Protein AF-A0A935V8Y9-F1 (afdb_monomer_lite)

Secondary structure (DSSP, 8-state):
-------PPPHHHHHHHHHTT-HHHHHHTHHHHHH-SSS-HHHHHHHHHHHHHTT-HHHHHHHHHHHHHHHHHHH-HHHHHHHHHHHHHH-TT-HHHHHHHHHHHHHHTTT-TTHHHHHHHHHHH-SSHHHHHHHHHHHHHT-TT-EEE-TTSSS-EEEEEEETTTTEEEEEETTEEEEE-TTTGGG-EEE-TT-HHHHHHH-HHHHHHHHHH-HHHHHHHHHHHSTTSEEEHHHHHHHHHHHHHHHHHHHHHHHHHHHHHH-TTEEE-SSSS-EEEE-SS---HHHHHHHHHHH-SSHHHHHHHHHHHHHHHHHHHHHT------HHHHHHHHHHHHHHHHHHTTT-HHHHHHHHHHHHHHHHTT-SSPPPPHHHHHHHHHHH-SGGGHHHH-TT--

Sequence (398 aa):
MSEDQTAGPSLIKLGKLANARDFDKLEGLWPDALASGDYTWRELAPIAGQVGRQNAPARAERMLITLVEWVELKKGPEAALAAVREAAVQQPNAASLTKLARRLYQEQFASFDSLPDLLDLLLEREPKLDAALVLVDLYVRLHPGAFALDRSFLVPGMVEKVDARTGRLTLIFQDRRSEYGPDTVLKLSPRPADDFGAMLLYVPGKLRELAASDPAAFVKLALRSSREGRVMYKDLKGHLVQLLDEKGWKDWWNTAKPALKRDPMIGMSDGSQPSFKLLRQADRFEDRMRREFDFAKTPQDKLLKVLGLLDELNRGERSGETAQVDEALLVHLGNGAAKVAVGVLADNPGLALAGLALHAEIAARGVPVATPNPRAARQVLDRIGDPGHLCLDLPEAC

Structure (mmCIF, N/CA/C/O backbone):
data_AF-A0A935V8Y9-F1
#
_entry.id   AF-A0A935V8Y9-F1
#
loop_
_atom_site.group_PDB
_atom_site.id
_atom_site.type_symbol
_atom_site.label_atom_id
_atom_site.label_alt_id
_atom_site.label_comp_id
_atom_site.label_asym_id
_atom_site.label_entity_id
_atom_site.label_seq_id
_atom_site.pdbx_PDB_ins_code
_atom_site.Cartn_x
_atom_site.Cartn_y
_atom_site.Cartn_z
_atom_site.occupancy
_atom_site.B_iso_or_equiv
_atom_site.auth_seq_id
_atom_site.auth_comp_id
_atom_site.auth_asym_id
_atom_site.auth_atom_id
_atom_site.pdbx_PDB_model_num
ATOM 1 N N . MET A 1 1 ? -36.166 -11.264 -21.650 1.00 34.16 1 MET A N 1
ATOM 2 C CA . MET A 1 1 ? -36.368 -11.600 -20.229 1.00 34.16 1 MET A CA 1
ATOM 3 C C . MET A 1 1 ? -36.000 -10.364 -19.445 1.00 34.16 1 MET A C 1
ATOM 5 O O . MET A 1 1 ? -34.823 -10.103 -19.250 1.00 34.16 1 MET A O 1
ATOM 9 N N . SER A 1 2 ? -37.001 -9.537 -19.176 1.00 35.03 2 SER A N 1
ATOM 10 C CA . SER A 1 2 ? -36.850 -8.270 -18.471 1.00 35.03 2 SER A CA 1
ATOM 11 C C . SER A 1 2 ? -36.987 -8.584 -16.990 1.00 35.03 2 SER A C 1
ATOM 13 O O . SER A 1 2 ? -38.047 -9.043 -16.575 1.00 35.03 2 SER A O 1
ATOM 15 N N . GLU A 1 3 ? -35.908 -8.441 -16.227 1.00 39.75 3 GLU A N 1
ATOM 16 C CA . GLU A 1 3 ? -36.003 -8.473 -14.772 1.00 39.75 3 GLU A CA 1
ATOM 17 C C . GLU A 1 3 ? -36.832 -7.264 -14.340 1.00 39.75 3 GLU A C 1
ATOM 19 O O . GLU A 1 3 ? -36.447 -6.116 -14.563 1.00 39.75 3 GLU A O 1
ATOM 24 N N . ASP A 1 4 ? -38.010 -7.553 -13.793 1.00 39.12 4 ASP A N 1
ATOM 25 C CA . ASP A 1 4 ? -38.861 -6.612 -13.081 1.00 39.12 4 ASP A CA 1
ATOM 26 C C . ASP A 1 4 ? -38.033 -6.048 -11.918 1.00 39.12 4 ASP A C 1
ATOM 28 O O . ASP A 1 4 ? -37.891 -6.669 -10.864 1.00 39.12 4 ASP A O 1
ATOM 32 N N . GLN A 1 5 ? -37.408 -4.887 -12.126 1.00 46.28 5 GLN A N 1
ATOM 33 C CA . GLN A 1 5 ? -36.860 -4.097 -11.035 1.00 46.28 5 GLN A CA 1
ATOM 34 C C . GLN A 1 5 ? -38.057 -3.589 -10.236 1.00 46.28 5 GLN A C 1
ATOM 36 O O . GLN A 1 5 ? -38.626 -2.542 -10.540 1.00 46.28 5 GLN A O 1
ATOM 41 N N . THR A 1 6 ? -38.482 -4.364 -9.239 1.00 48.62 6 THR A N 1
ATOM 42 C CA . THR A 1 6 ? -39.402 -3.907 -8.198 1.00 48.62 6 THR A CA 1
ATOM 43 C C . THR A 1 6 ? -38.864 -2.595 -7.645 1.00 48.62 6 THR A C 1
ATOM 45 O O . THR A 1 6 ? -37.858 -2.582 -6.937 1.00 48.62 6 THR A O 1
ATOM 48 N N . ALA A 1 7 ? -39.500 -1.486 -8.026 1.00 63.72 7 ALA A N 1
ATOM 49 C CA . ALA A 1 7 ? -39.122 -0.154 -7.587 1.00 63.72 7 ALA A CA 1
ATOM 50 C C . ALA A 1 7 ? -39.264 -0.089 -6.060 1.00 63.72 7 ALA A C 1
ATOM 52 O O . ALA A 1 7 ? -40.377 -0.084 -5.527 1.00 63.72 7 ALA A O 1
ATOM 53 N N . GLY A 1 8 ? -38.130 -0.095 -5.359 1.00 76.06 8 GLY A N 1
ATOM 54 C CA . GLY A 1 8 ? -38.090 0.010 -3.908 1.00 76.06 8 GLY A CA 1
ATOM 55 C C . GLY A 1 8 ? -38.685 1.339 -3.416 1.00 76.06 8 GLY A C 1
ATOM 56 O O . GLY A 1 8 ? -38.890 2.284 -4.185 1.00 76.06 8 GLY A O 1
ATOM 57 N N . PRO A 1 9 ? -38.988 1.467 -2.114 1.00 88.38 9 PRO A N 1
ATOM 58 C CA . PRO A 1 9 ? -39.450 2.733 -1.554 1.00 88.38 9 PRO A CA 1
ATOM 59 C C . PRO A 1 9 ? -38.366 3.813 -1.707 1.00 88.38 9 PRO A C 1
ATOM 61 O O . PRO A 1 9 ? -37.199 3.564 -1.423 1.00 88.38 9 PRO A O 1
ATOM 64 N N . SER A 1 10 ? -38.732 5.039 -2.093 1.00 92.62 10 SER A N 1
ATOM 65 C CA . SER A 1 10 ? -37.759 6.139 -2.175 1.00 92.62 10 SER A CA 1
ATOM 66 C C . SER A 1 10 ? -37.281 6.599 -0.789 1.00 92.62 10 SER A C 1
ATOM 68 O O . SER A 1 10 ? -38.058 6.598 0.173 1.00 92.62 10 SER A O 1
ATOM 70 N N . LEU A 1 11 ? -36.037 7.091 -0.681 1.00 92.50 11 LEU A N 1
ATOM 71 C CA . LEU A 1 11 ? -35.491 7.648 0.573 1.00 92.50 11 LEU A CA 1
ATOM 72 C C . LEU A 1 11 ? -36.383 8.746 1.169 1.00 92.50 11 LEU A C 1
ATOM 74 O O . LEU A 1 11 ? -36.587 8.805 2.380 1.00 92.50 11 LEU A O 1
ATOM 78 N N . ILE A 1 12 ? -36.974 9.590 0.314 1.00 93.12 12 ILE A N 1
ATOM 79 C CA . ILE A 1 12 ? -37.894 10.656 0.734 1.00 93.12 12 ILE A CA 1
ATOM 80 C C . ILE A 1 12 ? -39.122 10.061 1.432 1.00 93.12 12 ILE A C 1
ATOM 82 O O . ILE A 1 12 ? -39.570 10.590 2.450 1.00 93.12 12 ILE A O 1
ATOM 86 N N . LYS A 1 13 ? -39.676 8.961 0.905 1.00 93.44 13 LYS A N 1
ATOM 87 C CA . LYS A 1 13 ? -40.825 8.276 1.508 1.00 93.44 13 LYS A CA 1
ATOM 88 C C . LYS A 1 13 ? -40.451 7.683 2.866 1.00 93.44 13 LYS A C 1
ATOM 90 O O . LYS A 1 13 ? -41.174 7.914 3.831 1.00 93.44 13 LYS A O 1
ATOM 95 N N . LEU A 1 14 ? -39.318 6.987 2.957 1.00 93.81 14 LEU A N 1
ATOM 96 C CA . LEU A 1 14 ? -38.832 6.386 4.205 1.00 93.81 14 LEU A CA 1
ATOM 97 C C . LEU A 1 14 ? -38.560 7.449 5.283 1.00 93.81 14 LEU A C 1
ATOM 99 O O . LEU A 1 14 ? -39.025 7.320 6.414 1.00 93.81 14 LEU A O 1
ATOM 103 N N . GLY A 1 15 ? -37.898 8.551 4.920 1.00 92.88 15 GLY A N 1
ATOM 104 C CA . GLY A 1 15 ? -37.650 9.678 5.822 1.00 92.88 15 GLY A CA 1
ATOM 105 C C . GLY A 1 15 ? -38.936 10.367 6.292 1.00 92.88 15 GLY A C 1
ATOM 106 O O . GLY A 1 15 ? -39.054 10.722 7.466 1.00 92.88 15 GLY A O 1
ATOM 107 N N . LYS A 1 16 ? -39.940 10.509 5.413 1.00 94.38 16 LYS A N 1
ATOM 108 C CA . LYS A 1 16 ? -41.271 11.016 5.793 1.00 94.38 16 LYS A CA 1
ATOM 109 C C . LYS A 1 16 ? -41.974 10.092 6.786 1.00 94.38 16 LYS A C 1
ATOM 111 O O . LYS A 1 16 ? -42.519 10.598 7.761 1.00 94.38 16 LYS A O 1
ATOM 116 N N . LEU A 1 17 ? -41.942 8.775 6.571 1.00 93.81 17 LEU A N 1
ATOM 117 C CA . LEU A 1 17 ? -42.533 7.797 7.495 1.00 93.81 17 LEU A CA 1
ATOM 118 C C . LEU A 1 17 ? -41.842 7.825 8.860 1.00 93.81 17 LEU A C 1
ATOM 120 O O . LEU A 1 17 ? -42.525 7.862 9.882 1.00 93.81 17 LEU A O 1
ATOM 124 N N . ALA A 1 18 ? -40.507 7.909 8.877 1.00 93.44 18 ALA A N 1
ATOM 125 C CA . ALA A 1 18 ? -39.754 8.097 10.109 1.00 93.44 18 ALA A CA 1
ATOM 126 C C . ALA A 1 18 ? -40.222 9.366 10.835 1.00 93.44 18 ALA A C 1
ATOM 128 O O . ALA A 1 18 ? -40.632 9.281 11.987 1.00 93.44 18 ALA A O 1
ATOM 129 N N . ASN A 1 19 ? -40.240 10.529 10.170 1.00 93.50 19 ASN A N 1
ATOM 130 C CA . ASN A 1 19 ? -40.663 11.816 10.754 1.00 93.50 19 ASN A CA 1
ATOM 131 C C . ASN A 1 19 ? -42.132 11.852 11.203 1.00 93.50 19 ASN A C 1
ATOM 133 O O . ASN A 1 19 ? -42.455 12.526 12.177 1.00 93.50 19 ASN A O 1
ATOM 137 N N . ALA A 1 20 ? -43.013 11.125 10.519 1.00 94.44 20 ALA A N 1
ATOM 138 C CA . ALA A 1 20 ? -44.421 10.997 10.883 1.00 94.44 20 ALA A CA 1
ATOM 139 C C . ALA A 1 20 ? -44.667 9.992 12.024 1.00 94.44 20 ALA A C 1
ATOM 141 O O . ALA A 1 20 ? -45.813 9.825 12.436 1.00 94.44 20 ALA A O 1
ATOM 142 N N . ARG A 1 21 ? -43.618 9.325 12.532 1.00 94.25 21 ARG A N 1
ATOM 143 C CA . ARG A 1 21 ? -43.692 8.235 13.524 1.00 94.25 21 ARG A CA 1
ATOM 144 C C . ARG A 1 21 ? -44.526 7.036 13.067 1.00 94.25 21 ARG A C 1
ATOM 146 O O . ARG A 1 21 ? -45.003 6.261 13.891 1.00 94.25 21 ARG A O 1
ATOM 153 N N . ASP A 1 22 ? -44.667 6.854 11.757 1.00 95.44 22 ASP A N 1
ATOM 154 C CA . ASP A 1 22 ? -45.360 5.711 11.156 1.00 95.44 22 ASP A CA 1
ATOM 155 C C . ASP A 1 22 ? -44.380 4.532 11.027 1.00 95.44 22 ASP A C 1
ATOM 157 O O . ASP A 1 22 ? -43.967 4.125 9.937 1.00 95.44 22 ASP A O 1
ATOM 161 N N . PHE A 1 23 ? -43.908 4.058 12.184 1.00 95.31 23 PHE A N 1
ATOM 162 C CA . PHE A 1 23 ? -42.823 3.081 12.269 1.00 95.31 23 PHE A CA 1
ATOM 163 C C . PHE A 1 23 ? -43.232 1.698 11.769 1.00 95.31 23 PHE A C 1
ATOM 165 O O . PHE A 1 23 ? -42.395 1.011 11.199 1.00 95.31 23 PHE A O 1
ATOM 172 N N . ASP A 1 24 ? -44.500 1.306 11.916 1.00 95.50 24 ASP A N 1
ATOM 173 C CA . ASP A 1 24 ? -44.978 0.002 11.443 1.00 95.50 24 ASP A CA 1
ATOM 174 C C . ASP A 1 24 ? -44.899 -0.086 9.909 1.00 95.50 24 ASP A C 1
ATOM 176 O O . ASP A 1 24 ? -44.402 -1.070 9.360 1.00 95.50 24 ASP A O 1
ATOM 180 N N . LYS A 1 25 ? -45.305 0.977 9.195 1.00 94.69 25 LYS A N 1
ATOM 181 C CA . LYS A 1 25 ? -45.143 1.035 7.734 1.00 94.69 25 LYS A CA 1
ATOM 182 C C . LYS A 1 25 ? -43.684 1.142 7.318 1.00 94.69 25 LYS A C 1
ATOM 184 O O . LYS A 1 25 ? -43.313 0.594 6.285 1.00 94.69 25 LYS A O 1
ATOM 189 N N . LEU A 1 26 ? -42.867 1.861 8.087 1.00 95.06 26 LEU A N 1
ATOM 190 C CA . LEU A 1 26 ? -41.437 1.964 7.816 1.00 95.06 26 LEU A CA 1
ATOM 191 C C . LEU A 1 26 ? -40.738 0.602 7.952 1.00 95.06 26 LEU A C 1
ATOM 193 O O . LEU A 1 26 ? -39.992 0.229 7.054 1.00 95.06 26 LEU A O 1
ATOM 197 N N . GLU A 1 27 ? -41.009 -0.142 9.029 1.00 94.38 27 GLU A N 1
ATOM 198 C CA . GLU A 1 27 ? -40.490 -1.499 9.252 1.00 94.38 27 GLU A CA 1
ATOM 199 C C . GLU A 1 27 ? -40.983 -2.460 8.156 1.00 94.38 27 GLU A C 1
ATOM 201 O O . GLU A 1 27 ? -40.193 -3.245 7.638 1.00 94.38 27 GLU A O 1
ATOM 206 N N . GLY A 1 28 ? -42.247 -2.347 7.725 1.00 94.88 28 GLY A N 1
ATOM 207 C CA . GLY A 1 28 ? -42.794 -3.151 6.626 1.00 94.88 28 GLY A CA 1
ATOM 208 C C . GLY A 1 28 ? -42.132 -2.899 5.265 1.00 94.88 28 GLY A C 1
ATOM 209 O O . GLY A 1 28 ? -42.019 -3.821 4.466 1.00 94.88 28 GLY A O 1
ATOM 210 N N . LEU A 1 29 ? -41.661 -1.674 5.011 1.00 95.81 29 LEU A N 1
ATOM 211 C CA . LEU A 1 29 ? -40.947 -1.301 3.781 1.00 95.81 29 LEU A CA 1
ATOM 212 C C . LEU A 1 29 ? -39.424 -1.498 3.875 1.00 95.81 29 LEU A C 1
ATOM 214 O O . LEU A 1 29 ? -38.717 -1.268 2.895 1.00 95.81 29 LEU A O 1
ATOM 218 N N . TRP A 1 30 ? -38.900 -1.879 5.041 1.00 95.88 30 TRP A N 1
ATOM 219 C CA . TRP A 1 30 ? -37.459 -1.956 5.282 1.00 95.88 30 TRP A CA 1
ATOM 220 C C . TRP A 1 30 ? -36.740 -3.040 4.459 1.00 95.88 30 TRP A C 1
ATOM 222 O O . TRP A 1 30 ? -35.684 -2.728 3.908 1.00 95.88 30 TRP A O 1
ATOM 232 N N . PRO A 1 31 ? -37.275 -4.269 4.292 1.00 94.38 31 PRO A N 1
ATOM 233 C CA . PRO A 1 31 ? -36.633 -5.286 3.453 1.00 94.38 31 PRO A CA 1
ATOM 234 C C . PRO A 1 31 ? -36.506 -4.853 1.987 1.00 94.38 31 PRO A C 1
ATOM 236 O O . PRO A 1 31 ? -35.439 -5.001 1.392 1.00 94.38 31 PRO A O 1
ATOM 239 N N . ASP A 1 32 ? -37.562 -4.248 1.437 1.00 93.88 32 ASP A N 1
ATOM 240 C CA . ASP A 1 32 ? -37.568 -3.713 0.071 1.00 93.88 32 ASP A CA 1
ATOM 241 C C . ASP A 1 32 ? -36.599 -2.535 -0.067 1.00 93.88 32 ASP A C 1
ATOM 243 O O . ASP A 1 32 ? -35.951 -2.369 -1.099 1.00 93.88 32 ASP A O 1
ATOM 247 N N . ALA A 1 33 ? -36.468 -1.723 0.988 1.00 93.88 33 ALA A N 1
ATOM 248 C CA . ALA A 1 33 ? -35.499 -0.639 1.022 1.00 93.88 33 ALA A CA 1
ATOM 249 C C . ALA A 1 33 ? -34.060 -1.162 0.990 1.00 93.88 33 ALA A C 1
ATOM 251 O O . ALA A 1 33 ? -33.246 -0.674 0.211 1.00 93.88 33 ALA A O 1
ATOM 252 N N . LEU A 1 34 ? -33.745 -2.182 1.794 1.00 94.12 34 LEU A N 1
ATOM 253 C CA . LEU A 1 34 ? -32.426 -2.817 1.788 1.00 94.12 34 LEU A CA 1
ATOM 254 C C . LEU A 1 34 ? -32.108 -3.447 0.427 1.00 94.12 34 LEU A C 1
ATOM 256 O O . LEU A 1 34 ? -30.967 -3.387 -0.013 1.00 94.12 34 LEU A O 1
ATOM 260 N N . ALA A 1 35 ? -33.104 -4.020 -0.252 1.00 91.75 35 ALA A N 1
ATOM 261 C CA . ALA A 1 35 ? -32.942 -4.618 -1.575 1.00 91.75 35 ALA A CA 1
ATOM 262 C C . ALA A 1 35 ? -32.868 -3.598 -2.730 1.00 91.75 35 ALA A C 1
ATOM 264 O O . ALA A 1 35 ? -32.511 -3.985 -3.844 1.00 91.75 35 ALA A O 1
ATOM 265 N N . SER A 1 36 ? -33.195 -2.324 -2.491 1.00 91.56 36 SER A N 1
ATOM 266 C CA . SER A 1 36 ? -33.224 -1.295 -3.532 1.00 91.56 36 SER A CA 1
ATOM 267 C C . SER A 1 36 ? -31.827 -0.967 -4.071 1.00 91.56 36 SER A C 1
ATOM 269 O O . SER A 1 36 ? -30.858 -0.857 -3.320 1.00 91.56 36 SER A O 1
ATOM 271 N N . GLY A 1 37 ? -31.732 -0.762 -5.387 1.00 87.00 37 GLY A N 1
ATOM 272 C CA . GLY A 1 37 ? -30.524 -0.267 -6.057 1.00 87.00 37 GLY A CA 1
ATOM 273 C C . GLY A 1 37 ? -30.422 1.261 -6.121 1.00 87.00 37 GLY A C 1
ATOM 274 O O . GLY A 1 37 ? -29.384 1.778 -6.528 1.00 87.00 37 GLY A O 1
ATOM 275 N N . ASP A 1 38 ? -31.473 1.981 -5.718 1.00 89.06 38 ASP A N 1
ATOM 276 C CA . ASP A 1 38 ? -31.583 3.437 -5.897 1.00 89.06 38 ASP A CA 1
ATOM 277 C C . ASP A 1 38 ? -30.735 4.248 -4.905 1.00 89.06 38 ASP A C 1
ATOM 279 O O . ASP A 1 38 ? -30.591 5.462 -5.048 1.00 89.06 38 ASP A O 1
ATOM 283 N N . TYR A 1 39 ? -30.215 3.599 -3.865 1.00 93.00 39 TYR A N 1
ATOM 284 C CA . TYR A 1 39 ? -29.443 4.225 -2.798 1.00 93.00 39 TYR A CA 1
ATOM 285 C C . TYR A 1 39 ? -28.570 3.204 -2.071 1.00 93.00 39 TYR A C 1
ATOM 287 O O . TYR A 1 39 ? -28.664 1.991 -2.251 1.00 93.00 39 TYR A O 1
ATOM 295 N N . THR A 1 40 ? -27.678 3.707 -1.229 1.00 93.81 40 THR A N 1
ATOM 296 C CA . THR A 1 40 ? -26.731 2.911 -0.456 1.00 93.81 40 THR A CA 1
ATOM 297 C C . THR A 1 40 ? -27.239 2.638 0.958 1.00 93.81 40 THR A C 1
ATOM 299 O O . THR A 1 40 ? -27.983 3.418 1.549 1.00 93.81 40 THR A O 1
ATOM 302 N N . TRP A 1 41 ? -26.747 1.560 1.575 1.00 93.94 41 TRP A N 1
ATOM 303 C CA . TRP A 1 41 ? -27.013 1.273 2.991 1.00 93.94 41 TRP A CA 1
ATOM 304 C C . TRP A 1 41 ? -26.564 2.414 3.925 1.00 93.94 41 TRP A C 1
ATOM 306 O O . TRP A 1 41 ? -27.141 2.598 4.995 1.00 93.94 41 TRP A O 1
ATOM 316 N N . ARG A 1 42 ? -25.570 3.219 3.515 1.00 95.75 42 ARG A N 1
ATOM 317 C CA . ARG A 1 42 ? -25.105 4.393 4.273 1.00 95.75 42 ARG A CA 1
ATOM 318 C C . ARG A 1 42 ? -26.180 5.472 4.363 1.00 95.75 42 ARG A C 1
ATOM 320 O O . ARG A 1 42 ? -26.252 6.169 5.364 1.00 95.75 42 ARG A O 1
ATOM 327 N N . GLU A 1 43 ? -27.031 5.587 3.349 1.00 96.06 43 GLU A N 1
ATOM 328 C CA . GLU A 1 43 ? -28.149 6.537 3.331 1.00 96.06 43 GLU A CA 1
ATOM 329 C C . GLU A 1 43 ? -29.354 6.029 4.137 1.00 96.06 43 GLU A C 1
ATOM 331 O O . GLU A 1 43 ? -30.153 6.826 4.628 1.00 96.06 43 GLU A O 1
ATOM 336 N N . LEU A 1 44 ? -29.459 4.711 4.339 1.00 96.00 44 LEU A N 1
ATOM 337 C CA . LEU A 1 44 ? -30.496 4.095 5.168 1.00 96.00 44 LEU A CA 1
ATOM 338 C C . LEU A 1 44 ? -30.208 4.201 6.670 1.00 96.00 44 LEU A C 1
ATOM 340 O O . LEU A 1 44 ? -31.136 4.416 7.453 1.00 96.00 44 LEU A O 1
ATOM 344 N N . ALA A 1 45 ? -28.948 4.092 7.097 1.00 96.38 45 ALA A N 1
ATOM 345 C CA . ALA A 1 45 ? -28.599 4.125 8.520 1.00 96.38 45 ALA A CA 1
ATOM 346 C C . ALA A 1 45 ? -29.128 5.381 9.263 1.00 96.38 45 ALA A C 1
ATOM 348 O O . ALA A 1 45 ? -29.735 5.221 10.329 1.00 96.38 45 ALA A O 1
ATOM 349 N N . PRO A 1 46 ? -29.038 6.613 8.713 1.00 97.06 46 PRO A N 1
ATOM 350 C CA . PRO A 1 46 ? -29.629 7.804 9.327 1.00 97.06 46 PRO A CA 1
ATOM 351 C C . PRO A 1 46 ? -31.151 7.750 9.508 1.00 97.06 46 PRO A C 1
ATOM 353 O O . PRO A 1 46 ? -31.665 8.365 10.448 1.00 97.06 46 PRO A O 1
ATOM 356 N N . ILE A 1 47 ? -31.877 7.025 8.646 1.00 96.75 47 ILE A N 1
ATOM 357 C CA . ILE A 1 47 ? -33.335 6.847 8.750 1.00 96.75 47 ILE A CA 1
ATOM 358 C C . ILE A 1 47 ? -33.660 5.997 9.978 1.00 96.75 47 ILE A C 1
ATOM 360 O O . ILE A 1 47 ? -34.497 6.392 10.789 1.00 96.75 47 ILE A O 1
ATOM 364 N N . ALA A 1 48 ? -32.955 4.881 10.174 1.00 95.69 48 ALA A N 1
ATOM 365 C CA . ALA A 1 48 ? -33.095 4.079 11.387 1.00 95.69 48 ALA A CA 1
ATOM 366 C C . ALA A 1 48 ? -32.671 4.877 12.637 1.00 95.69 48 ALA A C 1
ATOM 368 O O . ALA A 1 48 ? -33.379 4.884 13.643 1.00 95.69 48 ALA A O 1
ATOM 369 N N . GLY A 1 49 ? -31.589 5.660 12.558 1.00 95.31 49 GLY A N 1
ATOM 370 C CA . GLY A 1 49 ? -31.195 6.587 13.626 1.00 95.31 49 GLY A CA 1
ATOM 371 C C . GLY A 1 49 ? -32.280 7.612 13.980 1.00 95.31 49 GLY A C 1
ATOM 372 O O . GLY A 1 49 ? -32.490 7.929 15.153 1.00 95.31 49 GLY A O 1
ATOM 373 N N . GLN A 1 50 ? -33.023 8.099 12.982 1.00 96.00 50 GLN A N 1
ATOM 374 C CA . GLN A 1 50 ? -34.134 9.031 13.177 1.00 96.00 50 GLN A CA 1
ATOM 375 C C . GLN A 1 50 ? -35.302 8.402 13.944 1.00 96.00 50 GLN A C 1
ATOM 377 O O . GLN A 1 50 ? -35.929 9.090 14.750 1.00 96.00 50 GLN A O 1
ATOM 382 N N . VAL A 1 51 ? -35.572 7.109 13.744 1.00 96.06 51 VAL A N 1
ATOM 383 C CA . VAL A 1 51 ? -36.556 6.353 14.541 1.00 96.06 51 VAL A CA 1
ATOM 384 C C . VAL A 1 51 ? -36.156 6.358 16.019 1.00 96.06 51 VAL A C 1
ATOM 386 O O . VAL A 1 51 ? -36.978 6.638 16.892 1.00 96.06 51 VAL A O 1
ATOM 389 N N . GLY A 1 52 ? -34.869 6.152 16.306 1.00 94.19 52 GLY A N 1
ATOM 390 C CA . GLY A 1 52 ? -34.346 6.158 17.671 1.00 94.19 52 GLY A CA 1
ATOM 391 C C . GLY A 1 52 ? -34.459 7.530 18.335 1.00 94.19 52 GLY A C 1
ATOM 392 O O . GLY A 1 52 ? -34.958 7.635 19.455 1.00 94.19 52 GLY A O 1
ATOM 393 N N . ARG A 1 53 ? -34.103 8.602 17.610 1.00 95.00 53 ARG A N 1
ATOM 394 C CA . ARG A 1 53 ? -34.274 9.998 18.066 1.00 95.00 53 ARG A CA 1
ATOM 395 C C . ARG A 1 53 ? -35.734 10.381 18.318 1.00 95.00 53 ARG A C 1
ATOM 397 O O . ARG A 1 53 ? -36.000 11.306 19.078 1.00 95.00 53 ARG A O 1
ATOM 404 N N . GLN A 1 54 ? -36.680 9.658 17.726 1.00 94.75 54 GLN A N 1
ATOM 405 C CA . GLN A 1 54 ? -38.114 9.830 17.950 1.00 94.75 54 GLN A CA 1
ATOM 406 C C . GLN A 1 54 ? -38.692 8.893 19.015 1.00 94.75 54 GLN A C 1
ATOM 408 O O . GLN A 1 54 ? -39.878 8.569 18.986 1.00 94.75 54 GLN A O 1
ATOM 413 N N . ASN A 1 55 ? -37.865 8.528 19.997 1.00 92.94 55 ASN A N 1
ATOM 414 C CA . ASN A 1 55 ? -38.255 7.770 21.184 1.00 92.94 55 ASN A CA 1
ATOM 415 C C . ASN A 1 55 ? -38.667 6.311 20.895 1.00 92.94 55 ASN A C 1
ATOM 417 O O . ASN A 1 55 ? -39.441 5.722 21.644 1.00 92.94 55 ASN A O 1
ATOM 421 N N . ALA A 1 56 ? -38.132 5.715 19.822 1.00 95.88 56 ALA A N 1
ATOM 422 C CA . ALA A 1 56 ? -38.291 4.296 19.497 1.00 95.88 56 ALA A CA 1
ATOM 423 C C . ALA A 1 56 ? -36.930 3.573 19.327 1.00 95.88 56 ALA A C 1
ATOM 425 O O . ALA A 1 56 ? -36.683 2.955 18.287 1.00 95.88 56 ALA A O 1
ATOM 426 N N . PRO A 1 57 ? -36.031 3.613 20.334 1.00 94.88 57 PRO A N 1
ATOM 427 C CA . PRO A 1 57 ? -34.665 3.086 20.221 1.00 94.88 57 PRO A CA 1
ATOM 428 C C . PRO A 1 57 ? -34.615 1.581 19.923 1.00 94.88 57 PRO A C 1
ATOM 430 O O . PRO A 1 57 ? -33.850 1.156 19.067 1.00 94.88 57 PRO A O 1
ATOM 433 N N . ALA A 1 58 ? -35.500 0.779 20.526 1.00 95.44 58 ALA A N 1
ATOM 434 C CA . ALA A 1 58 ? -35.561 -0.661 20.261 1.00 95.44 58 ALA A CA 1
ATOM 435 C C . ALA A 1 58 ? -35.957 -0.994 18.809 1.00 95.44 58 ALA A C 1
ATOM 437 O O . ALA A 1 58 ? -35.557 -2.026 18.276 1.00 95.44 58 ALA A O 1
ATOM 438 N N . ARG A 1 59 ? -36.751 -0.131 18.154 1.00 95.62 59 ARG A N 1
ATOM 439 C CA . ARG A 1 59 ? -37.101 -0.299 16.735 1.00 95.62 59 ARG A CA 1
ATOM 440 C C . ARG A 1 59 ? -35.925 0.079 15.840 1.00 95.62 59 ARG A C 1
ATOM 442 O O . ARG A 1 59 ? -35.557 -0.684 14.954 1.00 95.62 59 ARG A O 1
ATOM 449 N N . ALA A 1 60 ? -35.298 1.218 16.132 1.00 96.56 60 ALA A N 1
ATOM 450 C CA . ALA A 1 60 ? -34.093 1.671 15.445 1.00 96.56 60 ALA A CA 1
ATOM 451 C C . ALA A 1 60 ? -32.979 0.620 15.489 1.00 96.56 60 ALA A C 1
ATOM 453 O O . ALA A 1 60 ? -32.376 0.318 14.466 1.00 96.56 60 ALA A O 1
ATOM 454 N N . GLU A 1 61 ? -32.754 0.018 16.656 1.00 96.81 61 GLU A N 1
ATOM 455 C CA . GLU A 1 61 ? -31.770 -1.043 16.848 1.00 96.81 61 GLU A CA 1
ATOM 456 C C . GLU A 1 61 ? -32.046 -2.260 15.952 1.00 96.81 61 GLU A C 1
ATOM 458 O O . GLU A 1 61 ? -31.145 -2.703 15.245 1.00 96.81 61 GLU A O 1
ATOM 463 N N . ARG A 1 62 ? -33.290 -2.759 15.888 1.00 96.62 62 ARG A N 1
ATOM 464 C CA . ARG A 1 62 ? -33.648 -3.866 14.979 1.00 96.62 62 ARG A CA 1
ATOM 465 C C . ARG A 1 62 ? -33.436 -3.515 13.507 1.00 96.62 62 ARG A C 1
ATOM 467 O O . ARG A 1 62 ? -32.930 -4.335 12.742 1.00 96.62 62 ARG A O 1
ATOM 474 N N . MET A 1 63 ? -33.808 -2.302 13.104 1.00 97.38 63 MET A N 1
ATOM 475 C CA . MET A 1 63 ? -33.603 -1.830 11.731 1.00 97.38 63 MET A CA 1
ATOM 476 C C . MET A 1 63 ? -32.112 -1.741 11.377 1.00 97.38 63 MET A C 1
ATOM 478 O O . MET A 1 63 ? -31.715 -2.106 10.274 1.00 97.38 63 MET A O 1
ATOM 482 N N . LEU A 1 64 ? -31.273 -1.297 12.316 1.00 98.00 64 LEU A N 1
ATOM 483 C CA . LEU A 1 64 ? -29.824 -1.236 12.131 1.00 98.00 64 LEU A CA 1
ATOM 484 C C . LEU A 1 64 ? -29.182 -2.629 12.093 1.00 98.00 64 LEU A C 1
ATOM 486 O O . LEU A 1 64 ? -28.305 -2.855 11.267 1.00 98.00 64 LEU A O 1
ATOM 490 N N . ILE A 1 65 ? -29.631 -3.573 12.925 1.00 97.50 65 ILE A N 1
ATOM 491 C CA . ILE A 1 65 ? -29.144 -4.964 12.905 1.00 97.50 65 ILE A CA 1
ATOM 492 C C . ILE A 1 65 ? -29.452 -5.623 11.565 1.00 97.50 65 ILE A C 1
ATOM 494 O O . ILE A 1 65 ? -28.541 -6.107 10.904 1.00 97.50 65 ILE A O 1
ATOM 498 N N . THR A 1 66 ? -30.709 -5.557 11.123 1.00 97.56 66 THR A N 1
ATOM 499 C CA . THR A 1 66 ? -31.119 -6.125 9.827 1.00 97.56 66 THR A CA 1
ATOM 500 C C . THR A 1 66 ? -30.379 -5.482 8.654 1.00 97.56 66 THR A C 1
ATOM 502 O O . THR A 1 66 ? -30.050 -6.164 7.686 1.00 97.56 66 THR A O 1
ATOM 505 N N . LEU A 1 67 ? -30.051 -4.187 8.749 1.00 97.62 67 LEU A N 1
ATOM 506 C CA . LEU A 1 67 ? -29.199 -3.508 7.776 1.00 97.62 67 LEU A CA 1
ATOM 507 C C . LEU A 1 67 ? -27.782 -4.088 7.766 1.00 97.62 67 LEU A C 1
ATOM 509 O O . LEU A 1 67 ? -27.267 -4.397 6.694 1.00 97.62 67 LEU A O 1
ATOM 513 N N . VAL A 1 68 ? -27.148 -4.246 8.930 1.00 97.81 68 VAL A N 1
ATOM 514 C CA . VAL A 1 68 ? -25.792 -4.807 9.035 1.00 97.81 68 VAL A CA 1
ATOM 515 C C . VAL A 1 68 ? -25.751 -6.244 8.515 1.00 97.81 68 VAL A C 1
ATOM 517 O O . VAL A 1 68 ? -24.885 -6.558 7.704 1.00 97.81 68 VAL A O 1
ATOM 520 N N . GLU A 1 69 ? -26.693 -7.092 8.926 1.00 96.75 69 GLU A N 1
ATOM 521 C CA . GLU A 1 69 ? -26.791 -8.492 8.489 1.00 96.75 69 GLU A CA 1
ATOM 522 C C . GLU A 1 69 ? -27.011 -8.596 6.975 1.00 96.75 69 GLU A C 1
ATOM 524 O O . GLU A 1 69 ? -26.410 -9.434 6.300 1.00 96.75 69 GLU A O 1
ATOM 529 N N . TRP A 1 70 ? -27.825 -7.704 6.403 1.00 97.06 70 TRP A N 1
ATOM 530 C CA . TRP A 1 70 ? -27.994 -7.626 4.955 1.00 97.06 70 TRP A CA 1
ATOM 531 C C . TRP A 1 70 ? -26.690 -7.225 4.250 1.00 97.06 70 TRP A C 1
ATOM 533 O O . TRP A 1 70 ? -26.334 -7.820 3.228 1.00 97.06 70 TRP A O 1
ATOM 543 N N . VAL A 1 71 ? -25.951 -6.247 4.791 1.00 97.12 71 VAL A N 1
ATOM 544 C CA . VAL A 1 71 ? -24.648 -5.832 4.243 1.00 97.12 71 VAL A CA 1
ATOM 545 C C . VAL A 1 71 ? -23.639 -6.974 4.328 1.00 97.12 71 VAL A C 1
ATOM 547 O O . VAL A 1 71 ? -22.933 -7.214 3.352 1.00 97.12 71 VAL A O 1
ATOM 550 N N . GLU A 1 72 ? -23.594 -7.703 5.438 1.00 96.88 72 GLU A N 1
ATOM 551 C CA . GLU A 1 72 ? -22.745 -8.884 5.604 1.00 96.88 72 GLU A CA 1
ATOM 552 C C . GLU A 1 72 ? -23.055 -9.950 4.553 1.00 96.88 72 GLU A C 1
ATOM 554 O O . GLU A 1 72 ? -22.155 -10.396 3.842 1.00 96.88 72 GLU A O 1
ATOM 559 N N . LEU A 1 73 ? -24.336 -10.283 4.376 1.00 95.94 73 LEU A N 1
ATOM 560 C CA . LEU A 1 73 ? -24.783 -11.290 3.417 1.00 95.94 73 LEU A CA 1
ATOM 561 C C . LEU A 1 73 ? -24.480 -10.906 1.960 1.00 95.94 73 LEU A C 1
ATOM 563 O O . LEU A 1 73 ? -24.176 -11.775 1.144 1.00 95.94 73 LEU A O 1
ATOM 567 N N . LYS A 1 74 ? -24.606 -9.623 1.599 1.00 95.75 74 LYS A N 1
ATOM 568 C CA . LYS A 1 74 ? -24.494 -9.162 0.201 1.00 95.75 74 LYS A CA 1
ATOM 569 C C . LYS A 1 74 ? -23.121 -8.620 -0.181 1.00 95.75 74 LYS A C 1
ATOM 571 O O . LYS A 1 74 ? -22.764 -8.675 -1.355 1.00 95.75 74 LYS A O 1
ATOM 576 N N . LYS A 1 75 ? -22.383 -8.048 0.770 1.00 94.38 75 LYS A N 1
ATOM 577 C CA . LYS A 1 75 ? -21.112 -7.340 0.537 1.00 94.38 75 LYS A CA 1
ATOM 578 C C . LYS A 1 75 ? -19.941 -7.907 1.342 1.00 94.38 75 LYS A C 1
ATOM 580 O O . LYS A 1 75 ? -18.813 -7.479 1.114 1.00 94.38 75 LYS A O 1
ATOM 585 N N . GLY A 1 76 ? -20.184 -8.865 2.235 1.00 94.19 76 GLY A N 1
ATOM 586 C CA . GLY A 1 76 ? -19.155 -9.542 3.017 1.00 94.19 76 GLY A CA 1
ATOM 587 C C . GLY A 1 76 ? -18.821 -8.869 4.358 1.00 94.19 76 GLY A C 1
ATOM 588 O O . GLY A 1 76 ? -19.341 -7.796 4.683 1.00 94.19 76 GLY A O 1
ATOM 589 N N . PRO A 1 77 ? -17.929 -9.497 5.145 1.00 91.50 77 PRO A N 1
ATOM 590 C CA . PRO A 1 77 ? -17.680 -9.139 6.545 1.00 91.50 77 PRO A CA 1
ATOM 591 C C . PRO A 1 77 ? -16.999 -7.773 6.725 1.00 91.50 77 PRO A C 1
ATOM 593 O O . PRO A 1 77 ? -17.335 -7.027 7.644 1.00 91.50 77 PRO A O 1
ATOM 596 N N . GLU A 1 78 ? -16.106 -7.375 5.813 1.00 91.94 78 GLU A N 1
ATOM 597 C CA . GLU A 1 78 ? -15.446 -6.061 5.873 1.00 91.94 78 GLU A CA 1
ATOM 598 C C . GLU A 1 78 ? -16.460 -4.912 5.727 1.00 91.94 78 GLU A C 1
ATOM 600 O O . GLU A 1 78 ? -16.443 -3.934 6.481 1.00 91.94 78 GLU A O 1
ATOM 605 N N . ALA A 1 79 ? -17.408 -5.058 4.796 1.00 95.38 79 ALA A N 1
ATOM 606 C CA . ALA A 1 79 ? -18.490 -4.099 4.620 1.00 95.38 79 ALA A CA 1
ATOM 607 C C . ALA A 1 79 ? -19.447 -4.092 5.824 1.00 95.38 79 ALA A C 1
ATOM 609 O O . ALA A 1 79 ? -19.949 -3.027 6.191 1.00 95.38 79 ALA A O 1
ATOM 610 N N . ALA A 1 80 ? -19.668 -5.246 6.462 1.00 96.50 80 ALA A N 1
ATOM 611 C CA . ALA A 1 80 ? -20.485 -5.362 7.668 1.00 96.50 80 ALA A CA 1
ATOM 612 C C . ALA A 1 80 ? -19.873 -4.607 8.856 1.00 96.50 80 ALA A C 1
ATOM 614 O O . ALA A 1 80 ? -20.583 -3.876 9.544 1.00 96.50 80 ALA A O 1
ATOM 615 N N . LEU A 1 81 ? -18.552 -4.692 9.059 1.00 95.69 81 LEU A N 1
ATOM 616 C CA . LEU A 1 81 ? -17.858 -3.898 10.080 1.00 95.69 81 LEU A CA 1
ATOM 617 C C . LEU A 1 81 ? -18.022 -2.395 9.835 1.00 95.69 81 LEU A C 1
ATOM 619 O O . LEU A 1 81 ? -18.291 -1.643 10.773 1.00 95.69 81 LEU A O 1
ATOM 623 N N . ALA A 1 82 ? -17.916 -1.945 8.581 1.00 96.06 82 ALA A N 1
ATOM 624 C CA . ALA A 1 82 ? -18.190 -0.552 8.235 1.00 96.06 82 ALA A CA 1
ATOM 625 C C . ALA A 1 82 ? -19.651 -0.157 8.524 1.00 96.06 82 ALA A C 1
ATOM 627 O O . ALA A 1 82 ? -19.899 0.953 8.998 1.00 96.06 82 ALA A O 1
ATOM 628 N N . ALA A 1 83 ? -20.608 -1.057 8.281 1.00 97.12 83 ALA A N 1
ATOM 629 C CA . ALA A 1 83 ? -22.017 -0.834 8.593 1.00 97.12 83 ALA A CA 1
ATOM 630 C C . ALA A 1 83 ? -22.285 -0.768 10.103 1.00 97.12 83 ALA A C 1
ATOM 632 O O . ALA A 1 83 ? -23.032 0.104 10.543 1.00 97.12 83 ALA A O 1
ATOM 633 N N . VAL A 1 84 ? -21.634 -1.610 10.912 1.00 97.31 84 VAL A N 1
ATOM 634 C CA . VAL A 1 84 ? -21.737 -1.556 12.380 1.00 97.31 84 VAL A CA 1
ATOM 635 C C . VAL A 1 84 ? -21.214 -0.239 12.940 1.00 97.31 84 VAL A C 1
ATOM 637 O O . VAL A 1 84 ? -21.838 0.315 13.841 1.00 97.31 84 VAL A O 1
ATOM 640 N N . ARG A 1 85 ? -20.106 0.297 12.411 1.00 96.81 85 ARG A N 1
ATOM 641 C CA . ARG A 1 85 ? -19.591 1.617 12.825 1.00 96.81 85 ARG A CA 1
ATOM 642 C C . ARG A 1 85 ? -20.612 2.714 12.591 1.00 96.81 85 ARG A C 1
ATOM 644 O O . ARG A 1 85 ? -20.870 3.516 13.481 1.00 96.81 85 ARG A O 1
ATOM 651 N N . GLU A 1 86 ? -21.202 2.727 11.400 1.00 97.19 86 GLU A N 1
ATOM 652 C CA . GLU A 1 86 ? -22.234 3.700 11.056 1.00 97.19 86 GLU A CA 1
ATOM 653 C C . GLU A 1 86 ? -23.461 3.529 11.961 1.00 97.19 86 GLU A C 1
ATOM 655 O O . GLU A 1 86 ? -23.962 4.498 12.524 1.00 97.19 86 GLU A O 1
ATOM 660 N N . ALA A 1 87 ? -23.907 2.291 12.186 1.00 97.12 87 ALA A N 1
ATOM 661 C CA . ALA A 1 87 ? -25.009 1.988 13.091 1.00 97.12 87 ALA A CA 1
ATOM 662 C C . ALA A 1 87 ? -24.738 2.452 14.533 1.00 97.12 87 ALA A C 1
ATOM 664 O O . ALA A 1 87 ? -25.633 3.005 15.173 1.00 97.12 87 ALA A O 1
ATOM 665 N N . ALA A 1 88 ? -23.508 2.289 15.027 1.00 97.00 88 ALA A N 1
ATOM 666 C CA . ALA A 1 88 ? -23.096 2.737 16.354 1.00 97.00 88 ALA A CA 1
ATOM 667 C C . ALA A 1 88 ? -23.181 4.264 16.511 1.00 97.00 88 ALA A C 1
ATOM 669 O O . ALA A 1 88 ? -23.602 4.740 17.562 1.00 97.00 88 ALA A O 1
ATOM 670 N N . VAL A 1 89 ? -22.877 5.038 15.462 1.00 96.94 89 VAL A N 1
ATOM 671 C CA . VAL A 1 89 ? -23.069 6.503 15.462 1.00 96.94 89 VAL A CA 1
ATOM 672 C C . VAL A 1 89 ? -24.555 6.861 15.581 1.00 96.94 89 VAL A C 1
ATOM 674 O O . VAL A 1 89 ? -24.926 7.810 16.274 1.00 96.94 89 VAL A O 1
ATOM 677 N N . GLN A 1 90 ? -25.430 6.096 14.923 1.00 97.00 90 GLN A N 1
ATOM 678 C CA . GLN A 1 90 ? -26.876 6.340 14.933 1.00 97.00 90 GLN A CA 1
ATOM 679 C C . GLN A 1 90 ? -27.557 5.902 16.240 1.00 97.00 90 GLN A C 1
ATOM 681 O O . GLN A 1 90 ? -28.556 6.508 16.648 1.00 97.00 90 GLN A O 1
ATOM 686 N N . GLN A 1 91 ? -27.044 4.855 16.890 1.00 95.12 91 GLN A N 1
ATOM 687 C CA . GLN A 1 91 ? -27.521 4.326 18.171 1.00 95.12 91 GLN A CA 1
ATOM 688 C C . GLN A 1 91 ? -26.343 3.936 19.088 1.00 95.12 91 GLN A C 1
ATOM 690 O O . GLN A 1 91 ? -26.013 2.753 19.197 1.00 95.12 91 GLN A O 1
ATOM 695 N N . PRO A 1 92 ? -25.753 4.901 19.820 1.00 94.69 92 PRO A N 1
ATOM 696 C CA . PRO A 1 92 ? -24.575 4.649 20.657 1.00 94.69 92 PRO A CA 1
ATOM 697 C C . PRO A 1 92 ? -24.789 3.672 21.820 1.00 94.69 92 PRO A C 1
ATOM 699 O O . PRO A 1 92 ? -23.826 3.102 22.310 1.00 94.69 92 PRO A O 1
ATOM 702 N N . ASN A 1 93 ? -26.029 3.460 22.270 1.00 93.56 93 ASN A N 1
ATOM 703 C CA . ASN A 1 93 ? -26.331 2.673 23.477 1.00 93.56 93 ASN A CA 1
ATOM 704 C C . ASN A 1 93 ? -27.053 1.341 23.167 1.00 93.56 93 ASN A C 1
ATOM 706 O O . ASN A 1 93 ? -27.732 0.786 24.031 1.00 93.56 93 ASN A O 1
ATOM 710 N N . ALA A 1 94 ? -26.982 0.853 21.925 1.00 92.50 94 ALA A N 1
ATOM 711 C CA . ALA A 1 94 ? -27.694 -0.344 21.472 1.00 92.50 94 ALA A CA 1
ATOM 712 C C . ALA A 1 94 ? -26.955 -1.644 21.851 1.00 92.50 94 ALA A C 1
ATOM 714 O O . ALA A 1 94 ? -25.943 -2.004 21.248 1.00 92.50 94 ALA A O 1
ATOM 715 N N . ALA A 1 95 ? -27.477 -2.376 22.838 1.00 92.94 95 ALA A N 1
ATOM 716 C CA . ALA A 1 95 ? -26.832 -3.565 23.405 1.00 92.94 95 ALA A CA 1
ATOM 717 C C . ALA A 1 95 ? -26.702 -4.745 22.421 1.00 92.94 95 ALA A C 1
ATOM 719 O O . ALA A 1 95 ? -25.739 -5.512 22.472 1.00 92.94 95 ALA A O 1
ATOM 720 N N . SER A 1 96 ? -27.665 -4.916 21.523 1.00 95.12 96 SER A N 1
ATOM 721 C CA . SER A 1 96 ? -27.656 -5.956 20.492 1.00 95.12 96 SER A CA 1
ATOM 722 C C . SER A 1 96 ? -26.698 -5.595 19.354 1.00 95.12 96 SER A C 1
ATOM 724 O O . SER A 1 96 ? -26.022 -6.487 18.842 1.00 95.12 96 SER A O 1
ATOM 726 N N . LEU A 1 97 ? -26.544 -4.302 19.026 1.00 94.94 97 LEU A N 1
ATOM 727 C CA . LEU A 1 97 ? -25.472 -3.847 18.127 1.00 94.94 97 LEU A CA 1
ATOM 728 C C . LEU A 1 97 ? -24.088 -4.114 18.726 1.00 94.94 97 LEU A C 1
ATOM 730 O O . LEU A 1 97 ? -23.201 -4.558 18.002 1.00 94.94 97 LEU A O 1
ATOM 734 N N . THR A 1 98 ? -23.907 -3.944 20.038 1.00 95.81 98 THR A N 1
ATOM 735 C CA . THR A 1 98 ? -22.654 -4.301 20.725 1.00 95.81 98 THR A CA 1
ATOM 736 C C . THR A 1 98 ? -22.312 -5.787 20.566 1.00 95.81 98 THR A C 1
ATOM 738 O O . THR A 1 98 ? -21.166 -6.136 20.277 1.00 95.81 98 THR A O 1
ATOM 741 N N . LYS A 1 99 ? -23.301 -6.682 20.702 1.00 95.44 99 LYS A N 1
ATOM 742 C CA . LYS A 1 99 ? -23.108 -8.130 20.490 1.00 95.44 99 LYS A CA 1
ATOM 743 C C . LYS A 1 99 ? -22.737 -8.454 19.043 1.00 95.44 99 LYS A C 1
ATOM 745 O O . LYS A 1 99 ? -21.836 -9.257 18.812 1.00 95.44 99 LYS A O 1
ATOM 750 N N . LEU A 1 100 ? -23.408 -7.816 18.085 1.00 95.56 100 LEU A N 1
ATOM 751 C CA . LEU A 1 100 ? -23.123 -7.992 16.663 1.00 95.56 100 LEU A CA 1
ATOM 752 C C . LEU A 1 100 ? -21.719 -7.491 16.304 1.00 95.56 100 LEU A C 1
ATOM 754 O O . LEU A 1 100 ? -20.977 -8.197 15.626 1.00 95.56 100 LEU A O 1
ATOM 758 N N . ALA A 1 101 ? -21.326 -6.323 16.820 1.00 96.00 101 ALA A N 1
ATOM 759 C CA . ALA A 1 101 ? -19.983 -5.783 16.654 1.00 96.00 101 ALA A CA 1
ATOM 760 C C . ALA A 1 101 ? -18.931 -6.781 17.145 1.00 96.00 101 ALA A C 1
ATOM 762 O O . ALA A 1 101 ? -18.037 -7.153 16.390 1.00 96.00 101 ALA A O 1
ATOM 763 N N . ARG A 1 102 ? -19.077 -7.274 18.381 1.00 96.38 102 ARG A N 1
ATOM 764 C CA . ARG A 1 102 ? -18.166 -8.262 18.971 1.00 96.38 102 ARG A CA 1
ATOM 765 C C . ARG A 1 102 ? -17.966 -9.479 18.068 1.00 96.38 102 ARG A C 1
ATOM 767 O O . ARG A 1 102 ? -16.820 -9.840 17.818 1.00 96.38 102 ARG A O 1
ATOM 774 N N . ARG A 1 103 ? -19.057 -10.072 17.568 1.00 96.12 103 ARG A N 1
ATOM 775 C CA . ARG A 1 103 ? -19.002 -11.228 16.658 1.00 96.12 103 ARG A CA 1
ATOM 776 C C . ARG A 1 103 ? -18.166 -10.909 15.418 1.00 96.12 103 ARG A C 1
ATOM 778 O O . ARG A 1 103 ? -17.200 -11.611 15.142 1.00 96.12 103 ARG A O 1
ATOM 785 N N . LEU A 1 104 ? -18.493 -9.817 14.724 1.00 96.12 104 LEU A N 1
ATOM 786 C CA . LEU A 1 104 ? -17.820 -9.443 13.478 1.00 96.12 104 LEU A CA 1
ATOM 787 C C . LEU A 1 104 ? -16.323 -9.168 13.674 1.00 96.12 104 LEU A C 1
ATOM 789 O O . LEU A 1 104 ? -15.514 -9.554 12.835 1.00 96.12 104 LEU A O 1
ATOM 793 N N . TYR A 1 105 ? -15.927 -8.527 14.779 1.00 96.25 105 TYR A N 1
ATOM 794 C CA . TYR A 1 105 ? -14.506 -8.301 15.068 1.00 96.25 105 TYR A CA 1
ATOM 795 C C . TYR A 1 105 ? -13.752 -9.595 15.365 1.00 96.25 105 TYR A C 1
ATOM 797 O O . TYR A 1 105 ? -12.635 -9.763 14.885 1.00 96.25 105 TYR A O 1
ATOM 805 N N . GLN A 1 106 ? -14.343 -10.503 16.142 1.00 94.94 106 GLN A N 1
ATOM 806 C CA . GLN A 1 106 ? -13.719 -11.788 16.461 1.00 94.94 106 GLN A CA 1
ATOM 807 C C . GLN A 1 106 ? -13.557 -12.665 15.216 1.00 94.94 106 GLN A C 1
ATOM 809 O O . GLN A 1 106 ? -12.519 -13.297 15.051 1.00 94.94 106 GLN A O 1
ATOM 814 N N . GLU A 1 107 ? -14.547 -12.663 14.321 1.00 93.94 107 GLU A N 1
ATOM 815 C CA . GLU A 1 107 ? -14.479 -13.381 13.045 1.00 93.94 107 GLU A CA 1
ATOM 816 C C . GLU A 1 107 ? -13.416 -12.777 12.111 1.00 93.94 107 GLU A C 1
ATOM 818 O O . GLU A 1 107 ? -12.579 -13.502 11.574 1.00 93.94 107 GLU A O 1
ATOM 823 N N . GLN A 1 108 ? -13.400 -11.448 11.947 1.00 93.81 108 GLN A N 1
ATOM 824 C CA . GLN A 1 108 ? -12.478 -10.765 11.030 1.00 93.81 108 GLN A CA 1
ATOM 825 C C . GLN A 1 108 ? -11.014 -10.823 11.497 1.00 93.81 108 GLN A C 1
ATOM 827 O O . GLN A 1 108 ? -10.101 -10.876 10.672 1.00 93.81 108 GLN A O 1
ATOM 832 N N . PHE A 1 109 ? -10.778 -10.794 12.809 1.00 93.62 109 PHE A N 1
ATOM 833 C CA . PHE A 1 109 ? -9.443 -10.720 13.408 1.00 93.62 109 PHE A CA 1
ATOM 834 C C . PHE A 1 109 ? -9.155 -11.933 14.297 1.00 93.62 109 PHE A C 1
ATOM 836 O O . PHE A 1 109 ? -8.555 -11.807 15.363 1.00 93.62 109 PHE A O 1
ATOM 843 N N . ALA A 1 110 ? -9.546 -13.122 13.831 1.00 91.38 110 ALA A N 1
ATOM 844 C CA . ALA A 1 110 ? -9.379 -14.383 14.555 1.00 91.38 110 ALA A CA 1
ATOM 845 C C . ALA A 1 110 ? -7.916 -14.716 14.913 1.00 91.38 110 ALA A C 1
ATOM 847 O O . ALA A 1 110 ? -7.674 -15.475 15.843 1.00 91.38 110 ALA A O 1
ATOM 848 N N . SER A 1 111 ? -6.936 -14.143 14.203 1.00 90.06 111 SER A N 1
ATOM 849 C CA . SER A 1 111 ? -5.506 -14.307 14.500 1.00 90.06 111 SER A CA 1
ATOM 850 C C . SER A 1 111 ? -4.999 -13.431 15.653 1.00 90.06 111 SER A C 1
ATOM 852 O O . SER A 1 111 ? -3.815 -13.486 15.980 1.00 90.06 111 SER A O 1
ATOM 854 N N . PHE A 1 112 ? -5.838 -12.556 16.215 1.00 91.44 112 PHE A N 1
ATOM 855 C CA . PHE A 1 112 ? -5.473 -11.702 17.339 1.00 91.44 112 PHE A CA 1
ATOM 856 C C . PHE A 1 112 ? -5.993 -12.309 18.646 1.00 91.44 112 PHE A C 1
ATOM 858 O O . PHE A 1 112 ? -7.053 -11.932 19.137 1.00 91.44 112 PHE A O 1
ATOM 865 N N . ASP A 1 113 ? -5.214 -13.225 19.226 1.00 89.69 113 ASP A N 1
ATOM 866 C CA . ASP A 1 113 ? -5.594 -14.036 20.398 1.00 89.69 113 ASP A CA 1
ATOM 867 C C . ASP A 1 113 ? -6.156 -13.221 21.576 1.00 89.69 113 ASP A C 1
ATOM 869 O O . ASP A 1 113 ? -7.108 -13.631 22.232 1.00 89.69 113 ASP A O 1
ATOM 873 N N . SER A 1 114 ? -5.589 -12.040 21.827 1.00 90.81 114 SER A N 1
ATOM 874 C CA . SER A 1 114 ? -5.978 -11.144 22.925 1.00 90.81 114 SER A CA 1
ATOM 875 C C . SER A 1 114 ? -7.241 -10.314 22.653 1.00 90.81 114 SER A C 1
ATOM 877 O O . SER A 1 114 ? -7.677 -9.563 23.527 1.00 90.81 114 SER A O 1
ATOM 879 N N . LEU A 1 115 ? -7.810 -10.373 21.446 1.00 94.06 115 LEU A N 1
ATOM 880 C CA . LEU A 1 115 ? -8.919 -9.510 21.040 1.00 94.06 115 LEU A CA 1
ATOM 881 C C . LEU A 1 115 ? -10.217 -9.739 21.835 1.00 94.06 115 LEU A C 1
ATOM 883 O O . LEU A 1 115 ? -10.848 -8.738 22.163 1.00 94.06 115 LEU A O 1
ATOM 887 N N . PRO A 1 116 ? -10.651 -10.973 22.170 1.00 95.00 116 PRO A N 1
ATOM 888 C CA . PRO A 1 116 ? -11.890 -11.182 22.923 1.00 95.00 116 PRO A CA 1
ATOM 889 C C . PRO A 1 116 ? -11.908 -10.462 24.277 1.00 95.00 116 PRO A C 1
ATOM 891 O O . PRO A 1 116 ? -12.821 -9.677 24.527 1.00 95.00 116 PRO A O 1
ATOM 894 N N . ASP A 1 117 ? -10.861 -10.651 25.082 1.00 95.38 117 ASP A N 1
ATOM 895 C CA . ASP A 1 117 ? -10.703 -10.006 26.392 1.00 95.38 117 ASP A CA 1
ATOM 896 C C . ASP A 1 117 ? -10.597 -8.478 26.259 1.00 95.38 117 ASP A C 1
ATOM 898 O O . ASP A 1 117 ? -11.109 -7.716 27.080 1.00 95.38 117 ASP A O 1
ATOM 902 N N . LEU A 1 118 ? -9.948 -8.008 25.191 1.00 94.75 118 LEU A N 1
ATOM 903 C CA . LEU A 1 118 ? -9.823 -6.584 24.916 1.00 94.75 118 LEU A CA 1
ATOM 904 C C . LEU A 1 118 ? -11.163 -5.963 24.494 1.00 94.75 118 LEU A C 1
ATOM 906 O O . LEU A 1 118 ? -11.463 -4.835 24.878 1.00 94.75 118 LEU A O 1
ATOM 910 N N . LEU A 1 119 ? -11.982 -6.685 23.724 1.00 95.88 119 LEU A N 1
ATOM 911 C CA . LEU A 1 119 ? -13.338 -6.261 23.379 1.00 95.88 119 LEU A CA 1
ATOM 912 C C . LEU A 1 119 ? -14.203 -6.143 24.635 1.00 95.88 119 LEU A C 1
ATOM 914 O O . LEU A 1 119 ? -14.931 -5.162 24.745 1.00 95.88 119 LEU A O 1
ATOM 918 N N . ASP A 1 120 ? -14.104 -7.084 25.580 1.00 94.69 120 ASP A N 1
ATOM 919 C CA . ASP A 1 120 ? -14.781 -6.973 26.880 1.00 94.69 120 ASP A CA 1
ATOM 920 C C . ASP A 1 120 ? -14.395 -5.679 27.592 1.00 94.69 120 ASP A C 1
ATOM 922 O O . ASP A 1 120 ? -15.256 -4.846 27.874 1.00 94.69 120 ASP A O 1
ATOM 926 N N . LEU A 1 121 ? -13.094 -5.452 27.773 1.00 95.19 121 LEU A N 1
ATOM 927 C CA . LEU A 1 121 ? -12.591 -4.260 28.446 1.00 95.19 121 LEU A CA 1
ATOM 928 C C . LEU A 1 121 ? -13.051 -2.958 27.770 1.00 95.19 121 LEU A C 1
ATOM 930 O O . LEU A 1 121 ? -13.497 -2.032 28.447 1.00 95.19 121 LEU A O 1
ATOM 934 N N . LEU A 1 122 ? -12.901 -2.850 26.447 1.00 94.81 122 LEU A N 1
ATOM 935 C CA . LEU A 1 122 ? -13.157 -1.604 25.718 1.00 94.81 122 LEU A CA 1
ATOM 936 C C . LEU A 1 122 ? -14.653 -1.292 25.605 1.00 94.81 122 LEU A C 1
ATOM 938 O O . LEU A 1 122 ? -15.036 -0.129 25.725 1.00 94.81 122 LEU A O 1
ATOM 942 N N . LEU A 1 123 ? -15.492 -2.312 25.399 1.00 93.88 123 LEU A N 1
ATOM 943 C CA . LEU A 1 123 ? -16.945 -2.147 25.302 1.00 93.88 123 LEU A CA 1
ATOM 944 C C . LEU A 1 123 ? -17.596 -1.885 26.670 1.00 93.88 123 LEU A C 1
ATOM 946 O O . LEU A 1 123 ? -18.636 -1.237 26.715 1.00 93.88 123 LEU A O 1
ATOM 950 N N . GLU A 1 124 ? -17.013 -2.366 27.773 1.00 92.94 124 GLU A N 1
ATOM 951 C CA . GLU A 1 124 ? -17.470 -2.037 29.133 1.00 92.94 124 GLU A CA 1
ATOM 952 C C . GLU A 1 124 ? -17.002 -0.652 29.591 1.00 92.94 124 GLU A C 1
ATOM 954 O O . GLU A 1 124 ? -17.717 0.044 30.315 1.00 92.94 124 GLU A O 1
ATOM 959 N N . ARG A 1 125 ? -15.796 -0.244 29.180 1.00 91.88 125 ARG A N 1
ATOM 960 C CA . ARG A 1 125 ? -15.208 1.049 29.548 1.00 91.88 125 ARG A CA 1
ATOM 961 C C . ARG A 1 125 ? -15.953 2.222 28.921 1.00 91.88 125 ARG A C 1
ATOM 963 O O . ARG A 1 125 ? -16.171 3.231 29.591 1.00 91.88 125 ARG A O 1
ATOM 970 N N . GLU A 1 126 ? -16.273 2.119 27.636 1.00 92.44 126 GLU A N 1
ATOM 971 C CA . GLU A 1 126 ? -16.884 3.207 26.881 1.00 92.44 126 GLU A CA 1
ATOM 972 C C . GLU A 1 126 ? -18.411 3.055 26.859 1.00 92.44 126 GLU A C 1
ATOM 974 O O . GLU A 1 126 ? -18.927 2.105 26.272 1.00 92.44 126 GLU A O 1
ATOM 979 N N . PRO A 1 127 ? -19.179 4.003 27.434 1.00 90.50 127 PRO A N 1
ATOM 980 C CA . PRO A 1 127 ? -20.638 3.891 27.487 1.00 90.50 127 PRO A CA 1
ATOM 981 C C . PRO A 1 127 ? -21.290 4.009 26.106 1.00 90.50 127 PRO A C 1
ATOM 983 O O . PRO A 1 127 ? -22.434 3.601 25.924 1.00 90.50 127 PRO A O 1
ATOM 986 N N . LYS A 1 128 ? -20.578 4.612 25.149 1.00 95.25 128 LYS A N 1
ATOM 987 C CA . LYS A 1 128 ? -21.030 4.830 23.781 1.00 95.25 128 LYS A CA 1
ATOM 988 C C . LYS A 1 128 ? -20.293 3.887 22.840 1.00 95.25 128 LYS A C 1
ATOM 990 O O . LYS A 1 128 ? -19.065 3.928 22.750 1.00 95.25 128 LYS A O 1
ATOM 995 N N . LEU A 1 129 ? -21.050 3.085 22.102 1.00 95.94 129 LEU A N 1
ATOM 996 C CA . LEU A 1 129 ? -20.523 2.079 21.191 1.00 95.94 129 LEU A CA 1
ATOM 997 C C . LEU A 1 129 ? -19.621 2.694 20.115 1.00 95.94 129 LEU A C 1
ATOM 999 O O . LEU A 1 129 ? -18.567 2.141 19.836 1.00 95.94 129 LEU A O 1
ATOM 1003 N N . ASP A 1 130 ? -19.970 3.845 19.539 1.00 96.06 130 ASP A N 1
ATOM 1004 C CA . ASP A 1 130 ? -19.143 4.506 18.520 1.00 96.06 130 ASP A CA 1
ATOM 1005 C C . ASP A 1 130 ? -17.751 4.876 19.055 1.00 96.06 130 ASP A C 1
ATOM 1007 O O . ASP A 1 130 ? -16.748 4.591 18.400 1.00 96.06 130 ASP A O 1
ATOM 1011 N N . ALA A 1 131 ? -17.674 5.421 20.272 1.00 95.06 131 ALA A N 1
ATOM 1012 C CA . ALA A 1 131 ? -16.405 5.716 20.937 1.00 95.06 131 ALA A CA 1
ATOM 1013 C C . ALA A 1 131 ? -15.601 4.437 21.232 1.00 95.06 131 ALA A C 1
ATOM 1015 O O . ALA A 1 131 ? -14.399 4.383 20.960 1.00 95.06 131 ALA A O 1
ATOM 1016 N N . ALA A 1 132 ? -16.273 3.382 21.704 1.00 96.12 132 ALA A N 1
ATOM 1017 C CA . ALA A 1 132 ? -15.652 2.082 21.940 1.00 96.12 132 ALA A CA 1
ATOM 1018 C C . ALA A 1 132 ? -15.040 1.510 20.652 1.00 96.12 132 ALA A C 1
ATOM 1020 O O . ALA A 1 132 ? -13.888 1.075 20.639 1.00 96.12 132 ALA A O 1
ATOM 1021 N N . LEU A 1 133 ? -15.776 1.559 19.537 1.00 96.19 133 LEU A N 1
ATOM 1022 C CA . LEU A 1 133 ? -15.328 1.019 18.254 1.00 96.19 133 LEU A CA 1
ATOM 1023 C C . LEU A 1 133 ? -14.143 1.784 17.655 1.00 96.19 133 LEU A C 1
ATOM 1025 O O . LEU A 1 133 ? -13.319 1.169 16.978 1.00 96.19 133 LEU A O 1
ATOM 1029 N N . VAL A 1 134 ? -14.011 3.086 17.933 1.00 95.31 134 VAL A N 1
ATOM 1030 C CA . VAL A 1 134 ? -12.808 3.860 17.573 1.00 95.31 134 VAL A CA 1
ATOM 1031 C C . VAL A 1 134 ? -11.571 3.309 18.284 1.00 95.31 134 VAL A C 1
ATOM 1033 O O . VAL A 1 134 ? -10.512 3.185 17.662 1.00 95.31 134 VAL A O 1
ATOM 1036 N N . LEU A 1 135 ? -11.689 2.949 19.566 1.00 95.69 135 LEU A N 1
ATOM 1037 C CA . LEU A 1 135 ? -10.594 2.307 20.292 1.00 95.69 135 LEU A CA 1
ATOM 1038 C C . LEU A 1 135 ? -10.321 0.913 19.733 1.00 95.69 135 LEU A C 1
ATOM 1040 O O . LEU A 1 135 ? -9.171 0.621 19.412 1.00 95.69 135 LEU A O 1
ATOM 1044 N N . VAL A 1 136 ? -11.347 0.079 19.540 1.00 95.94 136 VAL A N 1
ATOM 1045 C CA . VAL A 1 136 ? -11.179 -1.276 18.984 1.00 95.94 136 VAL A CA 1
ATOM 1046 C C . VAL A 1 136 ? -10.413 -1.234 17.655 1.00 95.94 136 VAL A C 1
ATOM 1048 O O . VAL A 1 136 ? -9.444 -1.970 17.486 1.00 95.94 136 VAL A O 1
ATOM 1051 N N . ASP A 1 137 ? -10.755 -0.313 16.751 1.00 95.25 137 ASP A N 1
ATOM 1052 C CA . ASP A 1 137 ? -10.029 -0.106 15.489 1.00 95.25 137 ASP A CA 1
ATOM 1053 C C . ASP A 1 137 ? -8.565 0.234 15.648 1.00 95.25 137 ASP A C 1
ATOM 1055 O O . ASP A 1 137 ? -7.718 -0.115 14.818 1.00 95.25 137 ASP A O 1
ATOM 1059 N N . LEU A 1 138 ? -8.270 1.031 16.663 1.00 95.69 138 LEU A N 1
ATOM 1060 C CA . LEU A 1 138 ? -6.913 1.427 16.938 1.00 95.69 138 LEU A CA 1
ATOM 1061 C C . LEU A 1 138 ? -6.116 0.229 17.451 1.00 95.69 138 LEU A C 1
ATOM 1063 O O . LEU A 1 138 ? -5.051 -0.045 16.911 1.00 95.69 138 LEU A O 1
ATOM 1067 N N . TYR A 1 139 ? -6.654 -0.534 18.401 1.00 95.94 139 TYR A N 1
ATOM 1068 C CA . TYR A 1 139 ? -5.986 -1.724 18.929 1.00 95.94 139 TYR A CA 1
ATOM 1069 C C . TYR A 1 139 ? -5.804 -2.826 17.890 1.00 95.94 139 TYR A C 1
ATOM 1071 O O . TYR A 1 139 ? -4.746 -3.444 17.848 1.00 95.94 139 TYR A O 1
ATOM 1079 N N . VAL A 1 140 ? -6.785 -3.045 17.014 1.00 94.88 140 VAL A N 1
ATOM 1080 C CA . VAL A 1 140 ? -6.659 -4.008 15.912 1.00 94.88 140 VAL A CA 1
ATOM 1081 C C . VAL A 1 140 ? -5.502 -3.638 14.979 1.00 94.88 140 VAL A C 1
ATOM 1083 O O . VAL A 1 140 ? -4.777 -4.514 14.519 1.00 94.88 140 VAL A O 1
ATOM 1086 N N . ARG A 1 141 ? -5.267 -2.341 14.738 1.00 95.12 141 ARG A N 1
ATOM 1087 C CA . ARG A 1 141 ? -4.102 -1.850 13.973 1.00 95.12 141 ARG A CA 1
ATOM 1088 C C . ARG A 1 141 ? -2.801 -1.826 14.779 1.00 95.12 141 ARG A C 1
ATOM 1090 O O . ARG A 1 141 ? -1.739 -1.637 14.196 1.00 95.12 141 ARG A O 1
ATOM 1097 N N . LEU A 1 142 ? -2.883 -1.992 16.095 1.00 95.75 142 LEU A N 1
ATOM 1098 C CA . LEU A 1 142 ? -1.770 -2.013 17.042 1.00 95.75 142 LEU A CA 1
ATOM 1099 C C . LEU A 1 142 ? -1.620 -3.402 17.680 1.00 95.75 142 LEU A C 1
ATOM 1101 O O . LEU A 1 142 ? -1.307 -3.520 18.864 1.00 95.75 142 LEU A O 1
ATOM 1105 N N . HIS A 1 143 ? -1.852 -4.463 16.906 1.00 93.12 143 HIS A N 1
ATOM 1106 C CA . HIS A 1 143 ? -1.567 -5.825 17.346 1.00 93.12 143 HIS A CA 1
ATOM 1107 C C . HIS A 1 143 ? -0.048 -6.026 17.548 1.00 93.12 143 HIS A C 1
ATOM 1109 O O . HIS A 1 143 ? 0.755 -5.266 16.997 1.00 93.12 143 HIS A O 1
ATOM 1115 N N . PRO A 1 144 ? 0.397 -7.051 18.300 1.00 94.44 144 PRO A N 1
ATOM 1116 C CA . PRO A 1 144 ? 1.824 -7.337 18.457 1.00 94.44 144 PRO A CA 1
ATOM 1117 C C . PRO A 1 144 ? 2.543 -7.463 17.104 1.00 94.44 144 PRO A C 1
ATOM 1119 O O . PRO A 1 144 ? 2.038 -8.100 16.179 1.00 94.44 144 PRO A O 1
ATOM 1122 N N . GLY A 1 145 ? 3.705 -6.823 16.979 1.00 94.12 145 GLY A N 1
ATOM 1123 C CA . GLY A 1 145 ? 4.476 -6.713 15.738 1.00 94.12 145 GLY A CA 1
ATOM 1124 C C . GLY A 1 145 ? 4.049 -5.578 14.799 1.00 94.12 145 GLY A C 1
ATOM 1125 O O . GLY A 1 145 ? 4.773 -5.298 13.845 1.00 94.12 145 GLY A O 1
ATOM 1126 N N . ALA A 1 146 ? 2.923 -4.902 15.052 1.00 95.81 146 ALA A N 1
ATOM 1127 C CA . ALA A 1 146 ? 2.535 -3.713 14.301 1.00 95.81 146 ALA A CA 1
ATOM 1128 C C . ALA A 1 146 ? 3.437 -2.515 14.636 1.00 95.81 146 ALA A C 1
ATOM 1130 O O . ALA A 1 146 ? 4.090 -2.465 15.681 1.00 95.81 146 ALA A O 1
ATOM 1131 N N . PHE A 1 147 ? 3.443 -1.519 13.753 1.00 96.62 147 PHE A N 1
ATOM 1132 C CA . PHE A 1 147 ? 4.252 -0.315 13.902 1.00 96.62 147 PHE A CA 1
ATOM 1133 C C . PHE A 1 147 ? 3.384 0.900 14.219 1.00 96.62 147 PHE A C 1
ATOM 1135 O O . PHE A 1 147 ? 2.253 1.014 13.746 1.00 96.62 147 PHE A O 1
ATOM 1142 N N . ALA A 1 148 ? 3.919 1.847 14.985 1.00 96.88 148 ALA A N 1
ATOM 1143 C CA . ALA A 1 148 ? 3.240 3.103 15.284 1.00 96.88 148 ALA A CA 1
ATOM 1144 C C . ALA A 1 148 ? 4.224 4.252 15.502 1.00 96.88 148 ALA A C 1
ATOM 1146 O O . ALA A 1 148 ? 5.365 4.047 15.904 1.00 96.88 148 ALA A O 1
ATOM 1147 N N . LEU A 1 149 ? 3.769 5.479 15.264 1.00 95.31 149 LEU A N 1
ATOM 1148 C CA . LEU A 1 149 ? 4.485 6.697 15.623 1.00 95.31 149 LEU A CA 1
ATOM 1149 C C . LEU A 1 149 ? 3.856 7.335 16.856 1.00 95.31 149 LEU A C 1
ATOM 1151 O O . LEU A 1 149 ? 2.640 7.509 16.918 1.00 95.31 149 LEU A O 1
ATOM 1155 N N . ASP A 1 150 ? 4.706 7.776 17.770 1.00 95.06 150 ASP A N 1
ATOM 1156 C CA . ASP A 1 150 ? 4.387 8.798 18.757 1.00 95.06 150 ASP A CA 1
ATOM 1157 C C . ASP A 1 150 ? 5.254 10.021 18.437 1.00 95.06 150 ASP A C 1
ATOM 1159 O O . ASP A 1 150 ? 6.459 9.895 18.230 1.00 95.06 150 ASP A O 1
ATOM 1163 N N . ARG A 1 151 ? 4.643 11.210 18.385 1.00 91.00 151 ARG A N 1
ATOM 1164 C CA . ARG A 1 151 ? 5.327 12.477 18.070 1.00 91.00 151 ARG A CA 1
ATOM 1165 C C . ARG A 1 151 ? 6.412 12.846 19.082 1.00 91.00 151 ARG A C 1
ATOM 1167 O O . ARG A 1 151 ? 7.255 13.683 18.772 1.00 91.00 151 ARG A O 1
ATOM 1174 N N . SER A 1 152 ? 6.392 12.255 20.274 1.00 92.12 152 SER A N 1
ATOM 1175 C CA . SER A 1 152 ? 7.461 12.395 21.264 1.00 92.12 152 SER A CA 1
ATOM 1176 C C . SER A 1 152 ? 8.743 11.641 20.888 1.00 92.12 152 SER A C 1
ATOM 1178 O O . SER A 1 152 ? 9.784 11.894 21.494 1.00 92.12 152 SER A O 1
ATOM 1180 N N . PHE A 1 153 ? 8.698 10.756 19.888 1.00 90.25 153 PHE A N 1
ATOM 1181 C CA . PHE A 1 153 ? 9.838 9.982 19.405 1.00 90.25 153 PHE A CA 1
ATOM 1182 C C . PHE A 1 153 ? 10.163 10.334 17.950 1.00 90.25 153 PHE A C 1
ATOM 1184 O O . PHE A 1 153 ? 9.292 10.655 17.145 1.00 90.25 153 PHE A O 1
ATOM 1191 N N . LEU A 1 154 ? 11.450 10.264 17.602 1.00 87.38 154 LEU A N 1
ATOM 1192 C CA . LEU A 1 154 ? 11.936 10.552 16.246 1.00 87.38 154 LEU A CA 1
ATOM 1193 C C . LEU A 1 154 ? 11.828 9.349 15.298 1.00 87.38 154 LEU A C 1
ATOM 1195 O O . LEU A 1 154 ? 12.006 9.501 14.091 1.00 87.38 154 LEU A O 1
ATOM 1199 N N . VAL A 1 155 ? 11.567 8.159 15.838 1.00 91.06 155 VAL A N 1
ATOM 1200 C CA . VAL A 1 155 ? 11.529 6.889 15.107 1.00 91.06 155 VAL A CA 1
ATOM 1201 C C . VAL A 1 155 ? 10.192 6.180 15.325 1.00 91.06 155 VAL A C 1
ATOM 1203 O O . VAL A 1 155 ? 9.573 6.372 16.375 1.00 91.06 155 VAL A O 1
ATOM 1206 N N . PRO A 1 156 ? 9.737 5.346 14.372 1.00 93.94 156 PRO A N 1
ATOM 1207 C CA . PRO A 1 156 ? 8.612 4.453 14.615 1.00 93.94 156 PRO A CA 1
ATOM 1208 C C . PRO A 1 156 ? 8.939 3.472 15.739 1.00 93.94 156 PRO A C 1
ATOM 1210 O O . PRO A 1 156 ? 10.080 3.028 15.883 1.00 93.94 156 PRO A O 1
ATOM 1213 N N . GLY A 1 157 ? 7.925 3.140 16.527 1.00 96.00 157 GLY A N 1
ATOM 1214 C CA . GLY A 1 157 ? 7.958 2.069 17.507 1.00 96.00 157 GLY A CA 1
ATOM 1215 C C . GLY A 1 157 ? 7.298 0.804 16.971 1.00 96.00 157 GLY A C 1
ATOM 1216 O O . GLY A 1 157 ? 6.448 0.868 16.079 1.00 96.00 157 GLY A O 1
ATOM 1217 N N . MET A 1 158 ? 7.672 -0.341 17.533 1.00 97.44 158 MET A N 1
ATOM 1218 C CA . MET A 1 158 ? 7.008 -1.623 17.305 1.00 97.44 158 MET A CA 1
ATOM 1219 C C . MET A 1 158 ? 6.230 -2.027 18.552 1.00 97.44 158 MET A C 1
ATOM 1221 O O . MET A 1 158 ? 6.751 -1.942 19.665 1.00 97.44 158 MET A O 1
ATOM 1225 N N . VAL A 1 159 ? 4.994 -2.485 18.372 1.00 96.94 159 VAL A N 1
ATOM 1226 C CA . VAL A 1 159 ? 4.189 -3.048 19.455 1.00 96.94 159 VAL A CA 1
ATOM 1227 C C . VAL A 1 159 ? 4.804 -4.380 19.877 1.00 96.94 159 VAL A C 1
ATOM 1229 O O . VAL A 1 159 ? 4.809 -5.342 19.114 1.00 96.94 159 VAL A O 1
ATOM 1232 N N . GLU A 1 160 ? 5.321 -4.441 21.099 1.00 95.69 160 GLU A N 1
ATOM 1233 C CA . GLU A 1 160 ? 5.873 -5.662 21.693 1.00 95.69 160 GLU A CA 1
ATOM 1234 C C . GLU A 1 160 ? 4.756 -6.533 22.261 1.00 95.69 160 GLU A C 1
ATOM 1236 O O . GLU A 1 160 ? 4.718 -7.740 22.030 1.00 95.69 160 GLU A O 1
ATOM 1241 N N . LYS A 1 161 ? 3.827 -5.917 23.000 1.00 94.94 161 LYS A N 1
ATOM 1242 C CA . LYS A 1 161 ? 2.774 -6.635 23.717 1.00 94.94 161 LYS A CA 1
ATOM 1243 C C . LYS A 1 161 ? 1.515 -5.789 23.879 1.00 94.94 161 LYS A C 1
ATOM 1245 O O . LYS A 1 161 ? 1.591 -4.577 24.070 1.00 94.94 161 LYS A O 1
ATOM 1250 N N . VAL A 1 162 ? 0.373 -6.476 23.882 1.00 95.69 162 VAL A N 1
ATOM 1251 C CA . VAL A 1 162 ? -0.935 -5.955 24.297 1.00 95.69 162 VAL A CA 1
ATOM 1252 C C . VAL A 1 162 ? -1.406 -6.746 25.515 1.00 95.69 162 VAL A C 1
ATOM 1254 O O . VAL A 1 162 ? -1.558 -7.965 25.438 1.00 95.69 162 VAL A O 1
ATOM 1257 N N . ASP A 1 163 ? -1.616 -6.076 26.645 1.00 95.38 163 ASP A N 1
ATOM 1258 C CA . ASP A 1 163 ? -2.291 -6.654 27.806 1.00 95.38 163 ASP A CA 1
ATOM 1259 C C . ASP A 1 163 ? -3.799 -6.427 27.678 1.00 95.38 163 ASP A C 1
ATOM 1261 O O . ASP A 1 163 ? -4.292 -5.317 27.872 1.00 95.38 163 ASP A O 1
ATOM 1265 N N . ALA A 1 164 ? -4.529 -7.493 27.354 1.00 93.00 164 ALA A N 1
ATOM 1266 C CA . ALA A 1 164 ? -5.967 -7.437 27.124 1.00 93.00 164 ALA A CA 1
ATOM 1267 C C . ALA A 1 164 ? -6.773 -7.075 28.379 1.00 93.00 164 ALA A C 1
ATOM 1269 O O . ALA A 1 164 ? -7.827 -6.457 28.273 1.00 93.00 164 ALA A O 1
ATOM 1270 N N . ARG A 1 165 ? -6.262 -7.405 29.575 1.00 91.88 165 ARG A N 1
ATOM 1271 C CA . ARG A 1 165 ? -6.974 -7.176 30.843 1.00 91.88 165 ARG A CA 1
ATOM 1272 C C . ARG A 1 165 ? -6.944 -5.716 31.267 1.00 91.88 165 ARG A C 1
ATOM 1274 O O . ARG A 1 165 ? -7.861 -5.249 31.933 1.00 91.88 165 ARG A O 1
ATOM 1281 N N . THR A 1 166 ? -5.863 -5.014 30.937 1.00 93.81 166 THR A N 1
ATOM 1282 C CA . THR A 1 166 ? -5.660 -3.608 31.322 1.00 93.81 166 THR A CA 1
ATOM 1283 C C . THR A 1 166 ? -5.748 -2.645 30.141 1.00 93.81 166 THR A C 1
ATOM 1285 O O . THR A 1 166 ? -5.804 -1.430 30.340 1.00 93.81 166 THR A O 1
ATOM 1288 N N . GLY A 1 167 ? -5.740 -3.166 28.912 1.00 93.75 167 GLY A N 1
ATOM 1289 C CA . GLY A 1 167 ? -5.669 -2.386 27.682 1.00 93.75 167 GLY A CA 1
ATOM 1290 C C . GLY A 1 167 ? -4.311 -1.711 27.493 1.00 93.75 167 GLY A C 1
ATOM 1291 O O . GLY A 1 167 ? -4.203 -0.767 26.714 1.00 93.75 167 GLY A O 1
ATOM 1292 N N . ARG A 1 168 ? -3.265 -2.123 28.216 1.00 96.50 168 ARG A N 1
ATOM 1293 C CA . ARG A 1 168 ? -1.940 -1.505 28.095 1.00 96.50 168 ARG A CA 1
ATOM 1294 C C . ARG A 1 168 ? -1.172 -2.078 26.910 1.00 96.50 168 ARG A C 1
ATOM 1296 O O . ARG A 1 168 ? -1.031 -3.290 26.771 1.00 96.50 168 ARG A O 1
ATOM 1303 N N . LEU A 1 169 ? -0.647 -1.189 26.078 1.00 96.81 169 LEU A N 1
ATOM 1304 C CA . LEU A 1 169 ? 0.280 -1.480 24.993 1.00 96.81 169 LEU A CA 1
ATOM 1305 C C . LEU A 1 169 ? 1.698 -1.149 25.435 1.00 96.81 169 LEU A C 1
ATOM 1307 O O . LEU A 1 169 ? 1.945 -0.047 25.925 1.00 96.81 169 LEU A O 1
ATOM 1311 N N . THR A 1 170 ? 2.633 -2.058 25.190 1.00 97.25 170 THR A N 1
ATOM 1312 C CA . THR A 1 170 ? 4.067 -1.790 25.320 1.00 97.25 170 THR A CA 1
ATOM 1313 C C . THR A 1 170 ? 4.659 -1.650 23.927 1.00 97.25 170 THR A C 1
ATOM 1315 O O . THR A 1 170 ? 4.601 -2.587 23.129 1.00 97.25 170 THR A O 1
ATOM 1318 N N . LEU A 1 171 ? 5.215 -0.476 23.627 1.00 97.50 171 LEU A N 1
ATOM 1319 C CA . LEU A 1 171 ? 5.924 -0.209 22.378 1.00 97.50 171 LEU A CA 1
ATOM 1320 C C . LEU A 1 171 ? 7.421 -0.075 22.647 1.00 97.50 171 LEU A C 1
ATOM 1322 O O . LEU A 1 171 ? 7.833 0.531 23.639 1.00 97.50 171 LEU A O 1
ATOM 1326 N N . ILE A 1 172 ? 8.225 -0.611 21.733 1.00 96.44 172 ILE A N 1
ATOM 1327 C CA . ILE A 1 172 ? 9.677 -0.444 21.706 1.00 96.44 172 ILE A CA 1
ATOM 1328 C C . ILE A 1 172 ? 10.012 0.613 20.659 1.00 96.44 172 ILE A C 1
ATOM 1330 O O . ILE A 1 172 ? 9.661 0.453 19.494 1.00 96.44 172 ILE A O 1
ATOM 1334 N N . PHE A 1 173 ? 10.720 1.657 21.074 1.00 95.00 173 PHE A N 1
ATOM 1335 C CA . PHE A 1 173 ? 11.328 2.684 20.236 1.00 95.00 173 PHE A CA 1
ATOM 1336 C C . PHE A 1 173 ? 12.851 2.526 20.326 1.00 95.00 173 PHE A C 1
ATOM 1338 O O . PHE A 1 173 ? 13.479 3.102 21.213 1.00 95.00 173 PHE A O 1
ATOM 1345 N N . GLN A 1 174 ? 13.437 1.718 19.437 1.00 89.88 174 GLN A N 1
ATOM 1346 C CA . GLN A 1 174 ? 14.845 1.291 19.495 1.00 89.88 174 GLN A CA 1
ATOM 1347 C C . GLN A 1 174 ? 15.223 0.648 20.843 1.00 89.88 174 GLN A C 1
ATOM 1349 O O . GLN A 1 174 ? 14.888 -0.507 21.087 1.00 89.88 174 GLN A O 1
ATOM 1354 N N . ASP A 1 175 ? 15.929 1.379 21.704 1.00 88.69 175 ASP A N 1
ATOM 1355 C CA . ASP A 1 175 ? 16.410 0.961 23.022 1.00 88.69 175 ASP A CA 1
ATOM 1356 C C . ASP A 1 175 ? 15.446 1.336 24.161 1.00 88.69 175 ASP A C 1
ATOM 1358 O O . ASP A 1 175 ? 15.620 0.899 25.300 1.00 88.69 175 ASP A O 1
ATOM 1362 N N . ARG A 1 176 ? 14.407 2.129 23.872 1.00 93.62 176 ARG A N 1
ATOM 1363 C CA . ARG A 1 176 ? 13.435 2.607 24.863 1.00 93.62 176 ARG A CA 1
ATOM 1364 C C . ARG A 1 176 ? 12.127 1.841 24.771 1.00 93.62 176 ARG A C 1
ATOM 1366 O O . ARG A 1 176 ? 11.631 1.566 23.686 1.00 93.62 176 ARG A O 1
ATOM 1373 N N . ARG A 1 177 ? 11.514 1.573 25.923 1.00 95.94 177 ARG A N 1
ATOM 1374 C CA . ARG A 1 177 ? 10.140 1.066 26.016 1.00 95.94 177 ARG A CA 1
ATOM 1375 C C . ARG A 1 177 ? 9.209 2.152 26.532 1.00 95.94 177 ARG A C 1
ATOM 1377 O O . ARG A 1 177 ? 9.606 2.979 27.353 1.00 95.94 177 ARG A O 1
ATOM 1384 N N . SER A 1 178 ? 7.972 2.168 26.057 1.00 96.75 178 SER A N 1
ATOM 1385 C CA . SER A 1 178 ? 6.931 3.072 26.552 1.00 96.75 178 SER A CA 1
ATOM 1386 C C . SER A 1 178 ? 5.581 2.377 26.589 1.00 96.75 178 SER A C 1
ATOM 1388 O O . SER A 1 178 ? 5.271 1.552 25.729 1.00 96.75 178 SER A O 1
ATOM 1390 N N . GLU A 1 179 ? 4.797 2.706 27.613 1.00 96.94 179 GLU A N 1
ATOM 1391 C CA . GLU A 1 179 ? 3.477 2.130 27.836 1.00 96.94 179 GLU A CA 1
ATOM 1392 C C . GLU A 1 179 ? 2.365 3.118 27.493 1.00 96.94 179 GLU A C 1
ATOM 1394 O O . GLU A 1 179 ? 2.410 4.291 27.875 1.00 96.94 179 GLU A O 1
ATOM 1399 N N . TYR A 1 180 ? 1.327 2.613 26.831 1.00 96.94 180 TYR A N 1
ATOM 1400 C CA . TYR A 1 180 ? 0.134 3.369 26.470 1.00 96.94 180 TYR A CA 1
ATOM 1401 C C . TYR A 1 180 ? -1.094 2.622 26.972 1.00 96.94 180 TYR A C 1
ATOM 1403 O O . TYR A 1 180 ? -1.278 1.454 26.654 1.00 96.94 180 TYR A O 1
ATOM 1411 N N . GLY A 1 181 ? -1.924 3.279 27.777 1.00 94.00 181 GLY A N 1
ATOM 1412 C CA . GLY A 1 181 ? -3.220 2.741 28.191 1.00 94.00 181 GLY A CA 1
ATOM 1413 C C . GLY A 1 181 ? -4.348 3.241 27.283 1.00 94.00 181 GLY A C 1
ATOM 1414 O O . GLY A 1 181 ? -4.092 4.061 26.397 1.00 94.00 181 GLY A O 1
ATOM 1415 N N . PRO A 1 182 ? -5.604 2.844 27.547 1.00 92.19 182 PRO A N 1
ATOM 1416 C CA . PRO A 1 182 ? -6.764 3.278 26.762 1.00 92.19 182 PRO A CA 1
ATOM 1417 C C . PRO A 1 182 ? -6.912 4.805 26.633 1.00 92.19 182 PRO A C 1
ATOM 1419 O O . PRO A 1 182 ? -7.368 5.295 25.608 1.00 92.19 182 PRO A O 1
ATOM 1422 N N . ASP A 1 183 ? -6.459 5.575 27.629 1.00 91.88 183 ASP A N 1
ATOM 1423 C CA . ASP A 1 183 ? -6.532 7.047 27.602 1.00 91.88 183 ASP A CA 1
ATOM 1424 C C . ASP A 1 183 ? -5.404 7.709 26.795 1.00 91.88 183 ASP A C 1
ATOM 1426 O O . ASP A 1 183 ? -5.505 8.869 26.394 1.00 91.88 183 ASP A O 1
ATOM 1430 N N . THR A 1 184 ? -4.291 7.004 26.577 1.00 95.19 184 THR A N 1
ATOM 1431 C CA . THR A 1 184 ? -3.104 7.553 25.903 1.00 95.19 184 THR A CA 1
ATOM 1432 C C . THR A 1 184 ? -2.825 6.914 24.552 1.00 95.19 184 THR A C 1
ATOM 1434 O O . THR A 1 184 ? -2.065 7.490 23.775 1.00 95.19 184 THR A O 1
ATOM 1437 N N . VAL A 1 185 ? -3.464 5.787 24.230 1.00 95.12 185 VAL A N 1
ATOM 1438 C CA . VAL A 1 185 ? -3.306 5.066 22.958 1.00 95.12 185 VAL A CA 1
ATOM 1439 C C . VAL A 1 185 ? -3.647 5.936 21.748 1.00 95.12 185 VAL A C 1
ATOM 1441 O O . VAL A 1 185 ? -2.984 5.830 20.724 1.00 95.12 185 VAL A O 1
ATOM 1444 N N . LEU A 1 186 ? -4.583 6.883 21.881 1.00 94.12 186 LEU A N 1
ATOM 1445 C CA . LEU A 1 186 ? -4.949 7.837 20.824 1.00 94.12 186 LEU A CA 1
ATOM 1446 C C . LEU A 1 186 ? -3.803 8.779 20.404 1.00 94.12 186 LEU A C 1
ATOM 1448 O O . LEU A 1 186 ? -3.897 9.432 19.366 1.00 94.12 186 LEU A O 1
ATOM 1452 N N . LYS A 1 187 ? -2.714 8.863 21.182 1.00 94.88 187 LYS A N 1
ATOM 1453 C CA . LYS A 1 187 ? -1.491 9.583 20.784 1.00 94.88 187 LYS A CA 1
ATOM 1454 C C . LYS A 1 187 ? -0.715 8.844 19.693 1.00 94.88 187 LYS A C 1
ATOM 1456 O O . LYS A 1 187 ? 0.060 9.471 18.970 1.00 94.88 187 LYS A O 1
ATOM 1461 N N . LEU A 1 188 ? -0.914 7.531 19.583 1.00 96.31 188 LEU A N 1
ATOM 1462 C CA . LEU A 1 188 ? -0.247 6.686 18.608 1.00 96.31 188 LEU A CA 1
ATOM 1463 C C . LEU A 1 188 ? -0.890 6.841 17.233 1.00 96.31 188 LEU A C 1
ATOM 1465 O O . LEU A 1 188 ? -2.107 6.815 17.071 1.00 96.31 188 LEU A O 1
ATOM 1469 N N . SER A 1 189 ? -0.043 6.959 16.220 1.00 95.38 189 SER A N 1
ATOM 1470 C CA . SER A 1 189 ? -0.430 6.917 14.814 1.00 95.38 189 SER A CA 1
ATOM 1471 C C . SER A 1 189 ? 0.062 5.601 14.210 1.00 95.38 189 SER A C 1
ATOM 1473 O O . SER A 1 189 ? 1.266 5.489 13.962 1.00 95.38 189 SER A O 1
ATOM 1475 N N . PRO A 1 190 ? -0.815 4.604 13.980 1.00 96.31 190 PRO A N 1
ATOM 1476 C CA . PRO A 1 190 ? -0.423 3.339 13.367 1.00 96.31 190 PRO A CA 1
ATOM 1477 C C . PRO A 1 190 ? 0.295 3.550 12.035 1.00 96.31 190 PRO A C 1
ATOM 1479 O O . PRO A 1 190 ? -0.020 4.474 11.275 1.00 96.31 190 PRO A O 1
ATOM 1482 N N . ARG A 1 191 ? 1.259 2.683 11.749 1.00 94.56 191 ARG A N 1
ATOM 1483 C CA . ARG A 1 191 ? 2.023 2.667 10.504 1.00 94.56 191 ARG A CA 1
ATOM 1484 C C . ARG A 1 191 ? 1.734 1.383 9.731 1.00 94.56 191 ARG A C 1
ATOM 1486 O O . ARG A 1 191 ? 1.442 0.361 10.350 1.00 94.56 191 ARG A O 1
ATOM 1493 N N . PRO A 1 192 ? 1.795 1.428 8.390 1.00 92.44 192 PRO A N 1
ATOM 1494 C CA . PRO A 1 192 ? 1.653 0.230 7.575 1.00 92.44 192 PRO A CA 1
ATOM 1495 C C . PRO A 1 192 ? 2.653 -0.855 7.987 1.00 92.44 192 PRO A C 1
ATOM 1497 O O . PRO A 1 192 ? 3.779 -0.547 8.376 1.00 92.44 192 PRO A O 1
ATOM 1500 N N . ALA A 1 193 ? 2.268 -2.124 7.850 1.00 91.56 193 ALA A N 1
ATOM 1501 C CA . ALA A 1 193 ? 3.169 -3.255 8.089 1.00 91.56 193 ALA A CA 1
ATOM 1502 C C . ALA A 1 193 ? 4.386 -3.254 7.142 1.00 91.56 193 ALA A C 1
ATOM 1504 O O . ALA A 1 193 ? 5.405 -3.873 7.439 1.00 91.56 193 ALA A O 1
ATOM 1505 N N . ASP A 1 194 ? 4.271 -2.544 6.017 1.00 91.50 194 ASP A N 1
ATOM 1506 C CA . ASP A 1 194 ? 5.299 -2.350 5.003 1.00 91.50 194 ASP A CA 1
ATOM 1507 C C . ASP A 1 194 ? 6.000 -0.971 5.130 1.00 91.50 194 ASP A C 1
ATOM 1509 O O . ASP A 1 194 ? 6.611 -0.476 4.185 1.00 91.50 194 ASP A O 1
ATOM 1513 N N . ASP A 1 195 ? 5.948 -0.330 6.307 1.00 92.94 195 ASP A N 1
ATOM 1514 C CA . ASP A 1 195 ? 6.731 0.879 6.587 1.00 92.94 195 ASP A CA 1
ATOM 1515 C C . ASP A 1 195 ? 8.233 0.560 6.567 1.00 92.94 195 ASP A C 1
ATOM 1517 O O . ASP A 1 195 ? 8.762 -0.112 7.454 1.00 92.94 195 ASP A O 1
ATOM 1521 N N . PHE A 1 196 ? 8.938 1.057 5.547 1.00 93.69 196 PHE A N 1
ATOM 1522 C CA . PHE A 1 196 ? 10.340 0.713 5.312 1.00 93.69 196 PHE A CA 1
ATOM 1523 C C . PHE A 1 196 ? 11.246 1.077 6.497 1.00 93.69 196 PHE A C 1
ATOM 1525 O O . PHE A 1 196 ? 12.134 0.303 6.852 1.00 93.69 196 PHE A O 1
ATOM 1532 N N . GLY A 1 197 ? 11.021 2.235 7.126 1.00 92.00 197 GLY A N 1
ATOM 1533 C CA . GLY A 1 197 ? 11.834 2.701 8.250 1.00 92.00 197 GLY A CA 1
ATOM 1534 C C . GLY A 1 197 ? 11.656 1.823 9.485 1.00 92.00 197 GLY A C 1
ATOM 1535 O O . GLY A 1 197 ? 12.637 1.441 10.122 1.00 92.00 197 GLY A O 1
ATOM 1536 N N . ALA A 1 198 ? 10.416 1.443 9.793 1.00 93.81 198 ALA A N 1
ATOM 1537 C CA . ALA A 1 198 ? 10.130 0.511 10.875 1.00 93.81 198 ALA A CA 1
ATOM 1538 C C . ALA A 1 198 ? 10.686 -0.891 10.581 1.00 93.81 198 ALA A C 1
ATOM 1540 O O . ALA A 1 198 ? 11.307 -1.508 11.450 1.00 93.81 198 ALA A O 1
ATOM 1541 N N . MET A 1 199 ? 10.550 -1.373 9.342 1.00 95.06 199 MET A N 1
ATOM 1542 C CA . MET A 1 199 ? 11.095 -2.670 8.943 1.00 95.06 199 MET A CA 1
ATOM 1543 C C . MET A 1 199 ? 12.622 -2.726 9.047 1.00 95.06 199 MET A C 1
ATOM 1545 O O . MET A 1 199 ? 13.164 -3.735 9.498 1.00 95.06 199 MET A O 1
ATOM 1549 N N . LEU A 1 200 ? 13.312 -1.641 8.683 1.00 94.25 200 LEU A N 1
ATOM 1550 C CA . LEU A 1 200 ? 14.769 -1.524 8.781 1.00 94.25 200 LEU A CA 1
ATOM 1551 C C . LEU A 1 200 ? 15.264 -1.627 10.227 1.00 94.25 200 LEU A C 1
ATOM 1553 O O . LEU A 1 200 ? 16.323 -2.203 10.468 1.00 94.25 200 LEU A O 1
ATOM 1557 N N . LEU A 1 201 ? 14.490 -1.103 11.180 1.00 93.19 201 LEU A N 1
ATOM 1558 C CA . LEU A 1 201 ? 14.834 -1.121 12.601 1.00 93.19 201 LEU A CA 1
ATOM 1559 C C . LEU A 1 201 ? 14.496 -2.453 13.279 1.00 93.19 201 LEU A C 1
ATOM 1561 O O . LEU A 1 201 ? 15.323 -2.978 14.021 1.00 93.19 201 LEU A O 1
ATOM 1565 N N . TYR A 1 202 ? 13.299 -2.997 13.045 1.00 94.50 202 TYR A N 1
ATOM 1566 C CA . TYR A 1 202 ? 12.766 -4.090 13.870 1.00 94.50 202 TYR A CA 1
ATOM 1567 C C . TYR A 1 202 ? 12.715 -5.450 13.175 1.00 94.50 202 TYR A C 1
ATOM 1569 O O . TYR A 1 202 ? 12.765 -6.479 13.845 1.00 94.50 202 TYR A O 1
ATOM 1577 N N . VAL A 1 203 ? 12.640 -5.490 11.841 1.00 93.88 203 VAL A N 1
ATOM 1578 C CA . VAL A 1 203 ? 12.592 -6.745 11.068 1.00 93.88 203 VAL A CA 1
ATOM 1579 C C . VAL A 1 203 ? 13.572 -6.744 9.883 1.00 93.88 203 VAL A C 1
ATOM 1581 O O . VAL A 1 203 ? 13.189 -7.100 8.763 1.00 93.88 203 VAL A O 1
ATOM 1584 N N . PRO A 1 204 ? 14.867 -6.420 10.098 1.00 94.81 204 PRO A N 1
ATOM 1585 C CA . PRO A 1 204 ? 15.845 -6.313 9.012 1.00 94.81 204 PRO A CA 1
ATOM 1586 C C . PRO A 1 204 ? 16.031 -7.628 8.243 1.00 94.81 204 PRO A C 1
ATOM 1588 O O . PRO A 1 204 ? 16.359 -7.599 7.062 1.00 94.81 204 PRO A O 1
ATOM 1591 N N . GLY A 1 205 ? 15.780 -8.784 8.873 1.00 95.12 205 GLY A N 1
ATOM 1592 C CA . GLY A 1 205 ? 15.806 -10.092 8.207 1.00 95.12 205 GLY A CA 1
ATOM 1593 C C . GLY A 1 205 ? 14.854 -10.170 7.011 1.00 95.12 205 GLY A C 1
ATOM 1594 O O . GLY A 1 205 ? 15.290 -10.510 5.915 1.00 95.12 205 GLY A O 1
ATOM 1595 N N . LYS A 1 206 ? 13.600 -9.729 7.182 1.00 93.81 206 LYS A N 1
ATOM 1596 C CA . LYS A 1 206 ? 12.601 -9.705 6.099 1.00 93.81 206 LYS A CA 1
ATOM 1597 C C . LYS A 1 206 ? 13.016 -8.783 4.953 1.00 93.81 206 LYS A C 1
ATOM 1599 O O . LYS A 1 206 ? 12.776 -9.091 3.792 1.00 93.81 206 LYS A O 1
ATOM 1604 N N . LEU A 1 207 ? 13.658 -7.654 5.265 1.00 95.56 207 LEU A N 1
ATOM 1605 C CA . LEU A 1 207 ? 14.172 -6.749 4.235 1.00 95.56 207 LEU A CA 1
ATOM 1606 C C . LEU A 1 207 ? 15.361 -7.336 3.473 1.00 95.56 207 LEU A C 1
ATOM 1608 O O . LEU A 1 207 ? 15.455 -7.105 2.272 1.00 95.56 207 LEU A O 1
ATOM 1612 N N . ARG A 1 208 ? 16.243 -8.103 4.129 1.00 95.62 208 ARG A N 1
ATOM 1613 C CA . ARG A 1 208 ? 17.329 -8.822 3.44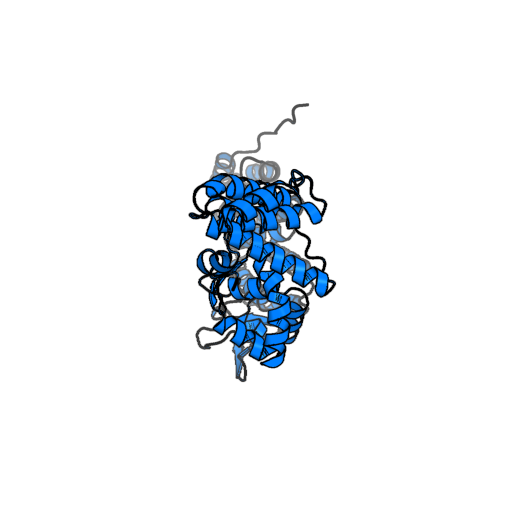0 1.00 95.62 208 ARG A CA 1
ATOM 1614 C C . ARG A 1 208 ? 16.779 -9.873 2.485 1.00 95.62 208 ARG A C 1
ATOM 1616 O O . ARG A 1 208 ? 17.223 -9.938 1.345 1.00 95.62 208 ARG A O 1
ATOM 1623 N N . GLU A 1 209 ? 15.800 -10.655 2.933 1.00 95.62 209 GLU A N 1
ATOM 1624 C CA . GLU A 1 209 ? 15.122 -11.652 2.097 1.00 95.62 209 GLU A CA 1
ATOM 1625 C C . GLU A 1 209 ? 14.439 -10.997 0.893 1.00 95.62 209 GLU A C 1
ATOM 1627 O O . GLU A 1 209 ? 14.602 -11.461 -0.236 1.00 95.62 209 GLU A O 1
ATOM 1632 N N . LEU A 1 210 ? 13.738 -9.879 1.107 1.00 94.94 210 LEU A N 1
ATOM 1633 C CA . LEU A 1 210 ? 13.109 -9.120 0.028 1.00 94.94 210 LEU A CA 1
ATOM 1634 C C . LEU A 1 210 ? 14.150 -8.560 -0.947 1.00 94.94 210 LEU A C 1
ATOM 1636 O O . LEU A 1 210 ? 13.986 -8.700 -2.151 1.00 94.94 210 LEU A O 1
ATOM 1640 N N . ALA A 1 211 ? 15.239 -7.974 -0.444 1.00 94.62 211 ALA A N 1
ATOM 1641 C CA . ALA A 1 211 ? 16.316 -7.459 -1.283 1.00 94.62 211 ALA A CA 1
ATOM 1642 C C . ALA A 1 211 ? 16.965 -8.563 -2.132 1.00 94.62 211 ALA A C 1
ATOM 1644 O O . ALA A 1 211 ? 17.314 -8.304 -3.280 1.00 94.62 211 ALA A O 1
ATOM 1645 N N . ALA A 1 212 ? 17.121 -9.773 -1.590 1.00 92.38 212 ALA A N 1
ATOM 1646 C CA . ALA A 1 212 ? 17.715 -10.902 -2.302 1.00 92.38 212 ALA A CA 1
ATOM 1647 C C . ALA A 1 212 ? 16.764 -11.537 -3.331 1.00 92.38 212 ALA A C 1
ATOM 1649 O O . ALA A 1 212 ? 17.208 -11.909 -4.414 1.00 92.38 212 ALA A O 1
ATOM 1650 N N . SER A 1 213 ? 15.478 -11.674 -2.998 1.00 93.75 213 SER A N 1
ATOM 1651 C CA . SER A 1 213 ? 14.486 -12.359 -3.842 1.00 93.75 213 SER A CA 1
ATOM 1652 C C . SER A 1 213 ? 13.857 -11.458 -4.905 1.00 93.75 213 SER A C 1
ATOM 1654 O O . SER A 1 213 ? 13.678 -11.890 -6.040 1.00 93.75 213 SER A O 1
ATOM 1656 N N . ASP A 1 214 ? 13.543 -10.208 -4.559 1.00 94.75 214 ASP A N 1
ATOM 1657 C CA . ASP A 1 214 ? 12.960 -9.217 -5.464 1.00 94.75 214 ASP A CA 1
ATOM 1658 C C . ASP A 1 214 ? 13.536 -7.814 -5.169 1.00 94.75 214 ASP A C 1
ATOM 1660 O O . ASP A 1 214 ? 12.952 -7.007 -4.425 1.00 94.75 214 ASP A O 1
ATOM 1664 N N . PRO A 1 215 ? 14.685 -7.481 -5.788 1.00 95.31 215 PRO A N 1
ATOM 1665 C CA . PRO A 1 215 ? 15.305 -6.167 -5.659 1.00 95.31 215 PRO A CA 1
ATOM 1666 C C . PRO A 1 215 ? 14.369 -5.005 -6.019 1.00 95.31 215 PRO A C 1
ATOM 1668 O O . PRO A 1 215 ? 14.451 -3.928 -5.421 1.00 95.31 215 PRO A O 1
ATOM 1671 N N . ALA A 1 216 ? 13.464 -5.203 -6.982 1.00 95.19 216 ALA A N 1
ATOM 1672 C CA . ALA A 1 216 ? 12.539 -4.167 -7.417 1.00 95.19 216 ALA A CA 1
ATOM 1673 C C . ALA A 1 216 ? 11.440 -3.926 -6.381 1.00 95.19 216 ALA A C 1
ATOM 1675 O O . ALA A 1 216 ? 11.119 -2.770 -6.090 1.00 95.19 216 ALA A O 1
ATOM 1676 N N . ALA A 1 217 ? 10.888 -4.975 -5.768 1.00 95.44 217 ALA A N 1
ATOM 1677 C CA . ALA A 1 217 ? 9.959 -4.831 -4.649 1.00 95.44 217 ALA A CA 1
ATOM 1678 C C . ALA A 1 217 ? 10.605 -4.122 -3.454 1.00 95.44 217 ALA A C 1
ATOM 1680 O O . ALA A 1 217 ? 9.977 -3.227 -2.881 1.00 95.44 217 ALA A O 1
ATOM 1681 N N . PHE A 1 218 ? 11.864 -4.436 -3.129 1.00 96.44 218 PHE A N 1
ATOM 1682 C CA . PHE A 1 218 ? 12.616 -3.726 -2.090 1.00 96.44 218 PHE A CA 1
ATOM 1683 C C . PHE A 1 218 ? 12.723 -2.220 -2.384 1.00 96.44 218 PHE A C 1
ATOM 1685 O O . PHE A 1 218 ? 12.398 -1.387 -1.535 1.00 96.44 218 PHE A O 1
ATOM 1692 N N . VAL A 1 219 ? 13.111 -1.838 -3.606 1.00 96.00 219 VAL A N 1
ATOM 1693 C CA . VAL A 1 219 ? 13.218 -0.417 -3.980 1.00 96.00 219 VAL A CA 1
ATOM 1694 C C . VAL A 1 219 ? 11.844 0.262 -4.016 1.00 96.00 219 VAL A C 1
ATOM 1696 O O . VAL A 1 219 ? 11.710 1.385 -3.529 1.00 96.00 219 VAL A O 1
ATOM 1699 N N . LYS A 1 220 ? 10.791 -0.405 -4.508 1.00 95.69 220 LYS A N 1
ATOM 1700 C CA . LYS A 1 220 ? 9.409 0.117 -4.470 1.00 95.69 220 LYS A CA 1
ATOM 1701 C C . LYS A 1 220 ? 8.920 0.346 -3.041 1.00 95.69 220 LYS A C 1
ATOM 1703 O O . LYS A 1 220 ? 8.204 1.314 -2.797 1.00 95.69 220 LYS A O 1
ATOM 1708 N N . LEU A 1 221 ? 9.295 -0.515 -2.099 1.00 95.25 221 LEU A N 1
ATOM 1709 C CA . LEU A 1 221 ? 8.985 -0.360 -0.678 1.00 95.25 221 LEU A CA 1
ATOM 1710 C C . LEU A 1 221 ? 9.639 0.902 -0.092 1.00 95.25 221 LEU A C 1
ATOM 1712 O O . LEU A 1 221 ? 8.960 1.727 0.526 1.00 95.25 221 LEU A O 1
ATOM 1716 N N . ALA A 1 222 ? 10.933 1.094 -0.363 1.00 94.81 222 ALA A N 1
ATOM 1717 C CA . ALA A 1 222 ? 11.667 2.293 0.041 1.00 94.81 222 ALA A CA 1
ATOM 1718 C C . ALA A 1 222 ? 11.075 3.568 -0.588 1.00 94.81 222 ALA A C 1
ATOM 1720 O O . ALA A 1 222 ? 10.869 4.568 0.099 1.00 94.81 222 ALA A O 1
ATOM 1721 N N . LEU A 1 223 ? 10.735 3.525 -1.881 1.00 94.81 223 LEU A N 1
ATOM 1722 C CA . LEU A 1 223 ? 10.126 4.649 -2.596 1.00 94.81 223 LEU A CA 1
ATOM 1723 C C . LEU A 1 223 ? 8.743 5.011 -2.043 1.00 94.81 223 LEU A C 1
ATOM 1725 O O . LEU A 1 223 ? 8.478 6.193 -1.854 1.00 94.81 223 LEU A O 1
ATOM 1729 N N . ARG A 1 224 ? 7.877 4.029 -1.752 1.00 92.31 224 ARG A N 1
ATOM 1730 C CA . ARG A 1 224 ? 6.544 4.271 -1.160 1.00 92.31 224 ARG A CA 1
ATOM 1731 C C . ARG A 1 224 ? 6.620 4.884 0.236 1.00 92.31 224 ARG A C 1
ATOM 1733 O O . ARG A 1 224 ? 5.747 5.661 0.607 1.00 92.31 224 ARG A O 1
ATOM 1740 N N . SER A 1 225 ? 7.668 4.552 0.986 1.00 88.88 225 SER A N 1
ATOM 1741 C CA . SER A 1 225 ? 7.914 5.121 2.315 1.00 88.88 225 SER A CA 1
ATOM 1742 C C . SER A 1 225 ? 8.536 6.523 2.259 1.00 88.88 225 SER A C 1
ATOM 1744 O O . SER A 1 225 ? 8.456 7.272 3.232 1.00 88.88 225 SER A O 1
ATOM 1746 N N . SER A 1 226 ? 9.127 6.908 1.123 1.00 88.00 226 SER A N 1
ATOM 1747 C CA . SER A 1 226 ? 9.648 8.256 0.899 1.00 88.00 226 SER A CA 1
ATOM 1748 C C . SER A 1 226 ? 8.523 9.241 0.581 1.00 88.00 226 SER A C 1
ATOM 1750 O O . SER A 1 226 ? 7.688 9.006 -0.292 1.00 88.00 226 SER A O 1
ATOM 1752 N N . ARG A 1 227 ? 8.544 10.407 1.238 1.00 80.69 227 ARG A N 1
ATOM 1753 C CA . ARG A 1 227 ? 7.534 11.466 1.070 1.00 80.69 227 ARG A CA 1
ATOM 1754 C C . ARG A 1 227 ? 7.392 11.946 -0.377 1.00 80.69 227 ARG A C 1
ATOM 1756 O O . ARG A 1 227 ? 6.303 12.335 -0.786 1.00 80.69 227 ARG A O 1
ATOM 1763 N N . GLU A 1 228 ? 8.480 11.933 -1.139 1.00 85.75 228 GLU A N 1
ATOM 1764 C CA . GLU A 1 228 ? 8.508 12.418 -2.523 1.00 85.75 228 GLU A CA 1
ATOM 1765 C C . GLU A 1 228 ? 8.348 11.296 -3.555 1.00 85.75 228 GLU A C 1
ATOM 1767 O O . GLU A 1 228 ? 8.381 11.555 -4.760 1.00 85.75 228 GLU A O 1
ATOM 1772 N N . GLY A 1 229 ? 8.221 10.040 -3.108 1.00 90.19 229 GLY A N 1
ATOM 1773 C CA . GLY A 1 229 ? 8.307 8.889 -4.003 1.00 90.19 229 GLY A CA 1
ATOM 1774 C C . GLY A 1 229 ? 9.663 8.811 -4.704 1.00 90.19 229 GLY A C 1
ATOM 1775 O O . GLY A 1 229 ? 9.734 8.333 -5.837 1.00 90.19 229 GLY A O 1
ATOM 1776 N N . ARG A 1 230 ? 10.717 9.348 -4.071 1.00 93.62 230 ARG A N 1
ATOM 1777 C CA . ARG A 1 230 ? 12.082 9.442 -4.596 1.00 93.62 230 ARG A CA 1
ATOM 1778 C C . ARG A 1 230 ? 13.096 8.987 -3.565 1.00 93.62 230 ARG A C 1
ATOM 1780 O O . ARG A 1 230 ? 12.950 9.277 -2.380 1.00 93.62 230 ARG A O 1
ATOM 1787 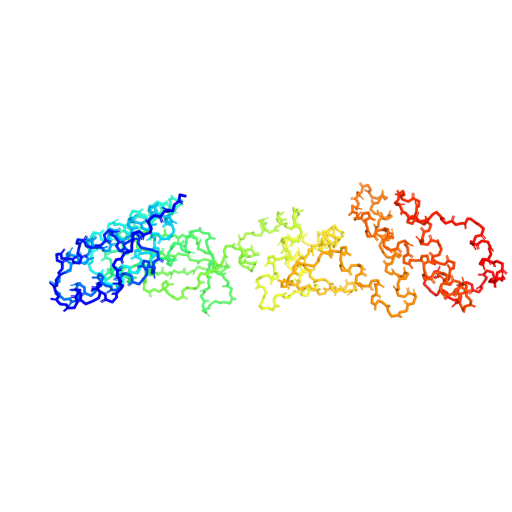N N . VAL A 1 231 ? 14.128 8.298 -4.032 1.00 94.94 231 VAL A N 1
ATOM 1788 C CA . VAL A 1 231 ? 15.265 7.858 -3.219 1.00 94.94 231 VAL A CA 1
ATOM 1789 C C . VAL A 1 231 ? 16.534 8.105 -4.026 1.00 94.94 231 VAL A C 1
ATOM 1791 O O . VAL A 1 231 ? 16.599 7.762 -5.210 1.00 94.94 231 VAL A O 1
ATOM 1794 N N . MET A 1 232 ? 17.541 8.720 -3.407 1.00 95.00 232 MET A N 1
ATOM 1795 C CA . MET A 1 232 ? 18.838 8.936 -4.047 1.00 95.00 232 MET A CA 1
ATOM 1796 C C . MET A 1 232 ? 19.718 7.692 -3.904 1.00 95.00 232 MET A C 1
ATOM 1798 O O . MET A 1 232 ? 19.597 6.948 -2.931 1.00 95.00 232 MET A O 1
ATOM 1802 N N . TYR A 1 233 ? 20.665 7.497 -4.830 1.00 94.44 233 TYR A N 1
ATOM 1803 C CA . TYR A 1 233 ? 21.653 6.412 -4.759 1.00 94.44 233 TYR A CA 1
ATOM 1804 C C . TYR A 1 233 ? 22.322 6.300 -3.384 1.00 94.44 233 TYR A C 1
ATOM 1806 O O . TYR A 1 233 ? 22.456 5.206 -2.846 1.00 94.44 233 TYR A O 1
ATOM 1814 N N . LYS A 1 234 ? 22.719 7.441 -2.802 1.00 94.81 234 LYS A N 1
ATOM 1815 C CA . LYS A 1 234 ? 23.374 7.498 -1.489 1.00 94.81 234 LYS A CA 1
ATOM 1816 C C . LYS A 1 234 ? 22.486 6.933 -0.377 1.00 94.81 234 LYS A C 1
ATOM 1818 O O . LYS A 1 234 ? 22.992 6.199 0.465 1.00 94.81 234 LYS A O 1
ATOM 1823 N N . ASP A 1 235 ? 21.194 7.250 -0.394 1.00 94.25 235 ASP A N 1
ATOM 1824 C CA . ASP A 1 235 ? 20.248 6.814 0.636 1.00 94.25 235 ASP A CA 1
ATOM 1825 C C . ASP A 1 235 ? 19.940 5.323 0.484 1.00 94.25 235 ASP A C 1
ATOM 1827 O O . ASP A 1 235 ? 20.014 4.570 1.453 1.00 94.25 235 ASP A O 1
ATOM 1831 N N . LEU A 1 236 ? 19.692 4.869 -0.753 1.00 94.88 236 LEU A N 1
ATOM 1832 C CA . LEU A 1 236 ? 19.489 3.450 -1.052 1.00 94.88 236 LEU A CA 1
ATOM 1833 C C . LEU A 1 236 ? 20.712 2.616 -0.651 1.00 94.88 236 LEU A C 1
ATOM 1835 O O . LEU A 1 236 ? 20.567 1.589 0.013 1.00 94.88 236 LEU A O 1
ATOM 1839 N N . LYS A 1 237 ? 21.912 3.086 -1.016 1.00 95.25 237 LYS A N 1
ATOM 1840 C CA . LYS A 1 237 ? 23.173 2.469 -0.607 1.00 95.25 237 LYS A CA 1
ATOM 1841 C C . LYS A 1 237 ? 23.286 2.438 0.914 1.00 95.25 237 LYS A C 1
ATOM 1843 O O . LYS A 1 237 ? 23.623 1.396 1.455 1.00 95.25 237 LYS A O 1
ATOM 1848 N N . GLY A 1 238 ? 22.982 3.536 1.606 1.00 95.19 238 GLY A N 1
ATOM 1849 C CA . GLY A 1 238 ? 23.012 3.596 3.069 1.00 95.19 238 GLY A CA 1
ATOM 1850 C C . GLY A 1 238 ? 22.141 2.518 3.720 1.00 95.19 238 GLY A C 1
ATOM 1851 O O . GLY A 1 238 ? 22.625 1.773 4.570 1.00 95.19 238 GLY A O 1
ATOM 1852 N N . HIS A 1 239 ? 20.895 2.373 3.260 1.00 94.06 239 HIS A N 1
ATOM 1853 C CA . HIS A 1 239 ? 19.986 1.336 3.757 1.00 94.06 239 HIS A CA 1
ATOM 1854 C C . HIS A 1 239 ? 20.515 -0.080 3.501 1.00 94.06 239 HIS A C 1
ATOM 1856 O O . HIS A 1 239 ? 20.455 -0.933 4.383 1.00 94.06 239 HIS A O 1
ATOM 1862 N N . LEU A 1 240 ? 21.043 -0.350 2.306 1.00 94.25 240 LEU A N 1
ATOM 1863 C CA . LEU A 1 240 ? 21.525 -1.688 1.967 1.00 94.25 240 LEU A CA 1
ATOM 1864 C C . LEU A 1 240 ? 22.867 -2.029 2.602 1.00 94.25 240 LEU A C 1
ATOM 1866 O O . LEU A 1 240 ? 23.048 -3.171 2.996 1.00 94.25 240 LEU A O 1
ATOM 1870 N N . VAL A 1 241 ? 23.768 -1.067 2.786 1.00 95.50 241 VAL A N 1
ATOM 1871 C CA . VAL A 1 241 ? 25.010 -1.273 3.546 1.00 95.50 241 VAL A CA 1
ATOM 1872 C C . VAL A 1 241 ? 24.694 -1.588 5.008 1.00 95.50 241 VAL A C 1
ATOM 1874 O O . VAL A 1 241 ? 25.326 -2.460 5.596 1.00 95.50 241 VAL A O 1
ATOM 1877 N N . GLN A 1 242 ? 23.670 -0.960 5.592 1.00 93.31 242 GLN A N 1
ATOM 1878 C CA . GLN A 1 242 ? 23.198 -1.325 6.930 1.00 93.31 242 GLN A CA 1
ATOM 1879 C C . GLN A 1 242 ? 22.665 -2.771 6.994 1.00 93.31 242 GLN A C 1
ATOM 1881 O O . GLN A 1 242 ? 22.779 -3.428 8.029 1.00 93.31 242 GLN A O 1
ATOM 1886 N N . LEU A 1 243 ? 22.082 -3.277 5.904 1.00 93.88 243 LEU A N 1
ATOM 1887 C CA . LEU A 1 243 ? 21.509 -4.623 5.844 1.00 93.88 243 LEU A CA 1
ATOM 1888 C C . LEU A 1 243 ? 22.529 -5.709 5.477 1.00 93.88 243 LEU A C 1
ATOM 1890 O O . LEU A 1 243 ? 22.474 -6.792 6.061 1.00 93.88 243 LEU A O 1
ATOM 1894 N N . LEU A 1 244 ? 23.405 -5.437 4.510 1.00 93.19 244 LEU A N 1
ATOM 1895 C CA . LEU A 1 244 ? 24.243 -6.408 3.801 1.00 93.19 244 LEU A CA 1
ATOM 1896 C C . LEU A 1 244 ? 25.739 -6.093 3.848 1.00 93.19 244 LEU A C 1
ATOM 1898 O O . LEU A 1 244 ? 26.486 -6.865 3.269 1.00 93.19 244 LEU A O 1
ATOM 1902 N N . ASP A 1 245 ? 26.161 -5.002 4.492 1.00 93.31 245 ASP A N 1
ATOM 1903 C CA . ASP A 1 245 ? 27.519 -4.443 4.446 1.00 93.31 245 ASP A CA 1
ATOM 1904 C C . ASP A 1 245 ? 27.957 -3.852 3.082 1.00 93.31 245 ASP A C 1
ATOM 1906 O O . ASP A 1 245 ?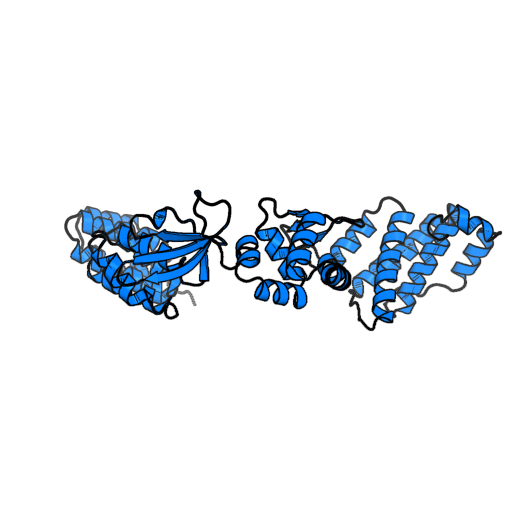 27.216 -3.818 2.096 1.00 93.31 245 ASP A O 1
ATOM 1910 N N . GLU A 1 246 ? 29.172 -3.294 3.044 1.00 93.81 246 GLU A N 1
ATOM 1911 C CA . GLU A 1 246 ? 29.735 -2.612 1.870 1.00 93.81 246 GLU A CA 1
ATOM 1912 C C . GLU A 1 246 ? 30.061 -3.573 0.714 1.00 93.81 246 GLU A C 1
ATOM 1914 O O . GLU A 1 246 ? 30.006 -3.184 -0.458 1.00 93.81 246 GLU A O 1
ATOM 1919 N N . LYS A 1 247 ? 30.412 -4.825 1.026 1.00 92.81 247 LYS A N 1
ATOM 1920 C CA . LYS A 1 247 ? 30.673 -5.873 0.038 1.00 92.81 247 LYS A CA 1
ATOM 1921 C C . LYS A 1 247 ? 29.348 -6.386 -0.519 1.00 92.81 247 LYS A C 1
ATOM 1923 O O . LYS A 1 247 ? 29.184 -6.391 -1.739 1.00 92.81 247 LYS A O 1
ATOM 1928 N N . GLY A 1 248 ? 28.393 -6.710 0.351 1.00 92.81 248 GLY A N 1
ATOM 1929 C CA . GLY A 1 248 ? 27.068 -7.176 -0.049 1.00 92.81 248 GLY A CA 1
ATOM 1930 C C . GLY A 1 248 ? 26.316 -6.154 -0.899 1.00 92.81 248 GLY A C 1
ATOM 1931 O O . GLY A 1 248 ? 25.661 -6.534 -1.865 1.00 92.81 248 GLY A O 1
ATOM 1932 N N . TRP A 1 249 ? 26.485 -4.852 -0.637 1.00 94.25 249 TRP A N 1
ATOM 1933 C CA . TRP A 1 249 ? 25.968 -3.797 -1.514 1.00 94.25 249 TRP A CA 1
ATOM 1934 C C . TRP A 1 249 ? 26.482 -3.908 -2.957 1.00 94.25 249 TRP A C 1
ATOM 1936 O O . TRP A 1 249 ? 25.695 -3.775 -3.892 1.00 94.25 249 TRP A O 1
ATOM 1946 N N . LYS A 1 250 ? 27.790 -4.112 -3.160 1.00 92.44 250 LYS A N 1
ATOM 1947 C CA . LYS A 1 250 ? 28.377 -4.168 -4.510 1.00 92.44 250 LYS A CA 1
ATOM 1948 C C . LYS A 1 250 ? 27.847 -5.365 -5.288 1.00 92.44 250 LYS A C 1
ATOM 1950 O O . LYS A 1 250 ? 27.449 -5.204 -6.441 1.00 92.44 250 LYS A O 1
ATOM 1955 N N . ASP A 1 251 ? 27.816 -6.525 -4.639 1.00 92.69 251 ASP A N 1
ATOM 1956 C CA . ASP A 1 251 ? 27.317 -7.764 -5.233 1.00 92.69 251 ASP A CA 1
ATOM 1957 C C . ASP A 1 251 ? 25.824 -7.630 -5.562 1.00 92.69 251 ASP A C 1
ATOM 1959 O O . ASP A 1 251 ? 25.410 -7.879 -6.693 1.00 92.69 251 ASP A O 1
ATOM 1963 N N . TRP A 1 252 ? 25.030 -7.110 -4.618 1.00 95.00 252 TRP A N 1
ATOM 1964 C CA . TRP A 1 252 ? 23.609 -6.843 -4.825 1.00 95.00 252 TRP A CA 1
ATOM 1965 C C . TRP A 1 252 ? 23.363 -5.851 -5.961 1.00 95.00 252 TRP A C 1
ATOM 1967 O O . TRP A 1 252 ? 22.515 -6.098 -6.809 1.00 95.00 252 TRP A O 1
ATOM 1977 N N . TRP A 1 253 ? 24.096 -4.736 -6.015 1.00 94.12 253 TRP A N 1
ATOM 1978 C CA . TRP A 1 253 ? 23.888 -3.687 -7.016 1.00 94.12 253 TRP A CA 1
ATOM 1979 C C . TRP A 1 253 ? 24.141 -4.183 -8.439 1.00 94.12 253 TRP A C 1
ATOM 1981 O O . TRP A 1 253 ? 23.385 -3.836 -9.349 1.00 94.12 253 TRP A O 1
ATOM 1991 N N . ASN A 1 254 ? 25.167 -5.016 -8.630 1.00 88.38 254 ASN A N 1
ATOM 1992 C CA . ASN A 1 254 ? 25.482 -5.601 -9.931 1.00 88.38 254 ASN A CA 1
ATOM 1993 C C . ASN A 1 254 ? 24.331 -6.472 -10.456 1.00 88.38 254 ASN A C 1
ATOM 1995 O O . ASN A 1 254 ? 23.998 -6.380 -11.636 1.00 88.38 254 ASN A O 1
ATOM 1999 N N . THR A 1 255 ? 23.681 -7.235 -9.575 1.00 87.69 255 THR A N 1
ATOM 2000 C CA . THR A 1 255 ? 22.547 -8.106 -9.921 1.00 87.69 255 THR A CA 1
ATOM 2001 C C . THR A 1 255 ? 21.214 -7.353 -9.984 1.00 87.69 255 THR A C 1
ATOM 2003 O O . THR A 1 255 ? 20.372 -7.616 -10.837 1.00 87.69 255 THR A O 1
ATOM 2006 N N . ALA A 1 256 ? 21.001 -6.382 -9.096 1.00 92.31 256 ALA A N 1
ATOM 2007 C CA . ALA A 1 256 ? 19.742 -5.657 -8.969 1.00 92.31 256 ALA A CA 1
ATOM 2008 C C . ALA A 1 256 ? 19.556 -4.603 -10.062 1.00 92.31 256 ALA A C 1
ATOM 2010 O O . ALA A 1 256 ? 18.440 -4.406 -10.543 1.00 92.31 256 ALA A O 1
ATOM 2011 N N . LYS A 1 257 ? 20.624 -3.904 -10.469 1.00 91.25 257 LYS A N 1
ATOM 2012 C CA . LYS A 1 257 ? 20.532 -2.773 -11.405 1.00 91.25 257 LYS A CA 1
ATOM 2013 C C . LYS A 1 257 ? 19.799 -3.121 -12.716 1.00 91.25 257 LYS A C 1
ATOM 2015 O O . LYS A 1 257 ? 18.940 -2.325 -13.107 1.00 91.25 257 LYS A O 1
ATOM 2020 N N . PRO A 1 258 ? 20.051 -4.266 -13.385 1.00 87.31 258 PRO A N 1
ATOM 2021 C CA . PRO A 1 258 ? 19.289 -4.668 -14.571 1.00 87.31 258 PRO A CA 1
ATOM 2022 C C . PRO A 1 258 ? 17.792 -4.870 -14.301 1.00 87.31 258 PRO A C 1
ATOM 2024 O O . PRO A 1 258 ? 16.969 -4.449 -15.116 1.00 87.31 258 PRO A O 1
ATOM 2027 N N . ALA A 1 259 ? 17.431 -5.462 -13.158 1.00 89.31 259 ALA A N 1
ATOM 2028 C CA . ALA A 1 259 ? 16.037 -5.661 -12.758 1.00 89.31 259 ALA A CA 1
ATOM 2029 C C . ALA A 1 259 ? 15.339 -4.322 -12.466 1.00 89.31 259 ALA A C 1
ATOM 2031 O O . ALA A 1 259 ? 14.235 -4.075 -12.946 1.00 89.31 259 ALA A O 1
ATOM 2032 N N . LEU A 1 260 ? 16.016 -3.409 -11.763 1.00 93.12 260 LEU A N 1
ATOM 2033 C CA . LEU A 1 260 ? 15.501 -2.067 -11.468 1.00 93.12 260 LEU A CA 1
ATOM 2034 C C . LEU A 1 260 ? 15.287 -1.228 -12.732 1.00 93.12 260 LEU A C 1
ATOM 2036 O O . LEU A 1 260 ? 14.323 -0.472 -12.807 1.00 93.12 260 LEU A O 1
ATOM 2040 N N . LYS A 1 261 ? 16.172 -1.358 -13.728 1.00 89.88 261 LYS A N 1
ATOM 2041 C CA . LYS A 1 261 ? 16.054 -0.664 -15.020 1.00 89.88 261 LYS A CA 1
ATOM 2042 C C . LYS A 1 261 ? 14.835 -1.139 -15.818 1.00 89.88 261 LYS A C 1
ATOM 2044 O O . LYS A 1 261 ? 14.244 -0.337 -16.542 1.00 89.88 261 LYS A O 1
ATOM 2049 N N . ARG A 1 262 ? 14.486 -2.425 -15.693 1.00 88.81 262 ARG A N 1
ATOM 2050 C CA . ARG A 1 262 ? 13.375 -3.067 -16.409 1.00 88.81 262 ARG A CA 1
ATOM 2051 C C . ARG A 1 262 ? 12.030 -2.979 -15.690 1.00 88.81 262 ARG A C 1
ATOM 2053 O O . ARG A 1 262 ? 11.003 -3.152 -16.342 1.00 88.81 262 ARG A O 1
ATOM 2060 N N . ASP A 1 263 ? 12.008 -2.708 -14.384 1.00 93.81 263 ASP A N 1
ATOM 2061 C CA . ASP A 1 263 ? 10.748 -2.604 -13.645 1.00 93.81 263 ASP A CA 1
ATOM 2062 C C . ASP A 1 263 ? 9.897 -1.434 -14.188 1.00 93.81 263 ASP A C 1
ATOM 2064 O O . ASP A 1 263 ? 10.362 -0.289 -14.248 1.00 93.81 263 ASP A O 1
ATOM 2068 N N . PRO A 1 264 ? 8.634 -1.687 -14.577 1.00 93.69 264 PRO A N 1
ATOM 2069 C CA . PRO A 1 264 ? 7.804 -0.686 -15.234 1.00 93.69 264 PRO A CA 1
ATOM 2070 C C . PRO A 1 264 ? 7.345 0.432 -14.293 1.00 93.69 264 PRO A C 1
ATOM 2072 O O . PRO A 1 264 ? 6.887 1.470 -14.757 1.00 93.69 264 PRO A O 1
ATOM 2075 N N . MET A 1 265 ? 7.431 0.251 -12.977 1.00 95.81 265 MET A N 1
ATOM 2076 C CA . MET A 1 265 ? 7.017 1.246 -11.989 1.00 95.81 265 MET A CA 1
ATOM 2077 C C . MET A 1 265 ? 8.195 2.058 -11.448 1.00 95.81 265 MET A C 1
ATOM 2079 O O . MET A 1 265 ? 7.970 3.047 -10.747 1.00 95.81 265 MET A O 1
ATOM 2083 N N . ILE A 1 266 ? 9.436 1.688 -11.770 1.00 95.81 266 ILE A N 1
ATOM 2084 C CA . ILE A 1 266 ? 10.639 2.391 -11.321 1.00 95.81 266 ILE A CA 1
ATOM 2085 C C . ILE A 1 266 ? 11.197 3.247 -12.463 1.00 95.81 266 ILE A C 1
ATOM 2087 O O . ILE A 1 266 ? 11.579 2.774 -13.533 1.00 95.81 266 ILE A O 1
ATOM 2091 N N . GLY A 1 267 ? 11.286 4.551 -12.214 1.00 93.12 267 GLY A N 1
ATOM 2092 C CA . GLY A 1 267 ? 12.095 5.458 -13.014 1.00 93.12 267 GLY A CA 1
ATOM 2093 C C . GLY A 1 267 ? 13.498 5.545 -12.427 1.00 93.12 267 GLY A C 1
ATOM 2094 O O . GLY A 1 267 ? 13.646 5.949 -11.276 1.00 93.12 267 GLY A O 1
ATOM 2095 N N . MET A 1 268 ? 14.512 5.211 -13.220 1.00 94.31 268 MET A N 1
ATOM 2096 C CA . MET A 1 268 ? 15.926 5.321 -12.854 1.00 94.31 268 MET A CA 1
ATOM 2097 C C . MET A 1 268 ? 16.594 6.352 -13.769 1.00 94.31 268 MET A C 1
ATOM 2099 O O . MET A 1 268 ? 16.409 6.286 -14.982 1.00 94.31 268 MET A O 1
ATOM 2103 N N . SER A 1 269 ? 17.321 7.322 -13.209 1.00 90.19 269 SER A N 1
ATOM 2104 C CA . SER A 1 269 ? 18.103 8.264 -14.025 1.00 90.19 269 SER A CA 1
ATOM 2105 C C . SER A 1 269 ? 19.380 7.620 -14.570 1.00 90.19 269 SER A C 1
ATOM 2107 O O . SER A 1 269 ? 19.852 6.617 -14.038 1.00 90.19 269 SER A O 1
ATOM 2109 N N . ASP A 1 270 ? 19.977 8.235 -15.587 1.00 82.69 270 ASP A N 1
ATOM 2110 C CA . ASP A 1 270 ? 21.273 7.806 -16.111 1.00 82.69 270 ASP A CA 1
ATOM 2111 C C . ASP A 1 270 ? 22.428 8.115 -15.137 1.00 82.69 270 ASP A C 1
ATOM 2113 O O . ASP A 1 270 ? 22.292 8.911 -14.201 1.00 82.69 270 ASP A O 1
ATOM 2117 N N . GLY A 1 271 ? 23.580 7.477 -15.371 1.00 82.31 271 GLY A N 1
ATOM 2118 C CA . GLY A 1 271 ? 24.831 7.719 -14.646 1.00 82.31 271 GLY A CA 1
ATOM 2119 C C . GLY A 1 271 ? 25.247 6.622 -13.658 1.00 82.31 271 GLY A C 1
ATOM 2120 O O . GLY A 1 271 ? 24.601 5.583 -13.500 1.00 82.31 271 GLY A O 1
ATOM 2121 N N . SER A 1 272 ? 26.388 6.847 -12.997 1.00 81.88 272 SER A N 1
ATOM 2122 C CA . SER A 1 272 ? 26.961 5.933 -11.995 1.00 81.88 272 SER A CA 1
ATOM 2123 C C . SER A 1 272 ? 26.275 6.025 -10.626 1.00 81.88 272 SER A C 1
ATOM 2125 O O . SER A 1 272 ? 26.343 5.075 -9.849 1.00 81.88 272 SER A O 1
ATOM 2127 N N . GLN A 1 273 ? 25.591 7.139 -10.347 1.00 89.62 273 GLN A N 1
ATOM 2128 C CA . GLN A 1 273 ? 24.832 7.390 -9.119 1.00 89.62 273 GLN A CA 1
ATOM 2129 C C . GLN A 1 273 ? 23.387 7.792 -9.457 1.00 89.62 273 GLN A C 1
ATOM 2131 O O . GLN A 1 273 ? 23.035 8.971 -9.382 1.00 89.62 273 GLN A O 1
ATOM 2136 N N . PRO A 1 274 ? 22.547 6.833 -9.874 1.00 93.06 274 PRO A N 1
ATOM 2137 C CA . PRO A 1 274 ? 21.195 7.129 -10.319 1.00 93.06 274 PRO A CA 1
ATOM 2138 C C . PRO A 1 274 ? 20.269 7.585 -9.182 1.00 93.06 274 PRO A C 1
ATOM 2140 O O . PRO A 1 274 ? 20.381 7.169 -8.030 1.00 93.06 274 PRO A O 1
ATOM 2143 N N . SER A 1 275 ? 19.291 8.413 -9.526 1.00 94.44 275 SER A N 1
ATOM 2144 C CA . SER A 1 275 ? 18.123 8.678 -8.687 1.00 94.44 275 SER A CA 1
ATOM 2145 C C . SER A 1 275 ? 16.982 7.742 -9.072 1.00 94.44 275 SER A C 1
ATOM 2147 O O . SER A 1 275 ? 16.819 7.400 -10.247 1.00 94.44 275 SER A O 1
ATOM 2149 N N . PHE A 1 276 ? 16.185 7.347 -8.082 1.00 96.12 276 PHE A N 1
ATOM 2150 C CA . PHE A 1 276 ? 15.031 6.477 -8.269 1.00 96.12 276 PHE A CA 1
ATOM 2151 C C . PHE A 1 276 ? 13.753 7.246 -7.974 1.00 96.12 276 PHE A C 1
ATOM 2153 O O . PHE A 1 276 ? 13.691 8.016 -7.013 1.00 96.12 276 PHE A O 1
ATOM 2160 N N . LYS A 1 277 ? 12.720 7.014 -8.781 1.00 96.12 277 LYS A N 1
ATOM 2161 C CA . LYS A 1 277 ? 11.376 7.552 -8.570 1.00 96.12 277 LYS A CA 1
ATOM 2162 C C . LYS A 1 277 ? 10.319 6.488 -8.828 1.00 96.12 277 LYS A C 1
ATOM 2164 O O . LYS A 1 277 ? 10.465 5.691 -9.752 1.00 96.12 277 LYS A O 1
ATOM 2169 N N . LEU A 1 278 ? 9.235 6.520 -8.064 1.00 95.31 278 LEU A N 1
ATOM 2170 C CA . LEU A 1 278 ? 8.054 5.712 -8.353 1.00 95.31 278 LEU A CA 1
ATOM 2171 C C . LEU A 1 278 ? 7.222 6.398 -9.444 1.00 95.31 278 LEU A C 1
ATOM 2173 O O . LEU A 1 278 ? 6.883 7.580 -9.336 1.00 95.31 278 LEU A O 1
ATOM 2177 N N . LEU A 1 279 ? 6.915 5.671 -10.513 1.00 93.25 279 LEU A N 1
ATOM 2178 C CA . LEU A 1 279 ? 6.103 6.172 -11.615 1.00 93.25 279 LEU A CA 1
ATOM 2179 C C . LEU A 1 279 ? 4.614 6.096 -11.266 1.00 93.25 279 LEU A C 1
ATOM 2181 O O . LEU A 1 279 ? 4.165 5.207 -10.549 1.00 93.25 279 LEU A O 1
ATOM 2185 N N . ARG A 1 280 ? 3.831 7.046 -11.790 1.00 91.00 280 ARG A N 1
ATOM 2186 C CA . ARG A 1 280 ? 2.363 7.044 -11.636 1.00 91.00 280 ARG A CA 1
ATOM 2187 C C . ARG A 1 280 ? 1.679 6.032 -12.552 1.00 91.00 280 ARG A C 1
ATOM 2189 O O . ARG A 1 280 ? 0.563 5.617 -12.272 1.00 91.00 280 ARG A O 1
ATOM 2196 N N . GLN A 1 281 ? 2.332 5.690 -13.656 1.00 91.19 281 GLN A N 1
ATOM 2197 C CA . GLN A 1 281 ? 1.862 4.741 -14.654 1.00 91.19 281 GLN A CA 1
ATOM 2198 C C . GLN A 1 281 ? 3.018 3.824 -15.024 1.00 91.19 281 GLN A C 1
ATOM 2200 O O . GLN A 1 281 ? 4.169 4.266 -15.047 1.00 91.19 281 GLN A O 1
ATOM 2205 N N . ALA A 1 282 ? 2.686 2.566 -15.298 1.00 91.69 282 ALA A N 1
ATOM 2206 C CA . ALA A 1 282 ? 3.642 1.580 -15.760 1.00 91.69 282 ALA A CA 1
ATOM 2207 C C . ALA A 1 282 ? 4.260 2.043 -17.086 1.00 91.69 282 ALA A C 1
ATOM 2209 O O . ALA A 1 282 ? 3.545 2.302 -18.052 1.00 91.69 282 ALA A O 1
ATOM 2210 N N . ASP A 1 283 ? 5.583 2.129 -17.118 1.00 90.31 283 ASP A N 1
ATOM 2211 C CA . ASP A 1 283 ? 6.366 2.450 -18.298 1.00 90.31 283 ASP A CA 1
ATOM 2212 C C . ASP A 1 283 ? 7.317 1.298 -18.613 1.00 90.31 283 ASP A C 1
ATOM 2214 O O . ASP A 1 283 ? 8.411 1.210 -18.044 1.00 90.31 283 ASP A O 1
ATOM 2218 N N . ARG A 1 284 ? 6.861 0.400 -19.492 1.00 89.88 284 ARG A N 1
ATOM 2219 C CA . ARG A 1 284 ? 7.607 -0.793 -19.896 1.00 89.88 284 ARG A CA 1
ATOM 2220 C C . ARG A 1 284 ? 8.938 -0.411 -20.525 1.00 89.88 284 ARG A C 1
ATOM 2222 O O . ARG A 1 284 ? 9.036 0.568 -21.266 1.00 89.88 284 ARG A O 1
ATOM 2229 N N . PHE A 1 285 ? 9.952 -1.217 -20.239 1.00 87.06 285 PHE A N 1
ATOM 2230 C CA . PHE A 1 285 ? 11.306 -0.994 -20.723 1.00 87.06 285 PHE A CA 1
ATOM 2231 C C . PHE A 1 285 ? 11.357 -0.884 -22.250 1.00 87.06 285 PHE A C 1
ATOM 2233 O O . PHE A 1 285 ? 11.982 0.029 -22.784 1.00 87.06 285 PHE A O 1
ATOM 2240 N N . GLU A 1 286 ? 10.641 -1.760 -22.948 1.00 88.69 286 GLU A N 1
ATOM 2241 C CA . GLU A 1 286 ? 10.610 -1.832 -24.404 1.00 88.69 286 GLU A CA 1
ATOM 2242 C C . GLU A 1 286 ? 9.992 -0.569 -25.005 1.00 88.69 286 GLU A C 1
ATOM 2244 O O . GLU A 1 286 ? 10.568 0.044 -25.902 1.00 88.69 286 GLU A O 1
ATOM 2249 N N . ASP A 1 287 ? 8.852 -0.132 -24.471 1.00 90.12 287 ASP A N 1
ATOM 2250 C CA . ASP A 1 287 ? 8.162 1.070 -24.939 1.00 90.12 287 ASP A CA 1
ATOM 2251 C C . ASP A 1 287 ? 8.990 2.329 -24.663 1.00 90.12 287 ASP A C 1
ATOM 2253 O O . ASP A 1 287 ? 9.060 3.233 -25.502 1.00 90.12 287 ASP A O 1
ATOM 2257 N N . ARG A 1 288 ? 9.658 2.384 -23.504 1.00 89.81 288 ARG A N 1
ATOM 2258 C CA . ARG A 1 288 ? 10.592 3.457 -23.157 1.00 89.81 288 ARG A CA 1
ATOM 2259 C C . ARG A 1 288 ? 11.760 3.503 -24.136 1.00 89.81 288 ARG A C 1
ATOM 2261 O O . ARG A 1 288 ? 12.026 4.566 -24.691 1.00 89.81 288 ARG A O 1
ATOM 2268 N N . MET A 1 289 ? 12.392 2.363 -24.410 1.00 90.50 289 MET A N 1
ATOM 2269 C CA . MET A 1 289 ? 13.504 2.252 -25.358 1.00 90.50 289 MET A CA 1
ATOM 2270 C C . MET A 1 289 ? 13.098 2.657 -26.779 1.00 90.50 289 MET A C 1
ATOM 2272 O O . MET A 1 289 ? 13.843 3.387 -27.432 1.00 90.50 289 MET A O 1
ATOM 2276 N N . ARG A 1 290 ? 11.905 2.257 -27.249 1.00 92.88 290 ARG A N 1
ATOM 2277 C CA . ARG A 1 290 ? 11.366 2.705 -28.549 1.00 92.88 290 ARG A CA 1
ATOM 2278 C C . ARG A 1 290 ? 11.241 4.219 -28.601 1.00 92.88 290 ARG A C 1
ATOM 2280 O O . ARG A 1 290 ? 11.761 4.839 -29.521 1.00 92.88 290 ARG A O 1
ATOM 2287 N N . ARG A 1 291 ? 10.600 4.824 -27.596 1.00 93.31 291 ARG A N 1
ATOM 2288 C CA . ARG A 1 291 ? 10.416 6.281 -27.548 1.00 93.31 291 ARG A CA 1
ATOM 2289 C C . ARG A 1 291 ? 11.751 7.013 -27.467 1.00 93.31 291 ARG A C 1
ATOM 2291 O O . ARG A 1 291 ? 11.941 7.986 -28.187 1.00 93.31 291 ARG A O 1
ATOM 2298 N N . GLU A 1 292 ? 12.681 6.555 -26.633 1.00 90.69 292 GLU A N 1
ATOM 2299 C CA . GLU A 1 292 ? 14.019 7.150 -26.543 1.00 90.69 292 GLU A CA 1
ATOM 2300 C C . GLU A 1 292 ? 14.762 7.098 -27.882 1.00 90.69 292 GLU A C 1
ATOM 2302 O O . GLU A 1 292 ? 15.382 8.086 -28.269 1.00 90.69 292 GLU A O 1
ATOM 2307 N N . PHE A 1 293 ? 14.658 5.988 -28.617 1.00 93.94 293 PHE A N 1
ATOM 2308 C CA . PHE A 1 293 ? 15.227 5.864 -29.956 1.00 93.94 293 PHE A CA 1
ATOM 2309 C C . PHE A 1 293 ? 14.524 6.769 -30.981 1.00 93.94 293 PHE A C 1
ATOM 2311 O O . PHE A 1 293 ? 15.172 7.441 -31.787 1.00 93.94 293 PHE A O 1
ATOM 2318 N N . ASP A 1 294 ? 13.194 6.825 -30.966 1.00 93.25 294 ASP A N 1
ATOM 2319 C CA . ASP A 1 294 ? 12.423 7.600 -31.938 1.00 93.25 294 ASP A CA 1
ATOM 2320 C C . ASP A 1 294 ? 12.658 9.108 -31.767 1.00 93.25 294 ASP A C 1
ATOM 2322 O O . ASP A 1 294 ? 12.881 9.807 -32.763 1.00 93.25 294 ASP A O 1
ATOM 2326 N N . PHE A 1 295 ? 12.701 9.581 -30.515 1.00 93.31 295 PHE A N 1
ATOM 2327 C CA . PHE A 1 295 ? 12.872 10.990 -30.143 1.00 93.31 295 PHE A CA 1
ATOM 2328 C C . PHE A 1 295 ? 14.328 11.441 -29.951 1.00 93.31 295 PHE A C 1
ATOM 2330 O O . PHE A 1 295 ? 14.565 12.630 -29.719 1.00 93.31 295 PHE A O 1
ATOM 2337 N N . ALA A 1 296 ? 15.308 10.539 -30.048 1.00 93.31 296 ALA A N 1
ATOM 2338 C CA . ALA A 1 296 ? 16.721 10.911 -30.047 1.00 93.31 296 ALA A CA 1
ATOM 2339 C C . ALA A 1 296 ? 17.027 11.891 -31.196 1.00 93.31 296 ALA A C 1
ATOM 2341 O O . ALA A 1 296 ? 16.605 11.691 -32.340 1.00 93.31 296 ALA A O 1
ATOM 2342 N N . LYS A 1 297 ? 17.734 12.980 -30.867 1.00 91.50 297 LYS A N 1
ATOM 2343 C CA . LYS A 1 297 ? 17.896 14.144 -31.751 1.00 91.50 297 LYS A CA 1
ATOM 2344 C C . LYS A 1 297 ? 18.891 13.890 -32.869 1.00 91.50 297 LYS A C 1
ATOM 2346 O O . LYS A 1 297 ? 18.672 14.354 -33.985 1.00 91.50 297 LYS A O 1
ATOM 2351 N N . THR A 1 298 ? 19.979 13.188 -32.566 1.00 92.12 298 THR A N 1
ATOM 2352 C CA . THR A 1 298 ? 21.039 12.931 -33.537 1.00 92.12 298 THR A CA 1
ATOM 2353 C C . THR A 1 298 ? 21.043 11.468 -33.983 1.00 92.12 298 THR A C 1
ATOM 2355 O O . THR A 1 298 ? 20.656 10.575 -33.223 1.00 92.12 298 THR A O 1
ATOM 2358 N N . PRO A 1 299 ? 21.498 11.188 -35.216 1.00 91.50 299 PRO A N 1
ATOM 2359 C CA . PRO A 1 299 ? 21.783 9.829 -35.663 1.00 91.50 299 PRO A CA 1
ATOM 2360 C C . PRO A 1 299 ? 22.720 9.064 -34.715 1.00 91.50 299 PRO A C 1
ATOM 2362 O O . PRO A 1 299 ? 22.493 7.885 -34.464 1.00 91.50 299 PRO A O 1
ATOM 2365 N N . GLN A 1 300 ? 23.716 9.743 -34.136 1.00 91.75 300 GLN A N 1
ATOM 2366 C CA . GLN A 1 300 ? 24.631 9.161 -33.154 1.00 91.75 300 GLN A CA 1
ATOM 2367 C C . GLN A 1 300 ? 23.891 8.720 -31.887 1.00 91.75 300 GLN A C 1
ATOM 2369 O O . GLN A 1 300 ? 23.989 7.552 -31.521 1.00 91.75 300 GLN A O 1
ATOM 2374 N N . ASP A 1 301 ? 23.069 9.588 -31.283 1.00 90.88 301 ASP A N 1
ATOM 2375 C CA . ASP A 1 301 ? 22.278 9.248 -30.087 1.00 90.88 301 ASP A CA 1
ATOM 2376 C C . ASP A 1 301 ? 21.422 7.994 -30.313 1.00 90.88 301 ASP A C 1
ATOM 2378 O O . ASP A 1 301 ? 21.324 7.128 -29.444 1.00 90.88 301 ASP A O 1
ATOM 2382 N N . LYS A 1 302 ? 20.818 7.871 -31.504 1.00 93.38 302 LYS A N 1
ATOM 2383 C CA . LYS A 1 302 ? 20.018 6.700 -31.887 1.00 93.38 302 LYS A CA 1
ATOM 2384 C C . LYS A 1 302 ? 20.846 5.424 -31.877 1.00 93.38 302 LYS A C 1
ATOM 2386 O O . LYS A 1 302 ? 20.424 4.429 -31.288 1.00 93.38 302 LYS A O 1
ATOM 2391 N N . LEU A 1 303 ? 22.017 5.448 -32.510 1.00 93.38 303 LEU A N 1
ATOM 2392 C CA . LEU A 1 303 ? 22.900 4.286 -32.564 1.00 93.38 303 LEU A CA 1
ATOM 2393 C C . LEU A 1 303 ? 23.464 3.931 -31.184 1.00 93.38 303 LEU A C 1
ATOM 2395 O O . LEU A 1 303 ? 23.528 2.748 -30.864 1.00 93.38 303 LEU A O 1
ATOM 2399 N N . LEU A 1 304 ? 23.764 4.913 -30.329 1.00 92.00 304 LEU A N 1
ATOM 2400 C CA . LEU A 1 304 ? 24.215 4.669 -28.953 1.00 92.00 304 LEU A CA 1
ATOM 2401 C C . LEU A 1 304 ? 23.161 3.954 -28.101 1.00 92.00 304 LEU A C 1
ATOM 2403 O O . LEU A 1 304 ? 23.499 3.077 -27.306 1.00 92.00 304 LEU A O 1
ATOM 2407 N N . LYS A 1 305 ? 21.872 4.261 -28.292 1.00 91.44 305 LYS A N 1
ATOM 2408 C CA . LYS A 1 305 ? 20.781 3.529 -27.624 1.00 91.44 305 LYS A CA 1
ATOM 2409 C C . LYS A 1 305 ? 20.719 2.064 -28.062 1.00 91.44 305 LYS A C 1
ATOM 2411 O O . LYS A 1 305 ? 20.485 1.193 -27.225 1.00 91.44 305 LYS A O 1
ATOM 2416 N N . VAL A 1 306 ? 20.950 1.792 -29.349 1.00 93.44 306 VAL A N 1
ATOM 2417 C CA . VAL A 1 306 ? 20.994 0.424 -29.892 1.00 93.44 306 VAL A CA 1
ATOM 2418 C C . VAL A 1 306 ? 22.227 -0.323 -29.387 1.00 93.44 306 VAL A C 1
ATOM 2420 O O . VAL A 1 306 ? 22.093 -1.433 -28.874 1.00 93.44 306 VAL A O 1
ATOM 2423 N N . LEU A 1 307 ? 23.404 0.300 -29.468 1.00 92.38 307 LEU A N 1
ATOM 2424 C CA . LEU A 1 307 ? 24.664 -0.257 -28.980 1.00 92.38 307 LEU A CA 1
ATOM 2425 C C . LEU A 1 307 ? 24.574 -0.608 -27.492 1.00 92.38 307 LEU A C 1
ATOM 2427 O O . LEU A 1 307 ? 24.888 -1.728 -27.108 1.00 92.38 307 LEU A O 1
ATOM 2431 N N . GLY A 1 308 ? 24.055 0.304 -26.665 1.00 89.06 308 GLY A N 1
ATOM 2432 C CA . GLY A 1 308 ? 23.902 0.070 -25.231 1.00 89.06 308 GLY A CA 1
ATOM 2433 C C . GLY A 1 308 ? 22.982 -1.109 -24.892 1.00 89.06 308 GLY A C 1
ATOM 2434 O O . GLY A 1 308 ? 23.237 -1.814 -23.917 1.00 89.06 308 GLY A O 1
ATOM 2435 N N . LEU A 1 309 ? 21.935 -1.355 -25.692 1.00 89.75 309 LEU A N 1
ATOM 2436 C CA . LEU A 1 309 ? 21.081 -2.537 -25.537 1.00 89.75 309 LEU A CA 1
ATOM 2437 C C . LEU A 1 309 ? 21.817 -3.822 -25.942 1.00 89.75 309 LEU A C 1
ATOM 2439 O O . LEU A 1 309 ? 21.740 -4.817 -25.224 1.00 89.75 309 LEU A O 1
ATOM 2443 N N . LEU A 1 310 ? 22.529 -3.803 -27.070 1.00 90.25 310 LEU A N 1
ATOM 2444 C CA . LEU A 1 310 ? 23.279 -4.960 -27.568 1.00 90.25 310 LEU A CA 1
ATOM 2445 C C . LEU A 1 310 ? 24.429 -5.344 -26.635 1.00 90.25 310 LEU A C 1
ATOM 2447 O O . LEU A 1 310 ? 24.619 -6.525 -26.365 1.00 90.25 310 LEU A O 1
ATOM 2451 N N . ASP A 1 311 ? 25.142 -4.370 -26.074 1.00 88.19 311 ASP A N 1
ATOM 2452 C CA . ASP A 1 311 ? 26.163 -4.608 -25.053 1.00 88.19 311 ASP A CA 1
ATOM 2453 C C . ASP A 1 311 ? 25.577 -5.268 -23.803 1.00 88.19 311 ASP A C 1
ATOM 2455 O O . ASP A 1 311 ? 26.199 -6.154 -23.212 1.00 88.19 311 ASP A O 1
ATOM 2459 N N . GLU A 1 312 ? 24.378 -4.852 -23.390 1.00 83.50 312 GLU A N 1
ATOM 2460 C CA . GLU A 1 312 ? 23.674 -5.448 -22.255 1.00 83.50 312 GLU A CA 1
ATOM 2461 C C . GLU A 1 312 ? 23.280 -6.907 -22.545 1.00 83.50 312 GLU A C 1
ATOM 2463 O O . GLU A 1 312 ? 23.510 -7.779 -21.706 1.00 83.50 312 GLU A O 1
ATOM 2468 N N . LEU A 1 313 ? 22.773 -7.187 -23.750 1.00 86.12 313 LEU A N 1
ATOM 2469 C CA . LEU A 1 313 ? 22.438 -8.538 -24.214 1.00 86.12 313 LEU A CA 1
ATOM 2470 C C . LEU A 1 313 ? 23.674 -9.443 -24.307 1.00 86.12 313 LEU A C 1
ATOM 2472 O O . LEU A 1 313 ? 23.678 -10.541 -23.755 1.00 86.12 313 LEU A O 1
ATOM 2476 N N . ASN A 1 314 ? 24.746 -8.957 -24.934 1.00 86.19 314 ASN A N 1
ATOM 2477 C CA . ASN A 1 314 ? 26.007 -9.681 -25.097 1.00 86.19 314 ASN A CA 1
ATOM 2478 C C . ASN A 1 314 ? 26.654 -10.019 -23.745 1.00 86.19 314 ASN A C 1
ATOM 2480 O O . ASN A 1 314 ? 27.265 -11.077 -23.587 1.00 86.19 314 ASN A O 1
ATOM 2484 N N . ARG A 1 315 ? 26.542 -9.130 -22.748 1.00 81.56 315 ARG A N 1
ATOM 2485 C CA . ARG A 1 315 ? 27.007 -9.415 -21.381 1.00 81.56 315 ARG A CA 1
ATOM 2486 C C . ARG A 1 315 ? 26.173 -10.506 -20.715 1.00 81.56 315 ARG A C 1
ATOM 2488 O O . ARG A 1 315 ? 26.775 -11.395 -20.122 1.00 81.56 315 ARG A O 1
ATOM 2495 N N . GLY A 1 316 ? 24.846 -10.458 -20.849 1.00 76.56 316 GLY A N 1
ATOM 2496 C CA . GLY A 1 316 ? 23.944 -11.494 -20.331 1.00 76.56 316 GLY A CA 1
ATOM 2497 C C . GLY A 1 316 ? 24.231 -12.873 -20.933 1.00 76.56 316 GLY A C 1
ATOM 2498 O O . GLY A 1 316 ? 24.388 -13.859 -20.218 1.00 76.56 316 GLY A O 1
ATOM 2499 N N . GLU A 1 317 ? 24.427 -12.940 -22.250 1.00 81.31 317 GLU A N 1
ATOM 2500 C CA . GLU A 1 317 ? 24.769 -14.189 -22.943 1.00 81.31 317 GLU A CA 1
ATOM 2501 C C . GLU A 1 317 ? 26.081 -14.800 -22.439 1.00 81.31 317 GLU A C 1
ATOM 2503 O O . GLU A 1 317 ? 26.170 -16.012 -22.249 1.00 81.31 317 GLU A O 1
ATOM 2508 N N . ARG A 1 318 ? 27.090 -13.966 -22.158 1.00 79.75 318 ARG A N 1
ATOM 2509 C CA . ARG A 1 318 ? 28.373 -14.420 -21.596 1.00 79.75 318 ARG A CA 1
ATOM 2510 C C . ARG A 1 318 ? 28.257 -14.888 -20.148 1.00 79.75 318 ARG A C 1
ATOM 2512 O O . ARG A 1 318 ? 29.024 -15.762 -19.751 1.00 79.75 318 ARG A O 1
ATOM 2519 N N . SER A 1 319 ? 27.345 -14.319 -19.360 1.00 71.12 319 SER A N 1
ATOM 2520 C CA . SER A 1 319 ? 27.090 -14.750 -17.979 1.00 71.12 319 SER A CA 1
ATOM 2521 C C . SER A 1 319 ? 26.122 -15.935 -17.880 1.00 71.12 319 SER A C 1
ATOM 2523 O O . SER A 1 319 ? 25.924 -16.453 -16.783 1.00 71.12 319 SER A O 1
ATOM 2525 N N . GLY A 1 320 ? 25.545 -16.395 -18.997 1.00 65.56 320 GLY A N 1
ATOM 2526 C CA . GLY A 1 320 ? 24.527 -17.450 -19.017 1.00 65.56 320 GLY A CA 1
ATOM 2527 C C . GLY A 1 320 ? 23.130 -16.971 -18.602 1.00 65.56 320 GLY A C 1
ATOM 2528 O O . GLY A 1 320 ? 22.217 -17.785 -18.472 1.00 65.56 320 GLY A O 1
ATOM 2529 N N . GLU A 1 321 ? 22.942 -15.662 -18.420 1.00 62.09 321 GLU A N 1
ATOM 2530 C CA . GLU A 1 321 ? 21.646 -15.041 -18.160 1.00 62.09 321 GLU A CA 1
ATOM 2531 C C . GLU A 1 321 ? 20.982 -14.680 -19.492 1.00 62.09 321 GLU A C 1
ATOM 2533 O O . GLU A 1 321 ? 21.433 -13.804 -20.230 1.00 62.09 321 GLU A O 1
ATOM 2538 N N . THR A 1 322 ? 19.870 -15.336 -19.820 1.00 55.94 322 THR A N 1
ATOM 2539 C CA . THR A 1 322 ? 19.082 -14.965 -21.000 1.00 55.94 322 THR A CA 1
ATOM 2540 C C . THR A 1 322 ? 18.308 -13.689 -20.687 1.00 55.94 322 THR A C 1
ATOM 2542 O O . THR A 1 322 ? 17.193 -13.724 -20.168 1.00 55.94 322 THR A O 1
ATOM 2545 N N . ALA A 1 323 ? 18.903 -12.538 -20.990 1.00 60.28 323 ALA A N 1
ATOM 2546 C CA . ALA A 1 323 ? 18.183 -11.275 -21.005 1.00 60.28 323 ALA A CA 1
ATOM 2547 C C . ALA A 1 323 ? 17.131 -11.334 -22.124 1.00 60.28 323 ALA A C 1
ATOM 2549 O O . ALA A 1 323 ? 17.423 -11.064 -23.287 1.00 60.28 323 ALA A O 1
ATOM 2550 N N . GLN A 1 324 ? 15.906 -11.737 -21.784 1.00 68.31 324 GLN A N 1
ATOM 2551 C CA . GLN A 1 324 ? 14.797 -11.732 -22.731 1.00 68.31 324 GLN A CA 1
ATOM 2552 C C . GLN A 1 324 ? 14.454 -10.282 -23.074 1.00 68.31 324 GLN A C 1
ATOM 2554 O O . GLN A 1 324 ? 14.103 -9.484 -22.204 1.00 68.31 324 GLN A O 1
ATOM 2559 N N . VAL A 1 325 ? 14.595 -9.941 -24.349 1.00 79.38 325 VAL A N 1
ATOM 2560 C CA . VAL A 1 325 ? 14.136 -8.679 -24.924 1.00 79.38 325 VAL A CA 1
ATOM 2561 C C . VAL A 1 325 ? 13.092 -9.020 -25.974 1.00 79.38 325 VAL A C 1
ATOM 2563 O O . VAL A 1 325 ? 13.261 -9.979 -26.725 1.00 79.38 325 VAL A O 1
ATOM 2566 N N . ASP A 1 326 ? 12.015 -8.238 -26.008 1.00 86.31 326 ASP A N 1
ATOM 2567 C CA . ASP A 1 326 ? 10.948 -8.378 -26.996 1.00 86.31 326 ASP A CA 1
ATOM 2568 C C . ASP A 1 326 ? 11.510 -8.350 -28.427 1.00 86.31 326 ASP A C 1
ATOM 2570 O O . ASP A 1 326 ? 12.188 -7.402 -28.839 1.00 86.31 326 ASP A O 1
ATOM 2574 N N . GLU A 1 327 ? 11.192 -9.384 -29.204 1.00 90.44 327 GLU A N 1
ATOM 2575 C CA . GLU A 1 327 ? 11.559 -9.504 -30.613 1.00 90.44 327 GLU A CA 1
ATOM 2576 C C . GLU A 1 327 ? 11.106 -8.275 -31.406 1.00 90.44 327 GLU A C 1
ATOM 2578 O O . GLU A 1 327 ? 11.861 -7.734 -32.219 1.00 90.44 327 GLU A O 1
ATOM 2583 N N . ALA A 1 328 ? 9.914 -7.749 -31.114 1.00 92.56 328 ALA A N 1
ATOM 2584 C CA . ALA A 1 328 ? 9.406 -6.581 -31.813 1.00 92.56 328 ALA A CA 1
ATOM 2585 C C . ALA A 1 328 ? 10.251 -5.325 -31.532 1.00 92.56 328 ALA A C 1
ATOM 2587 O O . ALA A 1 328 ? 10.240 -4.392 -32.347 1.00 92.56 328 ALA A O 1
ATOM 2588 N N . LEU A 1 329 ? 10.926 -5.234 -30.376 1.00 93.12 329 LEU A N 1
ATOM 2589 C CA . LEU A 1 329 ? 11.823 -4.116 -30.064 1.00 93.12 329 LEU A CA 1
ATOM 2590 C C . LEU A 1 329 ? 13.085 -4.227 -30.910 1.00 93.12 329 LEU A C 1
ATOM 2592 O O . LEU A 1 329 ? 13.487 -3.245 -31.533 1.00 93.12 329 LEU A O 1
ATOM 2596 N N . LEU A 1 330 ? 13.671 -5.423 -30.978 1.00 93.50 330 LEU A N 1
ATOM 2597 C CA . LEU A 1 330 ? 14.847 -5.687 -31.806 1.00 93.50 330 LEU A CA 1
ATOM 2598 C C . LEU A 1 330 ? 14.560 -5.413 -33.284 1.00 93.50 330 LEU A C 1
ATOM 2600 O O . LEU A 1 330 ? 15.365 -4.759 -33.941 1.00 93.50 330 LEU A O 1
ATOM 2604 N N . VAL A 1 331 ? 13.388 -5.803 -33.791 1.00 94.44 331 VAL A N 1
ATOM 2605 C CA . VAL A 1 331 ? 12.971 -5.490 -35.168 1.00 94.44 331 VAL A CA 1
ATOM 2606 C C . VAL A 1 331 ? 12.892 -3.979 -35.406 1.00 94.44 331 VAL A C 1
ATOM 2608 O O . VAL A 1 331 ? 13.405 -3.478 -36.408 1.00 94.44 331 VAL A O 1
ATOM 2611 N N . HIS A 1 332 ? 12.287 -3.228 -34.480 1.00 95.44 332 HIS A N 1
ATOM 2612 C CA . HIS A 1 332 ? 12.182 -1.766 -34.578 1.00 95.44 332 HIS A CA 1
ATOM 2613 C C . HIS A 1 332 ? 13.549 -1.089 -34.576 1.00 95.44 332 HIS A C 1
ATOM 2615 O O . HIS A 1 332 ? 13.834 -0.270 -35.451 1.00 95.44 332 HIS A O 1
ATOM 2621 N N . LEU A 1 333 ? 14.413 -1.466 -33.634 1.00 95.00 333 LEU A N 1
ATOM 2622 C CA . LEU A 1 333 ? 15.761 -0.918 -33.522 1.00 95.00 333 LEU A CA 1
ATOM 2623 C C . LEU A 1 333 ? 16.643 -1.315 -34.712 1.00 95.00 333 LEU A C 1
ATOM 2625 O O . LEU A 1 333 ? 17.375 -0.474 -35.225 1.00 95.00 333 LEU A O 1
ATOM 2629 N N . GLY A 1 334 ? 16.534 -2.549 -35.207 1.00 94.06 334 GLY A N 1
ATOM 2630 C CA . GLY A 1 334 ? 17.286 -3.032 -36.365 1.00 94.06 334 GLY A CA 1
ATOM 2631 C C . GLY A 1 334 ? 16.912 -2.299 -37.650 1.00 94.06 334 GLY A C 1
ATOM 2632 O O . GLY A 1 334 ? 17.795 -1.842 -38.378 1.00 94.06 334 GLY A O 1
ATOM 2633 N N . ASN A 1 335 ? 15.615 -2.117 -37.906 1.00 94.81 335 ASN A N 1
ATOM 2634 C CA . ASN A 1 335 ? 15.136 -1.323 -39.041 1.00 94.81 335 ASN A CA 1
ATOM 2635 C C . ASN A 1 335 ? 15.499 0.164 -38.881 1.00 94.81 335 ASN A C 1
ATOM 2637 O O . ASN A 1 335 ? 15.869 0.830 -39.851 1.00 94.81 335 ASN A O 1
ATOM 2641 N N . GLY A 1 336 ? 15.435 0.680 -37.652 1.00 94.25 336 GLY A N 1
ATOM 2642 C CA . GLY A 1 336 ? 15.854 2.034 -37.310 1.00 94.25 336 GLY A CA 1
ATOM 2643 C C . GLY A 1 336 ? 17.339 2.285 -37.586 1.00 94.25 336 GLY A C 1
ATOM 2644 O O . GLY A 1 336 ? 17.671 3.283 -38.224 1.00 94.25 336 GLY A O 1
ATOM 2645 N N . ALA A 1 337 ? 18.222 1.376 -37.167 1.00 94.56 337 ALA A N 1
ATOM 2646 C CA . ALA A 1 337 ? 19.665 1.455 -37.399 1.00 94.56 337 ALA A CA 1
ATOM 2647 C C . ALA A 1 337 ? 20.008 1.418 -38.897 1.00 94.56 337 ALA A C 1
ATOM 2649 O O . ALA A 1 337 ? 20.792 2.243 -39.367 1.00 94.56 337 ALA A O 1
ATOM 2650 N N . ALA A 1 338 ? 19.351 0.547 -39.673 1.00 93.69 338 ALA A N 1
ATOM 2651 C CA . ALA A 1 338 ? 19.500 0.512 -41.128 1.00 93.69 338 ALA A CA 1
ATOM 2652 C C . ALA A 1 338 ? 19.063 1.833 -41.787 1.00 93.69 338 ALA A C 1
ATOM 2654 O O . ALA A 1 338 ? 19.754 2.358 -42.662 1.00 93.69 338 ALA A O 1
ATOM 2655 N N . LYS A 1 339 ? 17.940 2.412 -41.342 1.00 94.25 339 LYS A N 1
ATOM 2656 C CA . LYS A 1 339 ? 17.454 3.706 -41.842 1.00 94.25 339 LYS A CA 1
ATOM 2657 C C . LYS A 1 339 ? 18.416 4.847 -41.507 1.00 94.25 339 LYS A C 1
ATOM 2659 O O . LYS A 1 339 ? 18.659 5.695 -42.363 1.00 94.25 339 LYS A O 1
ATOM 2664 N N . VAL A 1 340 ? 18.968 4.858 -40.291 1.00 93.75 340 VAL A N 1
ATOM 2665 C CA . VAL A 1 340 ? 20.011 5.813 -39.893 1.00 93.75 340 VAL A CA 1
ATOM 2666 C C . VAL A 1 340 ? 21.226 5.674 -40.808 1.00 93.75 340 VAL A C 1
ATOM 2668 O O . VAL A 1 340 ? 21.669 6.680 -41.355 1.00 93.75 340 VAL A O 1
ATOM 2671 N N . ALA A 1 341 ? 21.701 4.449 -41.047 1.00 93.00 341 ALA A N 1
ATOM 2672 C CA . ALA A 1 341 ? 22.865 4.200 -41.889 1.00 93.00 341 ALA A CA 1
ATOM 2673 C C . ALA A 1 341 ? 22.696 4.731 -43.317 1.00 93.00 341 ALA A C 1
ATOM 2675 O O . ALA A 1 341 ? 23.574 5.418 -43.831 1.00 93.00 341 ALA A O 1
ATOM 2676 N N . VAL A 1 342 ? 21.548 4.460 -43.947 1.00 92.56 342 VAL A N 1
ATOM 2677 C CA . VAL A 1 342 ? 21.241 4.974 -45.291 1.00 92.56 342 VAL A CA 1
ATOM 2678 C C . VAL A 1 342 ? 21.146 6.500 -45.291 1.00 92.56 342 VAL A C 1
ATOM 2680 O O . VAL A 1 342 ? 21.639 7.138 -46.218 1.00 92.56 342 VAL A O 1
ATOM 2683 N N . GLY A 1 343 ? 20.537 7.084 -44.256 1.00 92.50 343 GLY A N 1
ATOM 2684 C CA . GLY A 1 343 ? 20.330 8.527 -44.153 1.00 92.50 343 GLY A CA 1
ATOM 2685 C C . GLY A 1 343 ? 21.618 9.335 -43.997 1.00 92.50 343 GLY A C 1
ATOM 2686 O O . GLY A 1 343 ? 21.682 10.444 -44.512 1.00 92.50 343 GLY A O 1
ATOM 2687 N N . VAL A 1 344 ? 22.638 8.788 -43.327 1.00 93.19 344 VAL A N 1
ATOM 2688 C CA . VAL A 1 344 ? 23.913 9.493 -43.077 1.00 93.19 344 VAL A CA 1
ATOM 2689 C C . VAL A 1 344 ? 25.040 9.083 -44.025 1.00 93.19 344 VAL A C 1
ATOM 2691 O O . VAL A 1 344 ? 26.120 9.651 -43.958 1.00 93.19 344 VAL A O 1
ATOM 2694 N N . LEU A 1 345 ? 24.810 8.130 -44.934 1.00 90.56 345 LEU A N 1
ATOM 2695 C CA . LEU A 1 345 ? 25.845 7.559 -45.805 1.00 90.56 345 LEU A CA 1
ATOM 2696 C C . LEU A 1 345 ? 26.598 8.589 -46.664 1.00 90.56 345 LEU A C 1
ATOM 2698 O O . LEU A 1 345 ? 27.761 8.365 -46.997 1.00 90.56 345 LEU A O 1
ATOM 2702 N N . ALA A 1 346 ? 25.931 9.666 -47.078 1.00 89.00 346 ALA A N 1
ATOM 2703 C CA . ALA A 1 346 ? 26.552 10.714 -47.884 1.00 89.00 346 ALA A CA 1
ATOM 2704 C C . ALA A 1 346 ? 27.420 11.662 -47.041 1.00 89.00 346 ALA A C 1
ATOM 2706 O O . ALA A 1 346 ? 28.488 12.059 -47.496 1.00 89.00 346 ALA A O 1
ATOM 2707 N N . ASP A 1 347 ? 26.970 11.981 -45.826 1.00 89.88 347 ASP A N 1
ATOM 2708 C CA . ASP A 1 347 ? 27.539 13.056 -45.007 1.00 89.88 347 ASP A CA 1
ATOM 2709 C C . ASP A 1 347 ? 28.525 12.541 -43.950 1.00 89.88 347 ASP A C 1
ATOM 2711 O O . ASP A 1 347 ? 29.490 13.218 -43.612 1.00 89.88 347 ASP A O 1
ATOM 2715 N N . ASN A 1 348 ? 28.284 11.342 -43.413 1.00 90.31 348 ASN A N 1
ATOM 2716 C CA . ASN A 1 348 ? 29.115 10.696 -42.403 1.00 90.31 348 ASN A CA 1
ATOM 2717 C C . ASN A 1 348 ? 29.174 9.173 -42.656 1.00 90.31 348 ASN A C 1
ATOM 2719 O O . ASN A 1 348 ? 28.399 8.398 -42.076 1.00 90.31 348 ASN A O 1
ATOM 2723 N N . PRO A 1 349 ? 30.080 8.717 -43.539 1.00 89.31 349 PRO A N 1
ATOM 2724 C CA . PRO A 1 349 ? 30.190 7.306 -43.887 1.00 89.31 349 PRO A CA 1
ATOM 2725 C C . PRO A 1 349 ? 30.663 6.437 -42.709 1.00 89.31 349 PRO A C 1
ATOM 2727 O O . PRO A 1 349 ? 30.262 5.276 -42.627 1.00 89.31 349 PRO A O 1
ATOM 2730 N N . GLY A 1 350 ? 31.430 6.981 -41.755 1.00 88.81 350 GLY A N 1
ATOM 2731 C CA . GLY A 1 350 ? 31.800 6.273 -40.523 1.00 88.81 350 GLY A CA 1
ATOM 2732 C C . GLY A 1 350 ? 30.575 5.901 -39.684 1.00 88.81 350 GLY A C 1
ATOM 2733 O O . GLY A 1 350 ? 30.380 4.738 -39.323 1.00 88.81 350 GLY A O 1
ATOM 2734 N N . LEU A 1 351 ? 29.673 6.856 -39.461 1.00 89.69 351 LEU A N 1
ATOM 2735 C CA . LEU A 1 351 ? 28.420 6.618 -38.744 1.00 89.69 351 LEU A CA 1
ATOM 2736 C C . LEU A 1 351 ? 27.468 5.692 -39.517 1.00 89.69 351 LEU A C 1
ATOM 2738 O O . LEU A 1 351 ? 26.751 4.890 -38.913 1.00 89.69 351 LEU A O 1
ATOM 2742 N N . ALA A 1 352 ? 27.491 5.746 -40.851 1.00 91.44 352 ALA A N 1
ATOM 2743 C CA . ALA A 1 352 ? 26.750 4.803 -41.682 1.00 91.44 352 ALA A CA 1
ATOM 2744 C C . ALA A 1 352 ? 27.256 3.365 -41.512 1.00 91.44 352 ALA A C 1
ATOM 2746 O O . ALA A 1 352 ? 26.451 2.437 -41.401 1.00 91.44 352 ALA A O 1
ATOM 2747 N N . LEU A 1 353 ? 28.576 3.178 -41.432 1.00 91.19 353 LEU A N 1
ATOM 2748 C CA . LEU A 1 353 ? 29.180 1.878 -41.156 1.00 91.19 353 LEU A CA 1
ATOM 2749 C C . LEU A 1 353 ? 28.765 1.354 -39.774 1.00 91.19 353 LEU A C 1
ATOM 2751 O O . LEU A 1 353 ? 28.375 0.192 -39.665 1.00 91.19 353 LEU A O 1
ATOM 2755 N N . ALA A 1 354 ? 28.764 2.211 -38.746 1.00 90.62 354 ALA A N 1
ATOM 2756 C CA . ALA A 1 354 ? 28.290 1.853 -37.408 1.00 90.62 354 ALA A CA 1
ATOM 2757 C C . ALA A 1 354 ? 26.816 1.408 -37.417 1.00 90.62 354 ALA A C 1
ATOM 2759 O O . ALA A 1 354 ? 26.470 0.376 -36.841 1.00 90.62 354 ALA A O 1
ATOM 2760 N N . GLY A 1 355 ? 25.944 2.130 -38.128 1.00 92.88 355 GLY A N 1
ATOM 2761 C CA . GLY A 1 355 ? 24.534 1.757 -38.261 1.00 92.88 355 GLY A CA 1
ATOM 2762 C C . GLY A 1 355 ? 24.328 0.417 -38.980 1.00 92.88 355 GLY A C 1
ATOM 2763 O O . GLY A 1 355 ? 23.498 -0.386 -38.549 1.00 92.88 355 GLY A O 1
ATOM 2764 N N . LEU A 1 356 ? 25.112 0.133 -40.029 1.00 92.88 356 LEU A N 1
ATOM 2765 C CA . LEU A 1 356 ? 25.096 -1.166 -40.715 1.00 92.88 356 LEU A CA 1
ATOM 2766 C C . LEU A 1 356 ? 25.584 -2.304 -39.811 1.00 92.88 356 LEU A C 1
ATOM 2768 O O . LEU A 1 356 ? 24.993 -3.383 -39.837 1.00 92.88 356 LEU A O 1
ATOM 2772 N N . ALA A 1 357 ? 26.626 -2.070 -39.011 1.00 92.25 357 ALA A N 1
ATOM 2773 C CA . ALA A 1 357 ? 27.151 -3.057 -38.072 1.00 92.25 357 ALA A CA 1
ATOM 2774 C C . ALA A 1 357 ? 26.117 -3.413 -36.992 1.00 92.25 357 ALA A C 1
ATOM 2776 O O . ALA A 1 357 ? 25.838 -4.589 -36.774 1.00 92.25 357 ALA A O 1
ATOM 2777 N N . LEU A 1 358 ? 25.476 -2.408 -36.385 1.00 94.31 358 LEU A N 1
ATOM 2778 C CA . LEU A 1 358 ? 24.421 -2.615 -35.384 1.00 94.31 358 LEU A CA 1
ATOM 2779 C C . LEU A 1 358 ? 23.200 -3.339 -35.970 1.00 94.31 358 LEU A C 1
ATOM 2781 O O . LEU A 1 358 ? 22.629 -4.222 -35.333 1.00 94.31 358 LEU A O 1
ATOM 2785 N N . HIS A 1 359 ? 22.810 -3.001 -37.202 1.00 93.88 359 HIS A N 1
ATOM 2786 C CA . HIS A 1 359 ? 21.748 -3.706 -37.917 1.00 93.88 359 HIS A CA 1
ATOM 2787 C C . HIS A 1 359 ? 22.103 -5.181 -38.172 1.00 93.88 359 HIS A C 1
ATOM 2789 O O . HIS A 1 359 ? 21.258 -6.056 -37.979 1.00 93.88 359 HIS A O 1
ATOM 2795 N N . ALA A 1 360 ? 23.348 -5.465 -38.565 1.00 92.31 360 ALA A N 1
ATOM 2796 C CA . ALA A 1 360 ? 23.819 -6.826 -38.787 1.00 92.31 360 ALA A CA 1
ATOM 2797 C C . ALA A 1 360 ? 23.879 -7.656 -37.503 1.00 92.31 360 ALA A C 1
ATOM 2799 O O . ALA A 1 360 ? 23.461 -8.812 -37.521 1.00 92.31 360 ALA A O 1
ATOM 2800 N N . GLU A 1 361 ? 24.315 -7.059 -36.397 1.00 92.44 361 GLU A N 1
ATOM 2801 C CA . GLU A 1 361 ? 24.321 -7.698 -35.079 1.00 92.44 361 GLU A CA 1
ATOM 2802 C C . GLU A 1 361 ? 22.902 -8.085 -34.636 1.00 92.44 361 GLU A C 1
ATOM 2804 O O . GLU A 1 361 ? 22.666 -9.197 -34.167 1.00 92.44 361 GLU A O 1
ATOM 2809 N N . ILE A 1 362 ? 21.921 -7.201 -34.849 1.00 92.69 362 ILE A N 1
ATOM 2810 C CA . ILE A 1 362 ? 20.511 -7.512 -34.587 1.00 92.69 362 ILE A CA 1
ATOM 2811 C C . ILE A 1 362 ? 20.029 -8.645 -35.499 1.00 92.69 362 ILE A C 1
ATOM 2813 O O . ILE A 1 362 ? 19.426 -9.597 -35.012 1.00 92.69 362 ILE A O 1
ATOM 2817 N N . ALA A 1 363 ? 20.316 -8.587 -36.801 1.00 91.31 363 ALA A N 1
ATOM 2818 C CA . ALA A 1 363 ? 19.913 -9.626 -37.751 1.00 91.31 363 ALA A CA 1
ATOM 2819 C C . ALA A 1 363 ? 20.502 -11.007 -37.408 1.00 91.31 363 ALA A C 1
ATOM 2821 O O . ALA A 1 363 ? 19.815 -12.022 -37.533 1.00 91.31 363 ALA A O 1
ATOM 2822 N N . ALA A 1 364 ? 21.747 -11.055 -36.924 1.00 90.81 364 ALA A N 1
ATOM 2823 C CA . ALA A 1 364 ? 22.423 -12.288 -36.519 1.00 90.81 364 ALA A CA 1
ATOM 2824 C C . ALA A 1 364 ? 21.728 -13.006 -35.349 1.00 90.81 364 ALA A C 1
ATOM 2826 O O . ALA A 1 364 ? 21.890 -14.214 -35.184 1.00 90.81 364 ALA A O 1
ATOM 2827 N N . ARG A 1 365 ? 20.900 -12.290 -34.577 1.00 89.31 365 ARG A N 1
ATOM 2828 C CA . ARG A 1 365 ? 20.092 -12.837 -33.476 1.00 89.31 365 ARG A CA 1
ATOM 2829 C C . ARG A 1 365 ? 18.806 -13.532 -33.949 1.00 89.31 365 ARG A C 1
ATOM 2831 O O . ARG A 1 365 ? 18.015 -13.964 -33.119 1.00 89.31 365 ARG A O 1
ATOM 2838 N N . GLY A 1 366 ? 18.591 -13.654 -35.263 1.00 87.50 366 GLY A N 1
ATOM 2839 C CA . GLY A 1 366 ? 17.487 -14.424 -35.849 1.00 87.50 366 GLY A CA 1
ATOM 2840 C C . GLY A 1 366 ? 16.139 -13.701 -35.887 1.00 87.50 366 GLY A C 1
ATOM 2841 O O . GLY A 1 366 ? 15.124 -14.331 -36.171 1.00 87.50 366 GLY A O 1
ATOM 2842 N N . VAL A 1 367 ? 16.114 -12.393 -35.619 1.00 89.75 367 VAL A N 1
ATOM 2843 C CA . VAL A 1 367 ? 14.889 -11.583 -35.694 1.00 89.75 367 VAL A CA 1
ATOM 2844 C C . VAL A 1 367 ? 14.542 -11.233 -37.152 1.00 89.75 367 VAL A C 1
ATOM 2846 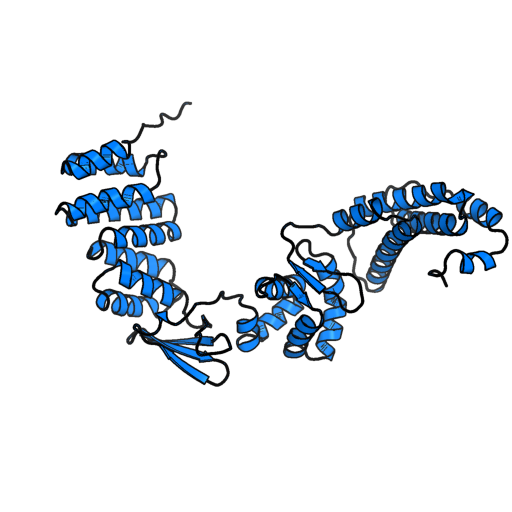O O . VAL A 1 367 ? 15.451 -11.104 -37.979 1.00 89.75 367 VAL A O 1
ATOM 2849 N N . PRO A 1 368 ? 13.255 -11.031 -37.498 1.00 89.50 368 PRO A N 1
ATOM 2850 C CA . PRO A 1 368 ? 12.792 -10.811 -38.870 1.00 89.50 368 PRO A CA 1
ATOM 2851 C C . PRO A 1 368 ? 13.050 -9.372 -39.354 1.00 89.50 368 PRO A C 1
ATOM 2853 O O . PRO A 1 368 ? 12.135 -8.628 -39.709 1.00 89.50 368 PRO A O 1
ATOM 2856 N N . VAL A 1 369 ? 14.318 -8.964 -39.369 1.00 88.81 369 VAL A N 1
ATOM 2857 C CA . VAL A 1 369 ? 14.794 -7.736 -40.021 1.00 88.81 369 VAL A CA 1
ATOM 2858 C C . VAL A 1 369 ? 15.320 -8.053 -41.419 1.00 88.81 369 VAL A C 1
ATOM 2860 O O . VAL A 1 369 ? 15.671 -9.193 -41.726 1.00 88.81 369 VAL A O 1
ATOM 2863 N N . ALA A 1 370 ? 15.386 -7.041 -42.287 1.00 82.50 370 ALA A N 1
ATOM 2864 C CA . ALA A 1 370 ? 16.014 -7.203 -43.596 1.00 82.50 370 ALA A CA 1
ATOM 2865 C C . ALA A 1 370 ? 17.456 -7.710 -43.430 1.00 82.50 370 ALA A C 1
ATOM 2867 O O . ALA A 1 370 ? 18.187 -7.227 -42.572 1.00 82.50 370 ALA A O 1
ATOM 2868 N N . THR A 1 371 ? 17.874 -8.688 -44.234 1.00 78.44 371 THR A N 1
ATOM 2869 C CA . THR A 1 371 ? 19.242 -9.204 -44.146 1.00 78.44 371 THR A CA 1
ATOM 2870 C C . THR A 1 371 ? 20.223 -8.138 -44.648 1.00 78.44 371 THR A C 1
ATOM 2872 O O . THR A 1 371 ? 20.057 -7.658 -45.777 1.00 78.44 371 THR A O 1
ATOM 2875 N N . PRO A 1 372 ? 21.255 -7.771 -43.865 1.00 78.44 372 PRO A N 1
ATOM 2876 C CA . PRO A 1 372 ? 22.252 -6.805 -44.301 1.00 78.44 372 PRO A CA 1
ATOM 2877 C C . PRO A 1 372 ? 22.911 -7.271 -45.599 1.00 78.44 372 PRO A C 1
ATOM 2879 O O . PRO A 1 372 ? 23.384 -8.403 -45.700 1.00 78.44 372 PRO A O 1
ATOM 2882 N N . ASN A 1 373 ? 22.976 -6.396 -46.604 1.00 81.94 373 ASN A N 1
ATOM 2883 C CA . ASN A 1 373 ? 23.691 -6.711 -47.835 1.00 81.94 373 ASN A CA 1
ATOM 2884 C C . ASN A 1 373 ? 25.207 -6.698 -47.552 1.00 81.94 373 ASN A C 1
ATOM 2886 O O . ASN A 1 373 ? 25.746 -5.628 -47.257 1.00 81.94 373 ASN A O 1
ATOM 2890 N N . PRO A 1 374 ? 25.934 -7.820 -47.708 1.00 74.88 374 PRO A N 1
ATOM 2891 C CA . PRO A 1 374 ? 27.369 -7.878 -47.419 1.00 74.88 374 PRO A CA 1
ATOM 2892 C C . PRO A 1 374 ? 28.200 -6.939 -48.308 1.00 74.88 374 PRO A C 1
ATOM 2894 O O . PRO A 1 374 ? 29.307 -6.547 -47.943 1.00 74.88 374 PRO A O 1
ATOM 2897 N N . ARG A 1 375 ? 27.672 -6.524 -49.468 1.00 84.44 375 ARG A N 1
ATOM 2898 C CA . ARG A 1 375 ? 28.321 -5.528 -50.334 1.00 84.44 375 ARG A CA 1
ATOM 2899 C C . ARG A 1 375 ? 28.163 -4.096 -49.825 1.00 84.44 375 ARG A C 1
ATOM 2901 O O . ARG A 1 375 ? 28.988 -3.262 -50.179 1.00 84.44 375 ARG A O 1
ATOM 2908 N N . ALA A 1 376 ? 27.150 -3.806 -49.006 1.00 82.38 376 ALA A N 1
ATOM 2909 C CA . ALA A 1 376 ? 26.894 -2.455 -48.511 1.00 82.38 376 ALA A CA 1
ATOM 2910 C C . ALA A 1 376 ? 28.031 -1.970 -47.603 1.00 82.38 376 ALA A C 1
ATOM 2912 O O . ALA A 1 376 ? 28.568 -0.896 -47.842 1.00 82.38 376 ALA A O 1
ATOM 2913 N N . ALA A 1 377 ? 28.477 -2.788 -46.642 1.00 82.00 377 ALA A N 1
ATOM 2914 C CA . ALA A 1 377 ? 29.596 -2.434 -45.762 1.00 82.00 377 ALA A CA 1
ATOM 2915 C C . ALA A 1 377 ? 30.890 -2.160 -46.548 1.00 82.00 377 ALA A C 1
ATOM 2917 O O . ALA A 1 377 ? 31.581 -1.180 -46.282 1.00 82.00 377 ALA A O 1
ATOM 2918 N N . ARG A 1 378 ? 31.177 -2.972 -47.576 1.00 83.00 378 ARG A N 1
ATOM 2919 C CA . ARG A 1 378 ? 32.336 -2.768 -48.456 1.00 83.00 378 ARG A CA 1
ATOM 2920 C C . ARG A 1 378 ? 32.252 -1.449 -49.227 1.00 83.00 378 ARG A C 1
ATOM 2922 O O . ARG A 1 378 ? 33.2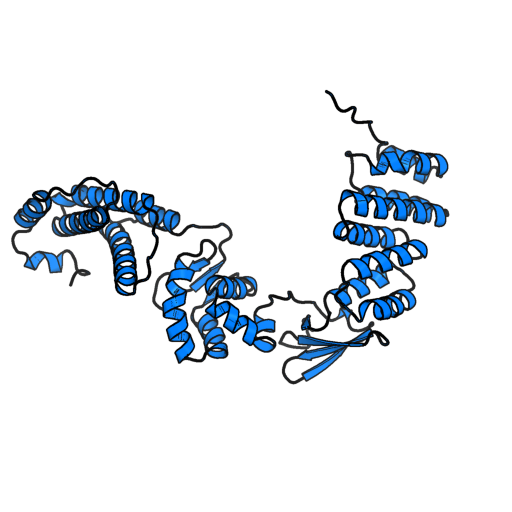27 -0.717 -49.270 1.00 83.00 378 ARG A O 1
ATOM 2929 N N . GLN A 1 379 ? 31.076 -1.113 -49.757 1.00 85.00 379 GLN A N 1
ATOM 2930 C CA . GLN A 1 379 ? 30.844 0.168 -50.434 1.00 85.00 379 GLN A CA 1
ATOM 2931 C C . GLN A 1 379 ? 31.005 1.371 -49.498 1.00 85.00 379 GLN A C 1
ATOM 2933 O O . GLN A 1 379 ? 31.429 2.430 -49.953 1.00 85.00 379 GLN A O 1
ATOM 2938 N N . VAL A 1 380 ? 30.664 1.233 -48.212 1.00 85.25 380 VAL A N 1
ATOM 2939 C CA . VAL A 1 380 ? 30.911 2.293 -47.223 1.00 85.25 380 VAL A CA 1
ATOM 2940 C C . VAL A 1 380 ? 32.407 2.423 -46.943 1.00 85.25 380 VAL A C 1
ATOM 2942 O O . VAL A 1 380 ? 32.928 3.530 -46.995 1.00 85.25 380 VAL A O 1
ATOM 2945 N N . LEU A 1 381 ? 33.116 1.311 -46.729 1.00 84.25 381 LEU A N 1
ATOM 2946 C CA . LEU A 1 381 ? 34.569 1.311 -46.513 1.00 84.25 381 LEU A CA 1
ATOM 2947 C C . LEU A 1 381 ? 35.333 1.943 -47.687 1.00 84.25 381 LEU A C 1
ATOM 2949 O O . LEU A 1 381 ? 36.198 2.786 -47.462 1.00 84.25 381 LEU A O 1
ATOM 2953 N N . ASP A 1 382 ? 34.950 1.621 -48.925 1.00 86.69 382 ASP A N 1
ATOM 2954 C CA . ASP A 1 382 ? 35.542 2.216 -50.131 1.00 86.69 382 ASP A CA 1
ATOM 2955 C C . ASP A 1 382 ? 35.352 3.751 -50.180 1.00 86.69 382 ASP A C 1
ATOM 2957 O O . ASP A 1 382 ? 36.171 4.454 -50.767 1.00 86.69 382 ASP A O 1
ATOM 2961 N N . ARG A 1 383 ? 34.292 4.289 -49.553 1.00 84.44 383 ARG A N 1
ATOM 2962 C CA . ARG A 1 383 ? 34.027 5.739 -49.461 1.00 84.44 383 ARG A CA 1
ATOM 2963 C C . ARG A 1 383 ? 34.783 6.433 -48.330 1.00 84.44 383 ARG A C 1
ATOM 2965 O O . ARG A 1 383 ? 35.047 7.624 -48.445 1.00 84.44 383 ARG A O 1
ATOM 2972 N N . ILE A 1 384 ? 35.098 5.719 -47.252 1.00 82.75 384 ILE A N 1
ATOM 2973 C CA . ILE A 1 384 ? 35.874 6.250 -46.118 1.00 82.75 384 ILE A CA 1
ATOM 2974 C C . ILE A 1 384 ? 37.349 6.410 -46.512 1.00 82.75 384 ILE A C 1
ATOM 2976 O O . ILE A 1 384 ? 38.017 7.351 -46.080 1.00 82.75 384 ILE A O 1
ATOM 2980 N N . GLY A 1 385 ? 37.848 5.524 -47.380 1.00 83.44 385 GLY A N 1
ATOM 2981 C CA . GLY A 1 385 ? 39.236 5.541 -47.827 1.00 83.44 385 GLY A CA 1
ATOM 2982 C C . GLY A 1 385 ? 40.168 5.016 -46.738 1.00 83.44 385 GLY A C 1
ATOM 2983 O O . GLY A 1 385 ? 40.266 3.805 -46.557 1.00 83.44 385 GLY A O 1
ATOM 2984 N N . ASP A 1 386 ? 40.863 5.913 -46.033 1.00 79.38 386 ASP A N 1
ATOM 2985 C CA . ASP A 1 386 ? 41.789 5.549 -44.951 1.00 79.38 386 ASP A CA 1
ATOM 2986 C C . ASP A 1 386 ? 41.020 5.163 -43.667 1.00 79.38 386 ASP A C 1
ATOM 2988 O O . ASP A 1 386 ? 40.312 6.006 -43.104 1.00 79.38 386 ASP A O 1
ATOM 2992 N N . PRO A 1 387 ? 41.171 3.923 -43.154 1.00 70.06 387 PRO A N 1
ATOM 2993 C CA . PRO A 1 387 ? 40.568 3.497 -41.892 1.00 70.06 387 PRO A CA 1
ATOM 2994 C C . PRO A 1 387 ? 40.934 4.373 -40.685 1.00 70.06 387 PRO A C 1
ATOM 2996 O O . PRO A 1 387 ? 40.178 4.393 -39.716 1.00 70.06 387 PRO A O 1
ATOM 2999 N N . GLY A 1 388 ? 42.049 5.114 -40.722 1.00 68.81 388 GLY A N 1
ATOM 3000 C CA . GLY A 1 388 ? 42.440 6.046 -39.658 1.00 68.81 388 GLY A CA 1
ATOM 3001 C C . GLY A 1 388 ? 41.420 7.163 -39.401 1.00 68.81 388 GLY A C 1
ATOM 3002 O O . GLY A 1 388 ? 41.310 7.643 -38.272 1.00 68.81 388 GLY A O 1
ATOM 3003 N N . HIS A 1 389 ? 40.613 7.531 -40.402 1.00 69.50 389 HIS A N 1
ATOM 3004 C CA . HIS A 1 389 ? 39.552 8.534 -40.252 1.00 69.50 389 HIS A CA 1
ATOM 3005 C C . HIS A 1 389 ? 38.372 8.050 -39.395 1.00 69.50 389 HIS A C 1
ATOM 3007 O O . HIS A 1 389 ? 37.677 8.867 -38.795 1.00 69.50 389 HIS A O 1
ATOM 3013 N N . LEU A 1 3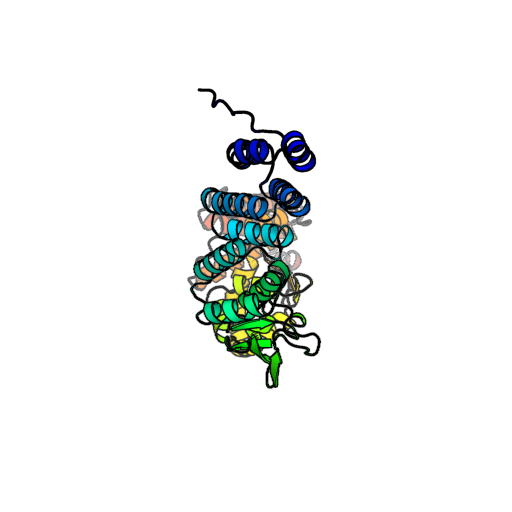90 ? 38.192 6.733 -39.236 1.00 69.31 390 LEU A N 1
ATOM 3014 C CA . LEU A 1 390 ? 37.133 6.175 -38.390 1.00 69.31 390 LEU A CA 1
ATOM 3015 C C . LEU A 1 390 ? 37.276 6.580 -36.916 1.00 69.31 390 LEU A C 1
ATOM 3017 O O . LEU A 1 390 ? 36.263 6.828 -36.268 1.00 69.31 390 LEU A O 1
ATOM 3021 N N . CYS A 1 391 ? 38.505 6.696 -36.392 1.00 63.94 391 CYS A N 1
ATOM 3022 C CA . CYS A 1 391 ? 38.716 7.136 -35.004 1.00 63.94 391 CYS A CA 1
ATOM 3023 C C . CYS A 1 391 ? 38.414 8.628 -34.788 1.00 63.94 391 CYS A C 1
ATOM 3025 O O . CYS A 1 391 ? 38.205 9.037 -33.649 1.00 63.94 391 CYS A O 1
ATOM 3027 N N . LEU A 1 392 ? 38.404 9.448 -35.845 1.00 63.31 392 LEU A N 1
ATOM 3028 C CA . LEU A 1 392 ? 38.052 10.869 -35.745 1.00 63.31 392 LEU A CA 1
ATOM 3029 C C . LEU A 1 392 ? 36.533 11.070 -35.792 1.00 63.31 392 LEU A C 1
ATOM 3031 O O . LEU A 1 392 ? 36.004 11.910 -35.066 1.00 63.31 392 LEU A O 1
ATOM 3035 N N . ASP A 1 393 ? 35.840 10.270 -36.604 1.00 64.00 393 ASP A N 1
ATOM 3036 C CA . ASP A 1 393 ? 34.395 10.387 -36.829 1.00 64.00 393 ASP A CA 1
ATOM 3037 C C . ASP A 1 393 ? 33.548 9.650 -35.777 1.00 64.00 393 ASP A C 1
ATOM 3039 O O . ASP A 1 393 ? 32.369 9.965 -35.596 1.00 64.00 393 ASP A O 1
ATOM 3043 N N . LEU A 1 394 ? 34.133 8.674 -35.075 1.00 64.31 394 LEU A N 1
ATOM 3044 C CA . LEU A 1 394 ? 33.487 7.880 -34.026 1.00 64.31 394 LEU A CA 1
ATOM 3045 C C . LEU A 1 394 ? 34.337 7.885 -32.742 1.00 64.31 394 LEU A C 1
ATOM 3047 O O . LEU A 1 394 ? 34.934 6.865 -32.397 1.00 64.31 394 LEU A O 1
ATOM 3051 N N . PRO A 1 395 ? 34.376 9.001 -31.992 1.00 54.97 395 PRO A N 1
ATOM 3052 C CA . PRO A 1 395 ? 35.227 9.138 -30.807 1.00 54.97 395 PRO A CA 1
ATOM 3053 C C . PRO A 1 395 ? 34.849 8.215 -29.635 1.00 54.97 395 PRO A C 1
ATOM 3055 O O . PRO A 1 395 ? 35.561 8.195 -28.644 1.00 54.97 395 PRO A O 1
ATOM 3058 N N . GLU A 1 396 ? 33.737 7.478 -29.724 1.00 54.66 396 GLU A N 1
ATOM 3059 C CA . GLU A 1 396 ? 33.323 6.469 -28.733 1.00 54.66 396 GLU A CA 1
ATOM 3060 C C . GLU A 1 396 ? 33.693 5.027 -29.144 1.00 54.66 396 GLU A C 1
ATOM 3062 O O . GLU A 1 396 ? 33.472 4.091 -28.376 1.00 54.66 396 GLU A O 1
ATOM 3067 N N . ALA A 1 397 ? 34.221 4.830 -30.361 1.00 43.34 397 ALA A N 1
ATOM 3068 C CA . ALA A 1 397 ? 34.708 3.541 -30.868 1.00 43.34 397 ALA A CA 1
ATOM 3069 C C . ALA A 1 397 ? 36.224 3.343 -30.659 1.00 43.34 397 ALA A C 1
ATOM 3071 O O . ALA A 1 397 ? 36.736 2.243 -30.886 1.00 43.34 397 ALA A O 1
ATOM 3072 N N . CYS A 1 398 ? 36.910 4.405 -30.229 1.00 31.62 398 CYS A N 1
ATOM 3073 C CA . CYS A 1 398 ? 38.274 4.430 -29.716 1.00 31.62 398 CYS A CA 1
ATOM 3074 C C . CYS A 1 398 ? 38.174 4.881 -28.233 1.00 31.62 398 CYS A C 1
ATOM 3076 O O . CYS A 1 398 ? 39.018 4.433 -27.435 1.00 31.62 398 CYS A O 1
#

pLDDT: mean 90.47, std 10.18, range [31.62, 98.0]

Foldseek 3Di:
DDPPQPAADDLVRLLVCLVVVVLVVNVVSLVSVLVHPPDDLLSVLLSLLSNVVVVNLVSSLVSLVVSLVSCCVPVNLVSSLVSLLSNLVSRFQRPVSLVVNLVSLCVVPVVQPLLNLLSVVLPVVDNGNNNSVVLSVLVSLQGAQWWKDAPVDPAIWGFHDADSNFRWTWTDDQPDIDIDGSVRSVSIGTDDSLQVRVCLRPPLVVLVVCLVPPVQVSLQSVLVNDPQSKDWLVRVLVSVCSNQNPVRSVVSCVVNVVVQLQFQQWDWDDDPTIMIGGHPDGHGNLNVLLCQLVPPDDLVSNLVSLVVVLVVCVVCVVVVHRPDDDLVSLQSSLVSLCVSLVVCLVPQLLSSLSSLVSNQSSVVVVRPHDHRDPVVNVVSCVVCPDPVCSCVRCVPVD

Radius of gyration: 33.02 Å; chains: 1; bounding box: 88×32×82 Å